Protein AF-A0A024G1C3-F1 (afdb_monomer_lite)

Structure (mmCIF, N/CA/C/O backbone):
data_AF-A0A024G1C3-F1
#
_entry.id   AF-A0A024G1C3-F1
#
loop_
_atom_site.group_PDB
_atom_site.id
_atom_site.type_symbol
_atom_site.label_atom_id
_atom_site.label_alt_id
_atom_site.label_comp_id
_atom_site.label_asym_id
_atom_site.label_entity_id
_atom_site.label_seq_id
_atom_site.pdbx_PDB_ins_code
_atom_site.Cartn_x
_atom_site.Cartn_y
_atom_site.Cartn_z
_atom_site.occupancy
_atom_site.B_iso_or_equiv
_atom_site.auth_seq_id
_atom_site.auth_comp_id
_atom_site.auth_asym_id
_atom_site.auth_atom_id
_atom_site.pdbx_PDB_model_num
ATOM 1 N N . MET A 1 1 ? -6.982 -14.178 40.572 1.00 48.28 1 MET A N 1
ATOM 2 C CA . MET A 1 1 ? -6.457 -12.849 40.964 1.00 48.28 1 MET A CA 1
ATOM 3 C C . MET A 1 1 ? -7.314 -12.320 42.109 1.00 48.28 1 MET A C 1
ATOM 5 O O . MET A 1 1 ? -8.306 -12.960 42.419 1.00 48.28 1 MET A O 1
ATOM 9 N N . ALA A 1 2 ? -6.922 -11.246 42.800 1.00 60.19 2 ALA A N 1
ATOM 10 C CA . ALA A 1 2 ? -7.812 -10.625 43.787 1.00 60.19 2 ALA A CA 1
ATOM 11 C C . ALA A 1 2 ? -8.969 -9.905 43.062 1.00 60.19 2 ALA A C 1
ATOM 13 O O . ALA A 1 2 ? -8.728 -9.359 41.982 1.00 60.19 2 ALA A O 1
ATOM 14 N N . PRO A 1 3 ? -10.184 -9.865 43.635 1.00 69.69 3 PRO A N 1
ATOM 15 C CA . PRO A 1 3 ? -11.313 -9.169 43.029 1.00 69.69 3 PRO A CA 1
ATOM 16 C C . PRO A 1 3 ? -11.009 -7.675 42.893 1.00 69.69 3 PRO A C 1
ATOM 18 O O . PRO A 1 3 ? -10.379 -7.060 43.761 1.00 69.69 3 PRO A O 1
ATOM 21 N N . HIS A 1 4 ? -11.494 -7.067 41.817 1.00 83.81 4 HIS A N 1
ATOM 22 C CA . HIS A 1 4 ? -11.320 -5.639 41.584 1.00 83.81 4 HIS A CA 1
ATOM 23 C C . HIS A 1 4 ? -12.542 -4.877 42.085 1.00 83.81 4 HIS A C 1
ATOM 25 O O . HIS A 1 4 ? -13.640 -5.071 41.571 1.00 83.81 4 HIS A O 1
ATOM 31 N N . ALA A 1 5 ? -12.349 -3.986 43.060 1.00 89.25 5 ALA A N 1
ATOM 32 C CA . ALA A 1 5 ? -13.432 -3.239 43.695 1.00 89.25 5 ALA A CA 1
ATOM 33 C C . ALA A 1 5 ? -13.249 -1.729 43.527 1.00 89.25 5 ALA A C 1
ATOM 35 O O . ALA A 1 5 ? -12.282 -1.149 44.029 1.00 89.25 5 ALA A O 1
ATOM 36 N N . TRP A 1 6 ? -14.157 -1.077 42.802 1.00 92.75 6 TRP A N 1
ATOM 37 C CA . TRP A 1 6 ? -14.087 0.357 42.510 1.00 92.75 6 TRP A CA 1
ATOM 38 C C . TRP A 1 6 ? -15.314 1.093 43.033 1.00 92.75 6 TRP A C 1
ATOM 40 O O . TRP A 1 6 ? -16.394 0.512 43.159 1.00 92.75 6 TRP A O 1
ATOM 50 N N . PHE A 1 7 ? -15.168 2.388 43.293 1.00 93.38 7 PHE A N 1
ATOM 51 C CA . PHE A 1 7 ? -16.288 3.239 43.677 1.00 93.38 7 PHE A CA 1
ATOM 52 C C . PHE A 1 7 ? -16.196 4.636 43.065 1.00 93.38 7 PHE A C 1
ATOM 54 O O . PHE A 1 7 ? -15.121 5.094 42.685 1.00 93.38 7 PHE A O 1
ATOM 61 N N . VAL A 1 8 ? -17.343 5.307 42.973 1.00 93.50 8 VAL A N 1
ATOM 62 C CA . VAL A 1 8 ? -17.449 6.713 42.570 1.00 93.50 8 VAL A CA 1
ATOM 63 C C . VAL A 1 8 ? -18.511 7.420 43.407 1.00 93.50 8 VAL A C 1
ATOM 65 O O . VAL A 1 8 ? -19.592 6.873 43.644 1.00 93.50 8 VAL A O 1
ATOM 68 N N . ASP A 1 9 ? -18.202 8.643 43.836 1.00 91.75 9 ASP A N 1
ATOM 69 C CA . ASP A 1 9 ? -19.127 9.522 44.552 1.00 91.75 9 ASP A CA 1
ATOM 70 C C . ASP A 1 9 ? -19.812 10.504 43.593 1.00 91.75 9 ASP A C 1
ATOM 72 O O . ASP A 1 9 ? -19.159 11.171 42.789 1.00 91.75 9 ASP A O 1
ATOM 76 N N . ILE A 1 10 ? -21.142 10.606 43.680 1.00 91.38 10 ILE A N 1
ATOM 77 C CA . ILE A 1 10 ? -21.921 11.610 42.941 1.00 91.38 10 ILE A CA 1
ATOM 78 C C . ILE A 1 10 ? -21.913 12.981 43.629 1.00 91.38 10 ILE A C 1
ATOM 80 O O . ILE A 1 10 ? -22.352 13.957 43.021 1.00 91.38 10 ILE A O 1
ATOM 84 N N . GLN A 1 11 ? -21.447 13.081 44.879 1.00 89.25 11 GLN A N 1
ATOM 85 C CA . GLN A 1 11 ? -21.449 14.323 45.654 1.00 89.25 11 GLN A CA 1
ATOM 86 C C . GLN A 1 11 ? -20.798 15.510 44.914 1.00 89.25 11 GLN A C 1
ATOM 88 O O . GLN A 1 11 ? -21.397 16.587 44.943 1.00 89.25 11 GLN A O 1
ATOM 93 N N . PRO A 1 12 ? -19.668 15.357 44.188 1.00 86.69 12 PRO A N 1
ATOM 94 C CA . PRO A 1 12 ? -19.094 16.446 43.396 1.00 86.69 12 PRO A CA 1
ATOM 95 C C . PRO A 1 12 ? -20.032 16.985 42.306 1.00 86.69 12 PRO A C 1
ATOM 97 O O . PRO A 1 12 ? -20.014 18.178 42.026 1.00 86.69 12 PRO A O 1
ATOM 100 N N . LEU A 1 13 ? -20.877 16.136 41.709 1.00 85.25 13 LEU A N 1
ATOM 101 C CA . LEU A 1 13 ? -21.864 16.550 40.700 1.00 85.25 13 LEU A CA 1
ATOM 102 C C . LEU A 1 13 ? -23.098 17.207 41.333 1.00 85.25 13 LEU A C 1
ATOM 104 O O . LEU A 1 13 ? -23.706 18.083 40.724 1.00 85.25 13 LEU A O 1
ATOM 108 N N . LEU A 1 14 ? -23.466 16.800 42.554 1.00 84.50 14 LEU A N 1
ATOM 109 C CA . LEU A 1 14 ? -24.558 17.418 43.311 1.00 84.50 14 LEU A CA 1
ATOM 110 C C . LEU A 1 14 ? -24.195 18.821 43.817 1.00 84.50 14 LEU A C 1
ATOM 112 O O . LEU A 1 14 ? -25.065 19.685 43.880 1.00 84.50 14 LEU A O 1
ATOM 116 N N . SER A 1 15 ? -22.934 19.047 44.198 1.00 78.06 15 SER A N 1
ATOM 117 C CA . SER A 1 15 ? -22.482 20.315 44.784 1.00 78.06 15 SER A CA 1
ATOM 118 C C . SER A 1 15 ? -22.158 21.396 43.752 1.00 78.06 15 SER A C 1
ATOM 120 O O . SER A 1 15 ? -22.336 22.577 44.040 1.00 78.06 15 SER A O 1
ATOM 122 N N . THR A 1 16 ? -21.681 21.015 42.564 1.00 65.88 16 THR A N 1
ATOM 123 C CA . THR A 1 16 ? -21.186 21.958 41.544 1.00 65.88 16 THR A CA 1
ATOM 124 C C . THR A 1 16 ? -22.251 22.426 40.551 1.00 65.88 16 THR A C 1
ATOM 126 O O . THR A 1 16 ? -22.047 23.440 39.886 1.00 65.88 16 THR A O 1
ATOM 129 N N . GLY A 1 17 ? -23.400 21.744 40.449 1.00 54.69 17 GLY A N 1
ATOM 130 C CA . GLY A 1 17 ? -24.543 22.186 39.634 1.00 54.69 17 GLY A CA 1
ATOM 131 C C . GLY A 1 17 ? -24.265 22.332 38.128 1.00 54.69 17 GLY A C 1
ATOM 132 O O . GLY A 1 17 ? -25.060 22.929 37.400 1.00 54.69 17 GLY A O 1
ATOM 133 N N . THR A 1 18 ? -23.149 21.810 37.620 1.00 62.44 18 THR A N 1
ATOM 134 C CA . THR A 1 18 ? -22.728 21.950 36.222 1.00 62.44 18 THR A CA 1
ATOM 135 C C . THR A 1 18 ? -23.554 21.022 35.328 1.00 62.44 18 THR A C 1
ATOM 137 O O . THR A 1 18 ? -23.134 19.931 34.943 1.00 62.44 18 THR A O 1
ATOM 140 N N . CYS A 1 19 ? -24.741 21.485 34.919 1.00 67.12 19 CYS A N 1
ATOM 141 C CA . CYS A 1 19 ? -25.596 20.830 33.914 1.00 67.12 19 CYS A CA 1
ATOM 142 C C . CYS A 1 19 ? -24.788 20.335 32.690 1.00 67.12 19 CYS A C 1
ATOM 144 O O . CYS A 1 19 ? -25.033 19.250 32.162 1.00 67.12 19 CYS A O 1
ATOM 146 N N . ALA A 1 20 ? -23.739 21.074 32.313 1.00 73.44 20 ALA A N 1
ATOM 147 C CA . ALA A 1 20 ? -22.811 20.719 31.246 1.00 73.44 20 ALA A CA 1
ATOM 148 C C . ALA A 1 20 ? -22.016 19.418 31.488 1.00 73.44 20 ALA A C 1
ATOM 150 O O . ALA A 1 20 ? -21.834 18.641 30.552 1.00 73.44 20 ALA A O 1
ATOM 151 N N . GLU A 1 21 ? -21.526 19.152 32.703 1.00 79.56 21 GLU A N 1
ATOM 152 C CA . GLU A 1 21 ? -20.759 17.929 33.001 1.00 79.56 21 GLU A CA 1
ATOM 153 C C . GLU A 1 21 ? -21.672 16.709 33.013 1.00 79.56 21 GLU A C 1
ATOM 155 O O . GLU A 1 21 ? -21.374 15.702 32.370 1.00 79.56 21 GLU A O 1
ATOM 160 N N . LYS A 1 22 ? -22.846 16.839 33.638 1.00 81.88 22 LYS A N 1
ATOM 161 C CA . LYS A 1 22 ? -23.900 15.820 33.600 1.00 81.88 22 LYS A CA 1
ATOM 162 C C . LYS A 1 22 ? -24.299 15.480 32.165 1.00 81.88 22 LYS A C 1
ATOM 164 O O . LYS A 1 22 ? -24.424 14.306 31.829 1.00 81.88 22 LYS A O 1
ATOM 169 N N . GLN A 1 23 ? -24.469 16.486 31.309 1.00 82.44 23 GLN A N 1
ATOM 170 C CA . GLN A 1 23 ? -24.837 16.273 29.912 1.00 82.44 23 GLN A CA 1
ATOM 171 C C . GLN A 1 23 ? -23.711 15.601 29.114 1.00 82.44 23 GLN A C 1
ATOM 173 O O . GLN A 1 23 ? -23.986 14.686 28.342 1.00 82.44 23 GLN A O 1
ATOM 178 N N . LYS A 1 24 ? -22.443 15.972 29.345 1.00 83.44 24 LYS A N 1
ATOM 179 C CA . LYS A 1 24 ? -21.283 15.284 28.747 1.00 83.44 24 LYS A CA 1
ATOM 180 C C . LYS A 1 24 ? -21.221 13.810 29.151 1.00 83.44 24 LYS A C 1
ATOM 182 O O . LYS A 1 24 ? -21.058 12.957 28.284 1.00 83.44 24 LYS A O 1
ATOM 187 N N . LEU A 1 25 ? -21.410 13.517 30.439 1.00 86.12 25 LEU A N 1
ATOM 188 C CA . LEU A 1 25 ? -21.462 12.152 30.966 1.00 86.12 25 LEU A CA 1
ATOM 189 C C . LEU A 1 25 ? -22.645 11.363 30.387 1.00 86.12 25 LEU A C 1
ATOM 191 O O . LEU A 1 25 ? -22.496 10.198 30.030 1.00 86.12 25 LEU A O 1
ATOM 195 N N . LEU A 1 26 ? -23.815 11.991 30.244 1.00 86.44 26 LEU A N 1
ATOM 196 C CA . LEU A 1 26 ? -24.992 11.354 29.653 1.00 86.44 26 LEU A CA 1
ATOM 197 C C . LEU A 1 26 ? -24.745 10.959 28.191 1.00 86.44 26 LEU A C 1
ATOM 199 O O . LEU A 1 26 ? -25.082 9.847 27.796 1.00 86.44 26 LEU A O 1
ATOM 203 N N . LEU A 1 27 ? -24.095 11.826 27.410 1.00 85.06 27 LEU A N 1
ATOM 204 C CA . LEU A 1 27 ? -23.749 11.559 26.009 1.00 85.06 27 LEU A CA 1
ATOM 205 C C . LEU A 1 27 ? -22.761 10.393 25.826 1.00 85.06 27 LEU A C 1
ATOM 207 O O . LEU A 1 27 ? -22.631 9.885 24.715 1.00 85.06 27 LEU A O 1
ATOM 211 N N . MET A 1 28 ? -22.087 9.944 26.891 1.00 82.06 28 MET A N 1
ATOM 212 C CA . MET A 1 28 ? -21.220 8.760 26.854 1.00 82.06 28 MET A CA 1
ATOM 213 C C . MET A 1 28 ? -22.003 7.438 26.896 1.00 82.06 28 MET A C 1
ATOM 215 O O . MET A 1 28 ? -21.430 6.388 26.607 1.00 82.06 28 MET A O 1
ATOM 219 N N . LEU A 1 29 ? -23.290 7.460 27.257 1.00 85.44 29 LEU A N 1
ATOM 220 C CA . LEU A 1 29 ? -24.151 6.278 27.228 1.00 85.44 29 LEU A CA 1
ATOM 221 C C . LEU A 1 29 ? -24.826 6.110 25.856 1.00 85.44 29 LEU A C 1
ATOM 223 O O . LEU A 1 29 ? -25.097 7.104 25.184 1.00 85.44 29 LEU A O 1
ATOM 227 N N . PRO A 1 30 ? -25.185 4.884 25.437 1.00 84.19 30 PRO A N 1
ATOM 228 C CA . PRO A 1 30 ? -26.040 4.676 24.269 1.00 84.19 30 PRO A CA 1
ATOM 229 C C . PRO A 1 30 ? -27.405 5.362 24.422 1.00 84.19 30 PRO A C 1
ATOM 231 O O . PRO A 1 30 ? -27.948 5.430 25.525 1.00 84.19 30 PRO A O 1
ATOM 234 N N . SER A 1 31 ? -28.021 5.791 23.316 1.00 82.69 31 SER A N 1
ATOM 235 C CA . SER A 1 31 ? -29.279 6.562 23.329 1.00 82.69 31 SER A CA 1
ATOM 236 C C . SER A 1 31 ? -30.414 5.896 24.120 1.00 82.69 31 SER A C 1
ATOM 238 O O . SER A 1 31 ? -31.172 6.575 24.810 1.00 82.69 31 SER A O 1
ATOM 240 N N . HIS A 1 32 ? -30.519 4.565 24.082 1.00 84.06 32 HIS A N 1
ATOM 241 C CA . HIS A 1 32 ? -31.539 3.838 24.841 1.00 84.06 32 HIS A CA 1
ATOM 242 C C . HIS A 1 32 ? -31.305 3.890 26.364 1.00 84.06 32 HIS A C 1
ATOM 244 O O . HIS A 1 32 ? -32.267 3.945 27.128 1.00 84.06 32 HIS A O 1
ATOM 250 N N . GLU A 1 33 ? -30.049 3.916 26.822 1.00 87.19 33 GLU A N 1
ATOM 251 C CA . GLU A 1 33 ? -29.703 4.087 28.238 1.00 87.19 33 GLU A CA 1
ATOM 252 C C . GLU A 1 33 ? -29.860 5.544 28.679 1.00 87.19 33 GLU A C 1
ATOM 254 O O . GLU A 1 33 ? -30.337 5.788 29.789 1.00 87.19 33 GLU A O 1
ATOM 259 N N . GLN A 1 34 ? -29.538 6.507 27.805 1.00 87.75 34 GLN A N 1
ATOM 260 C CA . GLN A 1 34 ? -29.770 7.931 28.066 1.00 87.75 34 GLN A CA 1
ATOM 261 C C . GLN A 1 34 ? -31.240 8.192 28.413 1.00 87.75 34 GLN A C 1
ATOM 263 O O . GLN A 1 34 ? -31.533 8.822 29.429 1.00 87.75 34 GLN A O 1
ATOM 268 N N . LEU A 1 35 ? -32.161 7.622 27.625 1.00 85.50 35 LEU A N 1
ATOM 269 C CA . LEU A 1 35 ? -33.605 7.715 27.858 1.00 85.50 35 LEU A CA 1
ATOM 270 C C . LEU A 1 35 ? -34.044 7.076 29.183 1.00 85.50 35 LEU A C 1
ATOM 272 O O . LEU A 1 35 ? -35.002 7.531 29.802 1.00 85.50 35 LEU A O 1
ATOM 276 N N . GLN A 1 36 ? -33.382 6.007 29.636 1.00 86.44 36 GLN A N 1
ATOM 277 C CA . GLN A 1 36 ? -33.693 5.393 30.931 1.00 86.44 36 GLN A CA 1
ATOM 278 C C . GLN A 1 36 ? -33.238 6.272 32.096 1.00 86.44 36 GLN A C 1
ATOM 280 O O . GLN A 1 36 ? -33.958 6.399 33.083 1.00 86.44 36 GLN A O 1
ATOM 285 N N . VAL A 1 37 ? -32.058 6.883 31.981 1.00 88.12 37 VAL A N 1
ATOM 286 C CA . VAL A 1 37 ? -31.526 7.808 32.990 1.00 88.12 37 VAL A CA 1
ATOM 287 C C . VAL A 1 37 ? -32.371 9.083 33.056 1.00 88.12 37 VAL A C 1
ATOM 289 O O . VAL A 1 37 ? -32.662 9.567 34.148 1.00 88.12 37 VAL A O 1
ATOM 292 N N . SER A 1 38 ? -32.843 9.597 31.918 1.00 83.75 38 SER A N 1
ATOM 293 C CA . SER A 1 38 ? -33.654 10.820 31.867 1.00 83.75 38 SER A CA 1
ATOM 294 C C . SER A 1 38 ? -35.077 10.665 32.423 1.00 83.75 38 SER A C 1
ATOM 296 O O . SER A 1 38 ? -35.762 11.665 32.604 1.00 83.75 38 SER A O 1
ATOM 298 N N . ARG A 1 39 ? -35.546 9.437 32.701 1.00 88.38 39 ARG A N 1
ATOM 299 C CA . ARG A 1 39 ? -36.868 9.181 33.314 1.00 88.38 39 ARG A CA 1
ATOM 300 C C . ARG A 1 39 ? -36.914 9.465 34.815 1.00 88.38 39 ARG A C 1
ATOM 302 O O . ARG A 1 39 ? -38.003 9.573 35.374 1.00 88.38 39 ARG A O 1
ATOM 309 N N . PHE A 1 40 ? -35.767 9.545 35.486 1.00 86.75 40 PHE A N 1
ATOM 310 C CA . PHE A 1 40 ? -35.732 9.830 36.917 1.00 86.75 40 PHE A CA 1
ATOM 311 C C . PHE A 1 40 ? -36.091 11.297 37.178 1.00 86.75 40 PHE A C 1
ATOM 313 O O . PHE A 1 40 ? -35.372 12.200 36.764 1.00 86.75 40 PHE A O 1
ATOM 320 N N . LEU A 1 41 ? -37.183 11.524 37.915 1.00 82.06 41 LEU A N 1
ATOM 321 C CA . LEU A 1 41 ? -37.610 12.867 38.335 1.00 82.06 41 LEU A CA 1
ATOM 322 C C . LEU A 1 41 ? -36.670 13.474 39.386 1.00 82.06 41 LEU A C 1
ATOM 324 O O . LEU A 1 41 ? -36.500 14.686 39.454 1.00 82.06 41 LEU A O 1
ATOM 328 N N . ASN A 1 42 ? -36.068 12.626 40.222 1.00 88.75 42 ASN A N 1
ATOM 329 C CA . ASN A 1 42 ? -35.135 13.047 41.257 1.00 88.75 42 ASN A CA 1
ATOM 330 C C . ASN A 1 42 ? -33.701 13.056 40.709 1.00 88.75 42 ASN A C 1
ATOM 332 O O . ASN A 1 42 ? -33.200 12.026 40.252 1.00 88.75 42 ASN A O 1
ATOM 336 N N . GLU A 1 43 ? -33.026 14.202 40.806 1.00 86.44 43 GLU A N 1
ATOM 337 C CA . GLU A 1 43 ? -31.676 14.384 40.271 1.00 86.44 43 GLU A CA 1
ATOM 338 C C . GLU A 1 43 ? -30.642 13.441 40.892 1.00 86.44 43 GLU A C 1
ATOM 340 O O . GLU A 1 43 ? -29.842 12.852 40.166 1.00 86.44 43 GLU A O 1
ATOM 345 N N . LYS A 1 44 ? -30.694 13.230 42.209 1.00 89.56 44 LYS A N 1
ATOM 346 C CA . LYS A 1 44 ? -29.800 12.299 42.902 1.00 89.56 44 LYS A CA 1
ATOM 347 C C . LYS A 1 44 ? -29.944 10.886 42.334 1.00 89.56 44 LYS A C 1
ATOM 349 O O . LYS A 1 44 ? -28.945 10.239 42.033 1.00 89.56 44 LYS A O 1
ATOM 354 N N . HIS A 1 45 ? -31.176 10.418 42.126 1.00 89.69 45 HIS A N 1
ATOM 355 C CA . HIS A 1 45 ? -31.423 9.101 41.530 1.00 89.69 45 HIS A CA 1
ATOM 356 C C . HIS A 1 45 ? -30.978 9.034 40.063 1.00 89.69 45 HIS A C 1
ATOM 358 O O . HIS A 1 45 ? -30.423 8.018 39.646 1.00 89.69 45 HIS A O 1
ATOM 364 N N . ALA A 1 46 ? -31.158 10.114 39.296 1.00 90.19 46 ALA A N 1
ATOM 365 C CA . ALA A 1 46 ? -30.667 10.200 37.922 1.00 90.19 46 ALA A CA 1
ATOM 366 C C . ALA A 1 46 ? -29.132 10.088 37.862 1.00 90.19 46 ALA A C 1
ATOM 368 O O . ALA A 1 46 ? -28.602 9.345 37.039 1.00 90.19 46 ALA A O 1
ATOM 369 N N . LEU A 1 47 ? -28.416 10.776 38.758 1.00 91.75 47 LEU A N 1
ATOM 370 C CA . LEU A 1 47 ? -26.953 10.729 38.838 1.00 91.75 47 LEU A CA 1
ATOM 371 C C . LEU A 1 47 ? -26.434 9.357 39.280 1.00 91.75 47 LEU A C 1
ATOM 373 O O . LEU A 1 47 ? -25.506 8.839 38.662 1.00 91.75 47 LEU A O 1
ATOM 377 N N . LEU A 1 48 ? -27.062 8.725 40.278 1.00 92.69 48 LEU A N 1
ATOM 378 C CA . LEU A 1 48 ? -26.728 7.351 40.680 1.00 92.69 48 LEU A CA 1
ATOM 379 C C . LEU A 1 48 ? -26.939 6.370 39.519 1.00 92.69 48 LEU A C 1
ATOM 381 O O . LEU A 1 48 ? -26.077 5.538 39.238 1.00 92.69 48 LEU A O 1
ATOM 385 N N . ALA A 1 49 ? -28.048 6.501 38.786 1.00 92.00 49 ALA A N 1
ATOM 386 C CA . ALA A 1 49 ? -28.341 5.671 37.621 1.00 92.00 49 ALA A CA 1
ATOM 387 C C . ALA A 1 49 ? -27.357 5.895 36.457 1.00 92.00 49 ALA A C 1
ATOM 389 O O . ALA A 1 49 ? -27.030 4.933 35.752 1.00 92.00 49 ALA A O 1
ATOM 390 N N . LEU A 1 50 ? -26.904 7.138 36.258 1.00 92.50 50 LEU A N 1
ATOM 391 C CA . LEU A 1 50 ? -25.904 7.527 35.263 1.00 92.50 50 LEU A CA 1
ATOM 392 C C . LEU A 1 50 ? -24.529 6.944 35.603 1.00 92.50 50 LEU A C 1
ATOM 394 O O . LEU A 1 50 ? -23.965 6.200 34.800 1.00 92.50 50 LEU A O 1
ATOM 398 N N . LEU A 1 51 ? -24.011 7.231 36.802 1.00 93.12 51 LEU A N 1
ATOM 399 C CA . LEU A 1 51 ? -22.685 6.769 37.209 1.00 93.12 51 LEU A CA 1
ATOM 400 C C . LEU A 1 51 ? -22.635 5.253 37.398 1.00 93.12 51 LEU A C 1
ATOM 402 O O . LEU A 1 51 ? -21.625 4.651 37.062 1.00 93.12 51 LEU A O 1
ATOM 406 N N . SER A 1 52 ? -23.729 4.607 37.816 1.00 93.56 52 SER A N 1
ATOM 407 C CA . SER A 1 52 ? -23.813 3.141 37.842 1.00 93.56 52 SER A CA 1
ATOM 408 C C . SER A 1 52 ? -23.576 2.518 36.469 1.00 93.56 52 SER A C 1
ATOM 410 O O . SER A 1 52 ? -22.872 1.517 36.373 1.00 93.56 52 SER A O 1
ATOM 412 N N . ARG A 1 53 ? -24.115 3.098 35.391 1.00 93.25 53 ARG A N 1
ATOM 413 C CA . ARG A 1 53 ? -23.905 2.593 34.023 1.00 93.25 53 ARG A CA 1
ATOM 414 C C . ARG A 1 53 ? -22.511 2.912 33.500 1.00 93.25 53 ARG A C 1
ATOM 416 O O . ARG A 1 53 ? -21.870 2.051 32.901 1.00 93.25 53 ARG A O 1
ATOM 423 N N . LEU A 1 54 ? -22.029 4.128 33.751 1.00 92.06 54 LEU A N 1
ATOM 424 C CA . LEU A 1 54 ? -20.692 4.533 33.327 1.00 92.06 54 LEU A CA 1
ATOM 425 C C . LEU A 1 54 ? -19.611 3.717 34.027 1.00 92.06 54 LEU A C 1
ATOM 427 O O . LEU A 1 54 ? -18.747 3.189 33.341 1.00 92.06 54 LEU A O 1
ATOM 431 N N . LEU A 1 55 ? -19.710 3.521 35.345 1.00 93.69 55 LEU A N 1
ATOM 432 C CA . LEU A 1 55 ? -18.743 2.745 36.118 1.00 93.69 55 LEU A CA 1
ATOM 433 C C . LEU A 1 55 ? -18.648 1.294 35.620 1.00 93.69 55 LEU A C 1
ATOM 435 O O . LEU A 1 55 ? -17.544 0.772 35.498 1.00 93.69 55 LEU A O 1
ATOM 439 N N . GLN A 1 56 ? -19.773 0.671 35.243 1.00 94.81 56 GLN A N 1
ATOM 440 C CA . GLN A 1 56 ? -19.777 -0.653 34.601 1.00 94.81 56 GLN A CA 1
ATOM 441 C C . GLN A 1 56 ? -18.990 -0.657 33.287 1.00 94.81 56 GLN A C 1
ATOM 443 O O . GLN A 1 56 ? -18.115 -1.496 33.090 1.00 94.81 56 GLN A O 1
ATOM 448 N N . ARG A 1 57 ? -19.269 0.298 32.393 1.00 92.56 57 ARG A N 1
ATOM 449 C CA . ARG A 1 57 ? -18.570 0.410 31.104 1.00 92.56 57 ARG A CA 1
ATOM 450 C C . ARG A 1 57 ? -17.086 0.721 31.289 1.00 92.56 57 ARG A C 1
ATOM 452 O O . ARG A 1 57 ? -16.261 0.173 30.570 1.00 92.56 57 ARG A O 1
ATOM 459 N N . THR A 1 58 ? -16.740 1.556 32.267 1.00 91.00 58 THR A N 1
ATOM 460 C CA . THR A 1 58 ? -15.350 1.866 32.615 1.00 91.00 58 THR A CA 1
ATOM 461 C C . THR A 1 58 ? -14.613 0.633 33.120 1.00 91.00 58 THR A C 1
ATOM 463 O O . THR A 1 58 ? -13.495 0.393 32.672 1.00 91.00 58 THR A O 1
ATOM 466 N N . LEU A 1 59 ? -15.233 -0.159 34.000 1.00 92.19 59 LEU A N 1
ATOM 467 C CA . LEU A 1 59 ? -14.671 -1.413 34.500 1.00 92.19 59 LEU A CA 1
ATOM 468 C C . LEU A 1 59 ? -14.377 -2.385 33.358 1.00 92.19 59 LEU A C 1
ATOM 470 O O . LEU A 1 59 ? -13.233 -2.799 33.191 1.00 92.19 59 LEU A O 1
ATOM 474 N N . ILE A 1 60 ? -15.379 -2.656 32.520 1.00 92.88 60 ILE A N 1
ATOM 475 C CA . ILE A 1 60 ? -15.251 -3.545 31.359 1.00 92.88 60 ILE A CA 1
ATOM 476 C C . ILE A 1 60 ? -14.162 -3.038 30.402 1.00 92.88 60 ILE A C 1
ATOM 478 O O . ILE A 1 60 ? -13.310 -3.809 29.971 1.00 92.88 60 ILE A O 1
ATOM 482 N N . HIS A 1 61 ? -14.150 -1.738 30.095 1.00 89.75 61 HIS A N 1
ATOM 483 C CA . HIS A 1 61 ? -13.161 -1.152 29.193 1.00 89.75 61 HIS A CA 1
ATOM 484 C C . HIS A 1 61 ? -11.729 -1.326 29.703 1.00 89.75 61 HIS A C 1
ATOM 486 O O . HIS A 1 61 ? -10.844 -1.703 28.943 1.00 89.75 61 HIS A O 1
ATOM 492 N N . LEU A 1 62 ? -11.499 -1.029 30.980 1.00 86.88 62 LEU A N 1
ATOM 493 C CA . LEU A 1 62 ? -10.160 -1.016 31.559 1.00 86.88 62 LEU A CA 1
ATOM 494 C C . LEU A 1 62 ? -9.643 -2.418 31.903 1.00 86.88 62 LEU A C 1
ATOM 496 O O . LEU A 1 62 ? -8.441 -2.635 31.809 1.00 86.88 62 LEU A O 1
ATOM 500 N N . GLN A 1 63 ? -10.514 -3.353 32.294 1.00 87.44 63 GLN A N 1
ATOM 501 C CA . GLN A 1 63 ? -10.101 -4.723 32.622 1.00 87.44 63 GLN A CA 1
ATOM 502 C C . GLN A 1 63 ? -9.988 -5.618 31.394 1.00 87.44 63 GLN A C 1
ATOM 504 O O . GLN A 1 63 ? -9.055 -6.406 31.297 1.00 87.44 63 GLN A O 1
ATOM 509 N N . LEU A 1 64 ? -10.931 -5.497 30.458 1.00 89.69 64 LEU A N 1
ATOM 510 C CA . LEU A 1 64 ? -11.043 -6.408 29.317 1.00 89.69 64 LEU A CA 1
ATOM 511 C C . LEU A 1 64 ? -10.548 -5.781 28.007 1.00 89.69 64 LEU A C 1
ATOM 513 O O . LEU A 1 64 ? -10.591 -6.423 26.963 1.00 89.69 64 LEU A O 1
ATOM 517 N N . ASN A 1 65 ? -10.098 -4.521 28.039 1.00 85.81 65 ASN A N 1
ATOM 518 C CA . ASN A 1 65 ? -9.638 -3.763 26.871 1.00 85.81 65 ASN A CA 1
ATOM 519 C C . ASN A 1 65 ? -10.683 -3.667 25.733 1.00 85.81 65 ASN A C 1
ATOM 521 O O . ASN A 1 65 ? -10.345 -3.529 24.557 1.00 85.81 65 ASN A O 1
ATOM 525 N N . ILE A 1 66 ? -11.976 -3.711 26.077 1.00 86.69 66 ILE A N 1
ATOM 526 C CA . ILE A 1 66 ? -13.083 -3.648 25.109 1.00 86.69 66 ILE A CA 1
ATOM 527 C C . ILE A 1 66 ? -13.440 -2.182 24.831 1.00 86.69 66 ILE A C 1
ATOM 529 O O . ILE A 1 66 ? -13.658 -1.422 25.781 1.00 86.69 66 ILE A O 1
ATOM 533 N N . PRO A 1 67 ? -13.525 -1.724 23.570 1.00 82.50 67 PRO A N 1
ATOM 534 C CA . PRO A 1 67 ? -13.930 -0.351 23.267 1.00 82.50 67 PRO A CA 1
ATOM 535 C C . PRO A 1 67 ? -15.351 -0.038 23.765 1.00 82.50 67 PRO A C 1
ATOM 537 O O . PRO A 1 67 ? -16.260 -0.839 23.596 1.00 82.50 67 PRO A O 1
ATOM 540 N N . TYR A 1 68 ? -15.576 1.165 24.314 1.00 82.69 68 TYR A N 1
ATOM 541 C CA . TYR A 1 68 ? -16.862 1.579 24.916 1.00 82.69 68 TYR A CA 1
ATOM 542 C C . TYR A 1 68 ? -18.105 1.319 24.051 1.00 82.69 68 TYR A C 1
ATOM 544 O O . TYR A 1 68 ? -19.168 1.002 24.586 1.00 82.69 68 TYR A O 1
ATOM 552 N N . GLN A 1 69 ? -17.967 1.500 22.736 1.00 81.69 69 GLN A N 1
ATOM 553 C CA . GLN A 1 69 ? -19.037 1.347 21.748 1.00 81.69 69 GLN A CA 1
ATOM 554 C C . GLN A 1 69 ? -19.421 -0.117 21.493 1.00 81.69 69 GLN A C 1
ATOM 556 O O . GLN A 1 69 ? -20.556 -0.378 21.114 1.00 81.69 69 GLN A O 1
ATOM 561 N N . ASP A 1 70 ? -18.496 -1.043 21.751 1.00 86.38 70 ASP A N 1
ATOM 562 C CA . ASP A 1 70 ? -18.675 -2.482 21.542 1.00 86.38 70 ASP A CA 1
ATOM 563 C C . ASP A 1 70 ? -19.152 -3.181 22.834 1.00 86.38 70 ASP A C 1
ATOM 565 O O . ASP A 1 70 ? -19.494 -4.365 22.835 1.00 86.38 70 ASP A O 1
ATOM 569 N N . ILE A 1 71 ? -19.196 -2.446 23.956 1.00 90.19 71 ILE A N 1
ATOM 570 C CA . ILE A 1 71 ? -19.704 -2.940 25.238 1.00 90.19 71 ILE A CA 1
ATOM 571 C C . ILE A 1 71 ? -21.234 -2.984 25.199 1.00 90.19 71 ILE A C 1
ATOM 573 O O . ILE A 1 71 ? -21.914 -1.958 25.345 1.00 90.19 71 ILE A O 1
ATOM 577 N N . GLU A 1 72 ? -21.776 -4.193 25.101 1.00 91.50 72 GLU A N 1
ATOM 578 C CA . GLU A 1 72 ? -23.200 -4.467 25.258 1.00 91.50 72 GLU A CA 1
ATOM 579 C C . GLU A 1 72 ? -23.483 -5.121 26.612 1.00 91.50 72 GLU A C 1
ATOM 581 O O . GLU A 1 72 ? -23.002 -6.214 26.910 1.00 91.50 72 GLU A O 1
ATOM 586 N N . ILE A 1 73 ? -24.297 -4.467 27.443 1.00 92.00 73 ILE A N 1
ATOM 587 C CA . ILE A 1 73 ? -24.678 -4.979 28.764 1.00 92.00 73 ILE A CA 1
ATOM 588 C C . ILE A 1 73 ? -26.103 -5.525 28.688 1.00 92.00 73 ILE A C 1
ATOM 590 O O . ILE A 1 73 ? -27.052 -4.794 28.408 1.00 92.00 73 ILE A O 1
ATOM 594 N N . SER A 1 74 ? -26.251 -6.817 28.967 1.00 89.75 74 SER A N 1
ATOM 595 C CA . SER A 1 74 ? -27.534 -7.511 29.084 1.00 89.75 74 SER A CA 1
ATOM 596 C C . SER A 1 74 ? -27.926 -7.683 30.553 1.00 89.75 74 SER A C 1
ATOM 598 O O . SER A 1 74 ? -27.120 -7.473 31.458 1.00 89.75 74 SER A O 1
ATOM 600 N N . ARG A 1 75 ? -29.181 -8.055 30.827 1.00 85.06 75 ARG A N 1
ATOM 601 C CA . ARG A 1 75 ? -29.657 -8.355 32.188 1.00 85.06 75 ARG A CA 1
ATOM 602 C C . ARG A 1 75 ? -30.132 -9.795 32.291 1.00 85.06 75 ARG A C 1
ATOM 604 O O . ARG A 1 75 ? -30.756 -10.307 31.369 1.00 85.06 75 ARG A O 1
ATOM 611 N N . SER A 1 76 ? -29.821 -10.446 33.408 1.00 80.06 76 SER A N 1
ATOM 612 C CA . SER A 1 76 ? -30.333 -11.782 33.723 1.00 80.06 76 SER A CA 1
ATOM 613 C C . SER A 1 76 ? -31.815 -11.733 34.119 1.00 80.06 76 SER A C 1
ATOM 615 O O . SER A 1 76 ? -32.385 -10.655 34.307 1.00 80.06 76 SER A O 1
ATOM 617 N N . HIS A 1 77 ? -32.433 -12.902 34.327 1.00 71.19 77 HIS A N 1
ATOM 618 C CA . HIS A 1 77 ? -33.807 -13.011 34.844 1.00 71.19 77 HIS A CA 1
ATOM 619 C C . HIS A 1 77 ? -34.000 -12.269 36.181 1.00 71.19 77 HIS A C 1
ATOM 621 O O . HIS A 1 77 ? -35.031 -11.640 36.408 1.00 71.19 77 HIS A O 1
ATOM 627 N N . GLY A 1 78 ? -32.976 -12.272 37.042 1.00 66.88 78 GLY A N 1
ATOM 628 C CA . GLY A 1 78 ? -32.927 -11.518 38.301 1.00 66.88 78 GLY A CA 1
ATOM 629 C C . GLY A 1 78 ? -32.526 -10.047 38.147 1.00 66.88 78 GLY A C 1
ATOM 630 O O . GLY A 1 78 ? -32.154 -9.414 39.129 1.00 66.88 78 GLY A O 1
ATOM 631 N N . GLN A 1 79 ? -32.550 -9.504 36.925 1.00 75.69 79 GLN A N 1
ATOM 632 C CA . GLN A 1 79 ? -32.140 -8.138 36.582 1.00 75.69 79 GLN A CA 1
ATOM 633 C C . GLN A 1 79 ? -30.654 -7.817 36.841 1.00 75.69 79 GLN A C 1
ATOM 635 O O . GLN A 1 79 ? -30.274 -6.645 36.753 1.00 75.69 79 GLN A O 1
ATOM 640 N N . LYS A 1 80 ? -29.794 -8.818 37.099 1.00 83.38 80 LYS A N 1
ATOM 641 C CA . LYS A 1 80 ? -28.342 -8.623 37.280 1.00 83.38 80 LYS A CA 1
ATOM 642 C C . LYS A 1 80 ? -27.702 -8.259 35.931 1.00 83.38 80 LYS A C 1
ATOM 644 O O . LYS A 1 80 ? -27.880 -9.019 34.972 1.00 83.38 80 LYS A O 1
ATOM 649 N N . PRO A 1 81 ? -26.998 -7.119 35.822 1.00 88.88 81 PRO A N 1
ATOM 650 C CA . PRO A 1 81 ? -26.295 -6.763 34.597 1.00 88.88 81 PRO A CA 1
ATOM 651 C C . PRO A 1 81 ? -25.108 -7.707 34.358 1.00 88.88 81 PRO A C 1
ATOM 653 O O . PRO A 1 81 ? -24.443 -8.110 35.309 1.00 88.88 81 PRO A O 1
ATOM 656 N N . HIS A 1 82 ? -24.868 -8.067 33.101 1.00 91.19 82 HIS A N 1
ATOM 657 C CA . HIS A 1 82 ? -23.727 -8.871 32.662 1.00 91.19 82 HIS A CA 1
ATOM 658 C C . HIS A 1 82 ? -23.315 -8.479 31.237 1.00 91.19 82 HIS A C 1
ATOM 660 O O . HIS A 1 82 ? -24.138 -7.990 30.458 1.00 91.19 82 HIS A O 1
ATOM 666 N N . LEU A 1 83 ? -22.045 -8.699 30.890 1.00 93.94 83 LEU A N 1
ATOM 667 C CA . LEU A 1 83 ? -21.545 -8.483 29.531 1.00 93.94 83 LEU A CA 1
ATOM 668 C C . LEU A 1 83 ? -22.211 -9.482 28.568 1.00 93.94 83 LEU A C 1
ATOM 670 O O . LEU A 1 83 ? -22.353 -10.662 28.896 1.00 93.94 83 LEU A O 1
ATOM 674 N N . SER A 1 84 ? -22.675 -9.017 27.405 1.00 93.62 84 SER A N 1
ATOM 675 C CA . SER A 1 84 ? -23.411 -9.865 26.461 1.00 93.62 84 SER A CA 1
ATOM 676 C C . SER A 1 84 ? -22.538 -11.024 25.963 1.00 93.62 84 SER A C 1
ATOM 678 O O . SER A 1 84 ? -21.337 -10.870 25.737 1.00 93.62 84 SER A O 1
ATOM 680 N N . ARG A 1 85 ? -23.140 -12.200 25.736 1.00 90.50 85 ARG A N 1
ATOM 681 C CA . ARG A 1 85 ? -22.410 -13.367 25.197 1.00 90.50 85 ARG A CA 1
ATOM 682 C C . ARG A 1 85 ? -21.774 -13.086 23.832 1.00 90.50 85 ARG A C 1
ATOM 684 O O . ARG A 1 85 ? -20.741 -13.671 23.518 1.00 90.50 85 ARG A O 1
ATOM 691 N N . ALA A 1 86 ? -22.385 -12.208 23.034 1.00 89.38 86 ALA A N 1
ATOM 692 C CA . ALA A 1 86 ? -21.852 -11.794 21.741 1.00 89.38 86 ALA A CA 1
ATOM 693 C C . ALA A 1 86 ? -20.543 -11.013 21.916 1.00 89.38 86 ALA A C 1
ATOM 695 O O . ALA A 1 86 ? -19.530 -11.399 21.334 1.00 89.38 86 ALA A O 1
ATOM 696 N N . THR A 1 87 ? -20.536 -10.001 22.792 1.00 90.44 87 THR A N 1
ATOM 697 C CA . THR A 1 87 ? -19.329 -9.231 23.110 1.00 90.44 87 THR A CA 1
ATOM 698 C C . THR A 1 87 ? -18.260 -10.119 23.755 1.00 90.44 87 THR A C 1
ATOM 700 O O . THR A 1 87 ? -17.105 -10.071 23.345 1.00 90.44 87 THR A O 1
ATOM 703 N N . MET A 1 88 ? -18.629 -10.995 24.698 1.00 91.44 88 MET A N 1
ATOM 704 C CA . MET A 1 88 ? -17.683 -11.926 25.340 1.00 91.44 88 MET A CA 1
ATOM 705 C C . MET A 1 88 ? -16.954 -12.795 24.305 1.00 91.44 88 MET A C 1
ATOM 707 O O . MET A 1 88 ? -15.730 -12.896 24.333 1.00 91.44 88 MET A O 1
ATOM 711 N N . LYS A 1 89 ? -17.696 -13.372 23.347 1.00 91.19 89 LYS A N 1
ATOM 712 C CA . LYS A 1 89 ? -17.129 -14.204 22.277 1.00 91.19 89 LYS A CA 1
ATOM 713 C C . LYS A 1 89 ? -16.254 -13.400 21.313 1.00 91.19 89 LYS A C 1
ATOM 715 O O . LYS A 1 89 ? -15.229 -13.902 20.874 1.00 91.19 89 LYS A O 1
ATOM 720 N N . GLN A 1 90 ? -16.655 -12.175 20.974 1.00 90.56 90 GLN A N 1
ATOM 721 C CA . GLN A 1 90 ? -15.908 -11.310 20.057 1.00 90.56 90 GLN A CA 1
ATOM 722 C C . GLN A 1 90 ? -14.529 -10.918 20.609 1.00 90.56 90 GLN A C 1
ATOM 724 O O . GLN A 1 90 ? -13.584 -10.798 19.835 1.00 90.56 90 GLN A O 1
ATOM 729 N N . TYR A 1 91 ? -14.413 -10.732 21.928 1.00 90.25 91 TYR A N 1
ATOM 730 C CA . TYR A 1 91 ? -13.184 -10.277 22.591 1.00 90.25 91 TYR A CA 1
ATOM 731 C C . TYR A 1 91 ? -12.484 -11.371 23.414 1.00 90.25 91 TYR A C 1
ATOM 733 O O . TYR A 1 91 ? -11.622 -11.052 24.226 1.00 90.25 91 TYR A O 1
ATOM 741 N N . ASN A 1 92 ? -12.829 -12.650 23.209 1.00 90.81 92 ASN A N 1
ATOM 742 C CA . ASN A 1 92 ? -12.246 -13.797 23.922 1.00 90.81 92 ASN A CA 1
ATOM 743 C C . ASN A 1 92 ? -12.248 -13.649 25.457 1.00 90.81 92 ASN A C 1
ATOM 745 O O . ASN A 1 92 ? -11.291 -14.026 26.133 1.00 90.81 92 ASN A O 1
ATOM 749 N N . VAL A 1 93 ? -13.326 -13.099 26.015 1.00 89.94 93 VAL A N 1
ATOM 750 C CA . VAL A 1 93 ? -13.479 -12.961 27.467 1.00 89.94 93 VAL A CA 1
ATOM 751 C C . VAL A 1 93 ? -13.890 -14.314 28.069 1.00 89.94 93 VAL A C 1
ATOM 753 O O . VAL A 1 93 ? -14.817 -14.936 27.534 1.00 89.94 93 VAL A O 1
ATOM 756 N N . PRO A 1 94 ? -13.263 -14.774 29.174 1.00 87.56 94 PRO A N 1
ATOM 757 C CA . PRO A 1 94 ? -13.663 -15.997 29.873 1.00 87.56 94 PRO A CA 1
ATOM 758 C C . PRO A 1 94 ? -15.143 -15.982 30.253 1.00 87.56 94 PRO A C 1
ATOM 760 O O . PRO A 1 94 ? -15.641 -14.975 30.752 1.00 87.56 94 PRO A O 1
ATOM 763 N N . SER A 1 95 ? -15.851 -17.095 30.048 1.00 85.38 95 SER A N 1
ATOM 764 C CA . SER A 1 95 ? -17.295 -17.200 30.321 1.00 85.38 95 SER A CA 1
ATOM 765 C C . SER A 1 95 ? -17.678 -16.978 31.787 1.00 85.38 95 SER A C 1
ATOM 767 O O . SER A 1 95 ? -18.824 -16.642 32.082 1.00 85.38 95 SER A O 1
ATOM 769 N N . GLU A 1 96 ? -16.715 -17.171 32.676 1.00 87.06 96 GLU A N 1
ATOM 770 C CA . GLU A 1 96 ? -16.801 -17.087 34.123 1.00 87.06 96 GLU A CA 1
ATOM 771 C C . GLU A 1 96 ? -16.681 -15.642 34.626 1.00 87.06 96 GLU A C 1
ATOM 773 O O . GLU A 1 96 ? -17.196 -15.324 35.704 1.00 87.06 96 GLU A O 1
ATOM 778 N N . TRP A 1 97 ? -16.069 -14.751 33.836 1.00 91.31 97 TRP A N 1
ATOM 779 C CA . TRP A 1 97 ? -15.861 -13.362 34.230 1.00 91.31 97 TRP A CA 1
ATOM 780 C C . TRP A 1 97 ? -17.198 -12.684 34.532 1.00 91.31 97 TRP A C 1
ATOM 782 O O . TRP A 1 97 ? -18.125 -12.681 33.712 1.00 91.31 97 TRP A O 1
ATOM 792 N N . ASN A 1 98 ? -17.317 -12.096 35.721 1.00 91.62 98 ASN A N 1
ATOM 793 C CA . ASN A 1 98 ? -18.556 -11.470 36.152 1.00 91.62 98 ASN A CA 1
ATOM 794 C C . ASN A 1 98 ? -18.319 -10.278 37.080 1.00 91.62 98 ASN A C 1
ATOM 796 O O . ASN A 1 98 ? -17.234 -10.058 37.614 1.00 91.62 98 ASN A O 1
ATOM 800 N N . TYR A 1 99 ? -19.368 -9.476 37.258 1.00 94.25 99 TYR A N 1
ATOM 801 C CA . TYR A 1 99 ? -19.334 -8.314 38.133 1.00 94.25 99 TYR A CA 1
ATOM 802 C C . TYR A 1 99 ? -20.690 -8.055 38.791 1.00 94.25 99 TYR A C 1
ATOM 804 O O . TYR A 1 99 ? -21.741 -8.555 38.368 1.00 94.25 99 TYR A O 1
ATOM 812 N N . ASN A 1 100 ? -20.683 -7.225 39.828 1.00 94.31 100 ASN A N 1
ATOM 813 C CA . ASN A 1 100 ? -21.884 -6.696 40.448 1.00 94.31 100 ASN A CA 1
ATOM 814 C C . ASN A 1 100 ? -21.709 -5.228 40.835 1.00 94.31 100 ASN A C 1
ATOM 816 O O . ASN A 1 100 ? -20.619 -4.799 41.197 1.00 94.31 100 ASN A O 1
ATOM 820 N N . VAL A 1 101 ? -22.795 -4.461 40.746 1.00 94.69 101 VAL A N 1
ATOM 821 C CA . VAL A 1 101 ? -22.832 -3.029 41.056 1.00 94.69 101 VAL A CA 1
ATOM 822 C C . VAL A 1 101 ? -23.926 -2.761 42.088 1.00 94.69 101 VAL A C 1
ATOM 824 O O . VAL A 1 101 ? -25.037 -3.284 41.966 1.00 94.69 101 VAL A O 1
ATOM 827 N N . SER A 1 102 ? -23.630 -1.927 43.081 1.00 94.75 102 SER A N 1
ATOM 828 C CA . SER A 1 102 ? -24.595 -1.451 44.076 1.00 94.75 102 SER A CA 1
ATOM 829 C C . SER A 1 102 ? -24.430 0.045 44.318 1.00 94.75 102 SER A C 1
ATOM 831 O O . SER A 1 102 ? -23.435 0.646 43.919 1.00 94.75 102 SER A O 1
ATOM 833 N N . HIS A 1 103 ? -25.435 0.669 44.920 1.00 93.94 103 HIS A N 1
ATOM 834 C CA . HIS A 1 103 ? -25.398 2.083 45.265 1.00 93.94 103 HIS A CA 1
ATOM 835 C C . HIS A 1 103 ? -26.307 2.378 46.458 1.00 93.94 103 HIS A C 1
ATOM 837 O O . HIS A 1 103 ? -27.406 1.835 46.544 1.00 93.94 103 HIS A O 1
ATOM 843 N N . ASP A 1 104 ? -25.861 3.264 47.343 1.00 92.19 104 ASP A N 1
ATOM 844 C CA . ASP A 1 104 ? -26.660 3.848 48.422 1.00 92.19 104 ASP A CA 1
ATOM 845 C C . ASP A 1 104 ? -26.057 5.205 48.804 1.00 92.19 104 ASP A C 1
ATOM 847 O O . ASP A 1 104 ? -24.888 5.486 48.530 1.00 92.19 104 ASP A O 1
ATOM 851 N N . GLY A 1 105 ? -26.859 6.085 49.402 1.00 90.25 105 GLY A N 1
ATOM 852 C CA . GLY A 1 105 ? -26.427 7.448 49.695 1.00 90.25 105 GLY A CA 1
ATOM 853 C C . GLY A 1 105 ? -26.001 8.169 48.413 1.00 90.25 105 GLY A C 1
ATOM 854 O O . GLY A 1 105 ? -26.837 8.427 47.549 1.00 90.25 105 GLY A O 1
ATOM 855 N N . THR A 1 106 ? -24.726 8.530 48.306 1.00 91.94 106 THR A N 1
ATOM 856 C CA . THR A 1 106 ? -24.110 9.180 47.135 1.00 91.94 106 THR A CA 1
ATOM 857 C C . THR A 1 106 ? -23.069 8.302 46.440 1.00 91.94 106 THR A C 1
ATOM 859 O O . THR A 1 106 ? -22.481 8.717 45.445 1.00 91.94 106 THR A O 1
ATOM 862 N N . LEU A 1 107 ? -22.853 7.082 46.926 1.00 92.50 107 LEU A N 1
ATOM 863 C CA . LEU A 1 107 ? -21.827 6.200 46.395 1.00 92.50 107 LEU A CA 1
ATOM 864 C C . LEU A 1 107 ? -22.409 5.146 45.468 1.00 92.50 107 LEU A C 1
ATOM 866 O O . LEU A 1 107 ? -23.455 4.550 45.729 1.00 92.50 107 LEU A O 1
ATOM 870 N N . VAL A 1 108 ? -21.660 4.878 44.406 1.00 95.56 108 VAL A N 1
ATOM 871 C CA . VAL A 1 108 ? -21.820 3.710 43.550 1.00 95.56 108 VAL A CA 1
ATOM 872 C C . VAL A 1 108 ? -20.571 2.855 43.709 1.00 95.56 108 VAL A C 1
ATOM 874 O O . VAL A 1 108 ? -19.463 3.359 43.544 1.00 95.56 108 VAL A O 1
ATOM 877 N N . VAL A 1 109 ? -20.749 1.569 43.996 1.00 94.06 109 VAL A N 1
ATOM 878 C CA . VAL A 1 109 ? -19.671 0.579 44.117 1.00 94.06 109 VAL A CA 1
ATOM 879 C C . VAL A 1 109 ? -19.834 -0.506 43.062 1.00 94.06 109 VAL A C 1
ATOM 881 O O . VAL A 1 109 ? -20.956 -0.904 42.742 1.00 94.06 109 VAL A O 1
ATOM 884 N N . ILE A 1 110 ? -18.724 -1.002 42.527 1.00 95.06 110 ILE A N 1
ATOM 885 C CA . ILE A 1 110 ? -18.693 -2.134 41.603 1.00 95.06 110 ILE A CA 1
ATOM 886 C C . ILE A 1 110 ? -17.581 -3.096 42.005 1.00 95.06 110 ILE A C 1
ATOM 888 O O . ILE A 1 110 ? -16.510 -2.661 42.425 1.00 95.06 110 ILE A O 1
ATOM 892 N N . VAL A 1 111 ? -17.833 -4.393 41.867 1.00 92.88 111 VAL A N 1
ATOM 893 C CA . VAL A 1 111 ? -16.834 -5.440 42.098 1.00 92.88 111 VAL A CA 1
ATOM 894 C C . VAL A 1 111 ? -16.881 -6.432 40.944 1.00 92.88 111 VAL A C 1
ATOM 896 O O . VAL A 1 111 ? -17.977 -6.841 40.560 1.00 92.88 111 VAL A O 1
ATOM 899 N N . SER A 1 112 ? -15.725 -6.810 40.401 1.00 92.50 112 SER A N 1
ATOM 900 C CA . SER A 1 112 ? -15.577 -7.912 39.442 1.00 92.50 112 SER A CA 1
ATOM 901 C C . SER A 1 112 ? -14.633 -8.992 39.946 1.00 92.50 112 SER A C 1
ATOM 903 O O . SER A 1 112 ? -13.723 -8.720 40.733 1.00 92.50 112 SER A O 1
ATOM 905 N N . ASP A 1 113 ? -14.861 -10.202 39.447 1.00 89.69 113 ASP A N 1
ATOM 906 C CA . ASP A 1 113 ? -13.980 -11.348 39.615 1.00 89.69 113 ASP A CA 1
ATOM 907 C C . ASP A 1 113 ? -13.941 -12.168 38.315 1.00 89.69 113 ASP A C 1
ATOM 909 O O . ASP A 1 113 ? -14.922 -12.228 37.563 1.00 89.69 113 ASP A O 1
ATOM 913 N N . ASP A 1 114 ? -12.787 -12.771 38.040 1.00 85.25 114 ASP A N 1
ATOM 914 C CA . ASP A 1 114 ? -12.549 -13.533 36.814 1.00 85.25 114 ASP A CA 1
ATOM 915 C C . ASP A 1 114 ? -13.148 -14.942 36.878 1.00 85.25 114 ASP A C 1
ATOM 917 O O . ASP A 1 114 ? -13.409 -15.547 35.838 1.00 85.25 114 ASP A O 1
ATOM 921 N N . VAL A 1 115 ? -13.336 -15.477 38.090 1.00 82.94 115 VAL A N 1
ATOM 922 C CA . VAL A 1 115 ? -13.679 -16.883 38.319 1.00 82.94 115 VAL A CA 1
ATOM 923 C C . VAL A 1 115 ? -14.884 -17.011 39.240 1.00 82.94 115 VAL A C 1
ATOM 925 O O . VAL A 1 115 ? -15.865 -17.647 38.866 1.00 82.94 115 VAL A O 1
ATOM 928 N N . ASP A 1 116 ? -14.850 -16.429 40.433 1.00 85.06 116 ASP A N 1
ATOM 929 C CA . ASP A 1 116 ? -15.891 -16.631 41.439 1.00 85.06 116 ASP A CA 1
ATOM 930 C C . ASP A 1 116 ? -17.115 -15.740 41.178 1.00 85.06 116 ASP A C 1
ATOM 932 O O . ASP A 1 116 ? -17.022 -14.626 40.662 1.00 85.06 116 ASP A O 1
ATOM 936 N N . LEU A 1 117 ? -18.308 -16.213 41.546 1.00 88.19 117 LEU A N 1
ATOM 937 C CA . LEU A 1 117 ? -19.513 -15.386 41.525 1.00 88.19 117 LEU A CA 1
ATOM 938 C C . LEU A 1 117 ? -19.366 -14.261 42.539 1.00 88.19 117 LEU A C 1
ATOM 940 O O . LEU A 1 117 ? -19.214 -14.536 43.728 1.00 88.19 117 LEU A O 1
ATOM 944 N N . VAL A 1 118 ? -19.516 -13.014 42.092 1.00 90.38 118 VAL A N 1
ATOM 945 C CA . VAL A 1 118 ? -19.432 -11.852 42.978 1.00 90.38 118 VAL A CA 1
ATOM 946 C C . VAL A 1 118 ? -20.760 -11.109 43.112 1.00 90.38 118 VAL A C 1
ATOM 948 O O . VAL A 1 118 ? -21.533 -10.940 42.155 1.00 90.38 118 VAL A O 1
ATOM 951 N N . GLY A 1 119 ? -21.029 -10.661 44.336 1.00 92.00 119 GLY A N 1
ATOM 952 C CA . GLY A 1 119 ? -22.108 -9.751 44.695 1.00 92.00 119 GLY A CA 1
ATOM 953 C C . GLY A 1 119 ? -21.628 -8.722 45.709 1.00 92.00 119 GLY A C 1
ATOM 954 O O . GLY A 1 119 ? -20.844 -9.045 46.598 1.00 92.00 119 GLY A O 1
ATOM 955 N N . VAL A 1 120 ? -22.090 -7.481 45.567 1.00 93.19 120 VAL A N 1
ATOM 956 C CA . VAL A 1 120 ? -21.738 -6.368 46.448 1.00 93.19 120 VAL A CA 1
ATOM 957 C C . VAL A 1 120 ? -22.997 -5.645 46.906 1.00 93.19 120 VAL A C 1
ATOM 959 O O . VAL A 1 120 ? -23.942 -5.449 46.139 1.00 93.19 120 VAL A O 1
ATOM 962 N N . ASP A 1 121 ? -23.004 -5.214 48.159 1.00 94.44 121 ASP A N 1
ATOM 963 C CA . ASP A 1 121 ? -23.991 -4.280 48.668 1.00 94.44 121 ASP A CA 1
ATOM 964 C C . ASP A 1 121 ? -23.346 -3.169 49.489 1.00 94.44 121 ASP A C 1
ATOM 966 O O . ASP A 1 121 ? -22.280 -3.354 50.068 1.00 94.44 121 ASP A O 1
ATOM 970 N N . ILE A 1 122 ? -23.987 -2.004 49.509 1.00 92.38 122 ILE A N 1
ATOM 971 C CA . ILE A 1 122 ? -23.522 -0.826 50.237 1.00 92.38 122 ILE A CA 1
ATOM 972 C C . ILE A 1 122 ? -24.689 -0.231 51.010 1.00 92.38 122 ILE A C 1
ATOM 974 O O . ILE A 1 122 ? -25.803 -0.166 50.494 1.00 92.38 122 ILE A O 1
ATOM 978 N N . VAL A 1 123 ? -24.419 0.220 52.234 1.00 90.62 123 VAL A N 1
ATOM 979 C CA . VAL A 1 123 ? -25.411 0.884 53.080 1.00 90.62 123 VAL A CA 1
ATOM 980 C C . VAL A 1 123 ? -24.853 2.186 53.646 1.00 90.62 123 VAL A C 1
ATOM 982 O O . VAL A 1 123 ? -23.749 2.211 54.195 1.00 90.62 123 VAL A O 1
ATOM 985 N N . ASP A 1 124 ? -25.633 3.262 53.528 1.00 89.44 124 ASP A N 1
ATOM 986 C CA . ASP A 1 124 ? -25.376 4.566 54.150 1.00 89.44 124 ASP A CA 1
ATOM 987 C C . ASP A 1 124 ? -25.833 4.558 55.621 1.00 89.44 124 ASP A C 1
ATOM 989 O O . ASP A 1 124 ? -27.028 4.546 55.929 1.00 89.44 124 ASP A O 1
ATOM 993 N N . LEU A 1 125 ? -24.880 4.600 56.553 1.00 84.19 125 LEU A N 1
ATOM 994 C CA . LEU A 1 125 ? -25.133 4.633 57.997 1.00 84.19 125 LEU A CA 1
ATOM 995 C C . LEU A 1 125 ? -25.807 5.930 58.458 1.00 84.19 125 LEU A C 1
ATOM 997 O O . LEU A 1 125 ? -26.423 5.949 59.522 1.00 84.19 125 LEU A O 1
ATOM 1001 N N . GLN A 1 126 ? -25.719 7.006 57.672 1.00 81.50 126 GLN A N 1
ATOM 1002 C CA . GLN A 1 126 ? -26.362 8.286 57.980 1.00 81.50 126 GLN A CA 1
ATOM 1003 C C . GLN A 1 126 ? -27.799 8.369 57.453 1.00 81.50 126 GLN A C 1
ATOM 1005 O O . GLN A 1 126 ? -28.444 9.416 57.561 1.00 81.50 126 GLN A O 1
ATOM 1010 N N . ARG A 1 127 ? -28.329 7.284 56.875 1.00 72.12 127 ARG A N 1
ATOM 1011 C CA . ARG A 1 127 ? -29.696 7.252 56.361 1.00 72.12 127 ARG A CA 1
ATOM 1012 C C . ARG A 1 127 ? -30.696 7.580 57.483 1.00 72.12 127 ARG A C 1
ATOM 1014 O O . ARG A 1 127 ? -30.640 6.953 58.544 1.00 72.12 127 ARG A O 1
ATOM 1021 N N . PRO A 1 128 ? -31.633 8.527 57.270 1.00 58.72 128 PRO A N 1
ATOM 1022 C CA . PRO A 1 128 ? -32.597 8.900 58.298 1.00 58.72 128 PRO A CA 1
ATOM 1023 C C . PRO A 1 128 ? -33.425 7.678 58.709 1.00 58.72 128 PRO A C 1
ATOM 1025 O O . PRO A 1 128 ? -34.016 7.004 57.861 1.00 58.72 128 PRO A O 1
ATOM 1028 N N . GLN A 1 129 ? -33.452 7.376 60.012 1.00 58.72 129 GLN A N 1
ATOM 1029 C CA . GLN A 1 129 ? -34.268 6.283 60.540 1.00 58.72 129 GLN A CA 1
ATOM 1030 C C . GLN A 1 129 ? -35.742 6.604 60.271 1.00 58.72 129 GLN A C 1
ATOM 1032 O O . GLN A 1 129 ? -36.217 7.681 60.631 1.00 58.72 129 GLN A O 1
ATOM 1037 N N . ILE A 1 130 ? -36.471 5.687 59.626 1.00 49.44 130 ILE A N 1
ATOM 1038 C CA . ILE A 1 130 ? -37.908 5.862 59.384 1.00 49.44 130 ILE A CA 1
ATOM 1039 C C . ILE A 1 130 ? -38.618 5.821 60.745 1.00 49.44 130 ILE A C 1
ATOM 1041 O O . ILE A 1 130 ? -38.841 4.754 61.326 1.00 49.44 130 ILE A O 1
ATOM 1045 N N . LEU A 1 131 ? -38.936 7.002 61.272 1.00 41.25 131 LEU A N 1
ATOM 1046 C CA . LEU A 1 131 ? -39.826 7.185 62.410 1.00 41.25 131 LEU A CA 1
ATOM 1047 C C . LEU A 1 131 ? -41.262 7.023 61.899 1.00 41.25 131 LEU A C 1
ATOM 1049 O O . LEU A 1 131 ? -41.668 7.679 60.942 1.00 41.25 131 LEU A O 1
ATOM 1053 N N . ASN A 1 132 ? -42.032 6.127 62.509 1.00 44.78 132 ASN A N 1
ATOM 1054 C CA . ASN A 1 132 ? -43.477 6.087 62.297 1.00 44.78 132 ASN A CA 1
ATOM 1055 C C . ASN A 1 132 ? -44.150 7.249 63.054 1.00 44.78 132 ASN A C 1
ATOM 1057 O O . ASN A 1 132 ? -43.554 7.866 63.938 1.00 44.78 132 ASN A O 1
ATOM 1061 N N . SER A 1 133 ? -45.417 7.519 62.733 1.00 41.91 133 SER A N 1
ATOM 1062 C CA . SER A 1 133 ? -46.234 8.627 63.262 1.00 41.91 133 SER A CA 1
ATOM 1063 C C . SER A 1 133 ? -46.406 8.654 64.793 1.00 41.91 133 SER A C 1
ATOM 1065 O O . SER A 1 133 ? -47.012 9.582 65.316 1.00 41.91 133 SER A O 1
ATOM 1067 N N . ALA A 1 134 ? -45.884 7.655 65.513 1.00 43.84 134 ALA A N 1
ATOM 1068 C CA . ALA A 1 134 ? -45.934 7.520 66.969 1.00 43.84 134 ALA A CA 1
ATOM 1069 C C . ALA A 1 134 ? -44.548 7.610 67.648 1.00 43.84 134 ALA A C 1
ATOM 1071 O O . ALA A 1 134 ? -44.429 7.314 68.836 1.00 43.84 134 ALA A O 1
ATOM 1072 N N . GLY A 1 135 ? -43.485 7.974 66.918 1.00 45.69 135 GLY A N 1
ATOM 1073 C CA . GLY A 1 135 ? -42.155 8.209 67.497 1.00 45.69 135 GLY A CA 1
ATOM 1074 C C . GLY A 1 135 ? -41.438 6.961 68.039 1.00 45.69 135 GLY A C 1
ATOM 1075 O O . GLY A 1 135 ? -40.449 7.098 68.755 1.00 45.69 135 GLY A O 1
ATOM 1076 N N . LYS A 1 136 ? -41.889 5.743 67.696 1.00 45.28 136 LYS A N 1
ATOM 1077 C CA . LYS A 1 136 ? -41.245 4.474 68.082 1.00 45.28 136 LYS A CA 1
ATOM 1078 C C . LYS A 1 136 ? -40.761 3.697 66.856 1.00 45.28 136 LYS A C 1
ATOM 1080 O O . LYS A 1 136 ? -41.553 3.051 66.184 1.00 45.28 136 LYS A O 1
ATOM 1085 N N . ILE A 1 137 ? -39.444 3.718 66.632 1.00 52.16 137 ILE A N 1
ATOM 1086 C CA . ILE A 1 137 ? -38.620 2.707 65.937 1.00 52.16 137 ILE A CA 1
ATOM 1087 C C . ILE A 1 137 ? -39.371 1.908 64.836 1.00 52.16 137 ILE A C 1
ATOM 1089 O O . ILE A 1 137 ? -39.697 0.734 65.003 1.00 52.16 137 ILE A O 1
ATOM 1093 N N . GLY A 1 138 ? -39.649 2.539 63.687 1.00 54.53 138 GLY A N 1
ATOM 1094 C CA . GLY A 1 138 ? -40.295 1.882 62.537 1.00 54.53 138 GLY A CA 1
ATOM 1095 C C . GLY A 1 138 ? -39.356 0.972 61.734 1.00 54.53 138 GLY A C 1
ATOM 1096 O O . GLY A 1 138 ? -39.802 -0.001 61.129 1.00 54.53 138 GLY A O 1
ATOM 1097 N N . LEU A 1 139 ? -38.049 1.254 61.775 1.00 61.78 139 LEU A N 1
ATOM 1098 C CA . LEU A 1 139 ? -37.022 0.512 61.040 1.00 61.78 139 LEU A CA 1
ATOM 1099 C C . LEU A 1 139 ? -36.946 -0.959 61.477 1.00 61.78 139 LEU A C 1
ATOM 1101 O O . LEU A 1 139 ? -37.030 -1.858 60.658 1.00 61.78 139 LEU A O 1
ATOM 1105 N N . TYR A 1 140 ? -36.848 -1.246 62.770 1.00 66.06 140 TYR A N 1
ATOM 1106 C CA . TYR A 1 140 ? -36.595 -2.616 63.231 1.00 66.06 140 TYR A CA 1
ATOM 1107 C C . TYR A 1 140 ? -37.790 -3.551 62.967 1.00 66.06 140 TYR A C 1
ATOM 1109 O O . TYR A 1 140 ? -37.611 -4.722 62.637 1.00 66.06 140 TYR A O 1
ATOM 1117 N N . HIS A 1 141 ? -39.019 -3.032 63.007 1.00 63.59 141 HIS A N 1
ATOM 1118 C CA . HIS A 1 141 ? -40.212 -3.835 62.736 1.00 63.59 141 HIS A CA 1
ATOM 1119 C C . HIS A 1 141 ? -40.303 -4.300 61.270 1.00 63.59 141 HIS A C 1
ATOM 1121 O O . HIS A 1 141 ? -40.762 -5.412 61.014 1.00 63.59 141 HIS A O 1
ATOM 1127 N N . SER A 1 142 ? -39.853 -3.497 60.297 1.00 67.81 142 SER A N 1
ATOM 1128 C CA . SER A 1 142 ? -39.877 -3.897 58.879 1.00 67.81 142 SER A CA 1
ATOM 1129 C C . SER A 1 142 ? -38.813 -4.944 58.532 1.00 67.81 142 SER A C 1
ATOM 1131 O O . SER A 1 142 ? -38.966 -5.681 57.556 1.00 67.81 142 SER A O 1
ATOM 1133 N N . PHE A 1 143 ? -37.767 -5.047 59.356 1.00 74.06 143 PHE A N 1
ATOM 1134 C CA . PHE A 1 143 ? -36.638 -5.946 59.142 1.00 74.06 143 PHE A CA 1
ATOM 1135 C C . PHE A 1 143 ? -36.687 -7.237 59.961 1.00 74.06 143 PHE A C 1
ATOM 1137 O O . PHE A 1 143 ? -36.031 -8.196 59.566 1.00 74.06 143 PHE A O 1
ATOM 1144 N N . LYS A 1 144 ? -37.475 -7.314 61.044 1.00 77.75 144 LYS A N 1
ATOM 1145 C CA . LYS A 1 144 ? -37.526 -8.502 61.919 1.00 77.75 144 LYS A CA 1
ATOM 1146 C C . LYS A 1 144 ? -37.710 -9.809 61.138 1.00 77.75 144 LYS A C 1
ATOM 1148 O O . LYS A 1 144 ? -36.980 -10.765 61.351 1.00 77.75 144 LYS A O 1
ATOM 1153 N N . ASN A 1 145 ? -38.610 -9.817 60.154 1.00 80.88 145 ASN A N 1
ATOM 1154 C CA . ASN A 1 145 ? -38.898 -11.007 59.346 1.00 80.88 145 ASN A CA 1
ATOM 1155 C C . ASN A 1 145 ? -37.809 -11.340 58.301 1.00 80.88 145 ASN A C 1
ATOM 1157 O O . ASN A 1 145 ? -37.992 -12.269 57.518 1.00 80.88 145 ASN A O 1
ATOM 1161 N N . ARG A 1 146 ? -36.705 -10.589 58.232 1.00 83.31 146 ARG A N 1
ATOM 1162 C CA . ARG A 1 146 ? -35.574 -10.818 57.311 1.00 83.31 146 ARG A CA 1
ATOM 1163 C C . ARG A 1 146 ? -34.382 -11.507 57.985 1.00 83.31 146 ARG A C 1
ATOM 1165 O O . ARG A 1 146 ? -33.467 -11.950 57.290 1.00 83.31 146 ARG A O 1
ATOM 1172 N N . PHE A 1 147 ? -34.402 -11.606 59.311 1.00 87.94 147 PHE A N 1
ATOM 1173 C CA . PHE A 1 147 ? -33.326 -12.159 60.124 1.00 87.94 147 PHE A CA 1
ATOM 1174 C C . PHE A 1 147 ? -33.783 -13.422 60.850 1.00 87.94 147 PHE A C 1
ATOM 1176 O O . PHE A 1 147 ? -34.970 -13.609 61.111 1.00 87.94 147 PHE A O 1
ATOM 1183 N N . THR A 1 148 ? -32.828 -14.290 61.160 1.00 88.75 148 THR A N 1
ATOM 1184 C CA . THR A 1 148 ? -33.030 -15.398 62.102 1.00 88.75 148 THR A CA 1
ATOM 1185 C C . THR A 1 148 ? -33.135 -14.880 63.533 1.00 88.75 148 THR A C 1
ATOM 1187 O O . THR A 1 148 ? -32.657 -13.786 63.838 1.00 88.75 148 THR A O 1
ATOM 1190 N N . ASP A 1 149 ? -33.686 -15.688 64.440 1.00 87.12 149 ASP A N 1
ATOM 1191 C CA . ASP A 1 149 ? -33.779 -15.319 65.857 1.00 87.12 149 ASP A CA 1
ATOM 1192 C C . ASP A 1 149 ? -32.403 -15.037 66.481 1.00 87.12 149 ASP A C 1
ATOM 1194 O O . ASP A 1 149 ? -32.274 -14.113 67.283 1.00 87.12 149 ASP A O 1
ATOM 1198 N N . SER A 1 150 ? -31.348 -15.764 66.081 1.00 87.81 150 SER A N 1
ATOM 1199 C CA . SER A 1 150 ? -30.002 -15.511 66.613 1.00 87.81 150 SER A CA 1
ATOM 1200 C C . SER A 1 150 ? -29.377 -14.230 66.065 1.00 87.81 150 SER A C 1
ATOM 1202 O O . SER A 1 150 ? -28.719 -13.506 66.804 1.00 87.81 150 SER A O 1
ATOM 1204 N N . GLU A 1 151 ? -29.558 -13.940 64.770 1.00 90.12 151 GLU A N 1
ATOM 1205 C CA . GLU A 1 151 ? -29.118 -12.665 64.184 1.00 90.12 151 GLU A CA 1
ATOM 1206 C C . GLU A 1 151 ? -29.859 -11.499 64.841 1.00 90.12 151 GLU A C 1
ATOM 1208 O O . GLU A 1 151 ? -29.259 -10.473 65.156 1.00 90.12 151 GLU A O 1
ATOM 1213 N N . TRP A 1 152 ? -31.158 -11.674 65.095 1.00 89.31 152 TRP A N 1
ATOM 1214 C CA . TRP A 1 152 ? -31.969 -10.673 65.768 1.00 89.31 152 TRP A CA 1
ATOM 1215 C C . TRP A 1 152 ? -31.501 -10.427 67.203 1.00 89.31 152 TRP A C 1
ATOM 1217 O O . TRP A 1 152 ? -31.367 -9.272 67.606 1.00 89.31 152 TRP A O 1
ATOM 1227 N N . ALA A 1 153 ? -31.189 -11.489 67.952 1.00 88.06 153 ALA A N 1
ATOM 1228 C CA . ALA A 1 153 ? -30.584 -11.375 69.276 1.00 88.06 153 ALA A CA 1
ATOM 1229 C C . ALA A 1 153 ? -29.254 -10.604 69.215 1.00 88.06 153 ALA A C 1
ATOM 1231 O O . ALA A 1 153 ? -29.099 -9.612 69.920 1.00 88.06 153 ALA A O 1
ATOM 1232 N N . TYR A 1 154 ? -28.357 -10.953 68.288 1.00 88.69 154 TYR A N 1
ATOM 1233 C CA . TYR A 1 154 ? -27.076 -10.261 68.098 1.00 88.69 154 TYR A CA 1
ATOM 1234 C C . TYR A 1 154 ? -27.227 -8.757 67.792 1.00 88.69 154 TYR A C 1
ATOM 1236 O O . TYR A 1 154 ? -26.449 -7.931 68.283 1.00 88.69 154 TYR A O 1
ATOM 1244 N N . ILE A 1 155 ? -28.232 -8.377 66.997 1.00 87.25 155 ILE A N 1
ATOM 1245 C CA . ILE A 1 155 ? -28.557 -6.970 66.712 1.00 87.25 155 ILE A CA 1
ATOM 1246 C C . ILE A 1 155 ? -29.036 -6.254 67.985 1.00 87.25 155 ILE A C 1
ATOM 1248 O O . ILE A 1 155 ? -28.650 -5.108 68.232 1.00 87.25 155 ILE A O 1
ATOM 1252 N N . MET A 1 156 ? -29.879 -6.912 68.782 1.00 85.81 156 MET A N 1
ATOM 1253 C CA . MET A 1 156 ? -30.519 -6.334 69.971 1.00 85.81 156 MET A CA 1
ATOM 1254 C C . MET A 1 156 ? -29.603 -6.289 71.201 1.00 85.81 156 MET A C 1
ATOM 1256 O O . MET A 1 156 ? -29.779 -5.421 72.047 1.00 85.81 156 MET A O 1
ATOM 1260 N N . GLU A 1 157 ? -28.601 -7.165 71.284 1.00 89.44 157 GLU A N 1
ATOM 1261 C CA . GLU A 1 157 ? -27.581 -7.196 72.348 1.00 89.44 157 GLU A CA 1
ATOM 1262 C C . GLU A 1 157 ? -26.540 -6.063 72.243 1.00 89.44 157 GLU A C 1
ATOM 1264 O O . GLU A 1 157 ? -25.599 -5.986 73.034 1.00 89.44 157 GLU A O 1
ATOM 1269 N N . ALA A 1 158 ? -26.661 -5.176 71.253 1.00 84.31 158 ALA A N 1
ATOM 1270 C CA . ALA A 1 158 ? -25.790 -4.017 71.115 1.00 84.31 158 ALA A CA 1
ATOM 1271 C C . ALA A 1 158 ? -25.913 -3.045 72.305 1.00 84.31 158 ALA A C 1
ATOM 1273 O O . ALA A 1 158 ? -26.996 -2.791 72.826 1.00 84.31 158 ALA A O 1
ATOM 1274 N N . THR A 1 159 ? -24.792 -2.428 72.689 1.00 83.50 159 THR A N 1
ATOM 1275 C CA . THR A 1 159 ? -24.710 -1.524 73.852 1.00 83.50 159 THR A CA 1
ATOM 1276 C C . THR A 1 159 ? -25.439 -0.195 73.657 1.00 83.50 159 THR A C 1
ATOM 1278 O O . THR A 1 159 ? -25.771 0.477 74.630 1.00 83.50 159 THR A O 1
ATOM 1281 N N . ASN A 1 160 ? -25.674 0.213 72.409 1.00 83.81 160 ASN A N 1
ATOM 1282 C CA . ASN A 1 160 ? -26.397 1.432 72.067 1.00 83.81 160 ASN A CA 1
ATOM 1283 C C . ASN A 1 160 ? -27.108 1.302 70.707 1.00 83.81 160 ASN A C 1
ATOM 1285 O O . ASN A 1 160 ? -26.828 0.401 69.913 1.00 83.81 160 ASN A O 1
ATOM 1289 N N . GLN A 1 161 ? -28.025 2.233 70.425 1.00 79.38 161 GLN A N 1
ATOM 1290 C CA . GLN A 1 161 ? -28.833 2.223 69.200 1.00 79.38 161 GLN A CA 1
ATOM 1291 C C . GLN A 1 161 ? -27.995 2.396 67.924 1.00 79.38 161 GLN A C 1
ATOM 1293 O O . GLN A 1 161 ? -28.354 1.845 66.883 1.00 79.38 161 GLN A O 1
ATOM 1298 N N . THR A 1 162 ? -26.886 3.134 67.984 1.00 80.56 162 THR A N 1
ATOM 1299 C CA . THR A 1 162 ? -25.976 3.321 66.844 1.00 80.56 162 THR A CA 1
ATOM 1300 C C . THR A 1 162 ? -25.336 1.996 66.445 1.00 80.56 162 THR A C 1
ATOM 1302 O O . THR A 1 162 ? -25.373 1.622 65.276 1.00 80.56 162 THR A O 1
ATOM 1305 N N . GLU A 1 163 ? -24.829 1.243 67.419 1.00 82.75 163 GLU A N 1
ATOM 1306 C CA . GLU A 1 163 ? -24.231 -0.073 67.208 1.00 82.75 163 GLU A CA 1
ATOM 1307 C C . GLU A 1 163 ? -25.279 -1.107 66.781 1.00 82.75 163 GLU A C 1
ATOM 1309 O O . GLU A 1 163 ? -25.029 -1.891 65.869 1.00 82.75 163 GLU A O 1
ATOM 1314 N N . SER A 1 164 ? -26.485 -1.067 67.358 1.00 84.62 164 SER A N 1
ATOM 1315 C CA . SER A 1 164 ? -27.594 -1.932 66.928 1.00 84.62 164 SER A CA 1
ATOM 1316 C C . SER A 1 164 ? -27.963 -1.684 65.460 1.00 84.62 164 SER A C 1
ATOM 1318 O O . SER A 1 164 ? -28.084 -2.619 64.667 1.00 84.62 164 SER A O 1
ATOM 1320 N N . THR A 1 165 ? -28.035 -0.412 65.058 1.00 82.56 165 THR A N 1
ATOM 1321 C CA . THR A 1 165 ? -28.330 -0.016 63.673 1.00 82.56 165 THR A CA 1
ATOM 1322 C C . THR A 1 165 ? -27.198 -0.431 62.732 1.00 82.56 165 THR A C 1
ATOM 1324 O O . THR A 1 165 ? -27.461 -0.946 61.647 1.00 82.56 165 THR A O 1
ATOM 1327 N N . ARG A 1 166 ? -25.937 -0.275 63.164 1.00 84.56 166 ARG A N 1
ATOM 1328 C CA . ARG A 1 166 ? -24.752 -0.725 62.423 1.00 84.56 166 ARG A CA 1
ATOM 1329 C C . ARG A 1 166 ? -24.801 -2.230 62.159 1.00 84.56 166 ARG A C 1
ATOM 1331 O O . ARG A 1 166 ? -24.669 -2.633 61.009 1.00 84.56 166 ARG A O 1
ATOM 1338 N N . ARG A 1 167 ? -25.037 -3.045 63.197 1.00 87.25 167 ARG A N 1
ATOM 1339 C CA . ARG A 1 167 ? -25.147 -4.513 63.091 1.00 87.25 167 ARG A CA 1
ATOM 1340 C C . ARG A 1 167 ? -26.293 -4.935 62.175 1.00 87.25 167 ARG A C 1
ATOM 1342 O O . ARG A 1 167 ? -26.119 -5.839 61.362 1.00 87.25 167 ARG A O 1
ATOM 1349 N N . LEU A 1 168 ? -27.445 -4.268 62.278 1.00 87.94 168 LEU A N 1
ATOM 1350 C CA . LEU A 1 168 ? -28.598 -4.524 61.413 1.00 87.94 168 LEU A CA 1
ATOM 1351 C C . LEU A 1 168 ? -28.254 -4.277 59.941 1.00 87.94 168 LEU A C 1
ATOM 1353 O O . LEU A 1 168 ? -28.525 -5.132 59.099 1.00 87.94 168 LEU A O 1
ATOM 1357 N N . TYR A 1 169 ? -27.653 -3.128 59.629 1.00 87.88 169 TYR A N 1
ATOM 1358 C CA . TYR A 1 169 ? -27.278 -2.772 58.260 1.00 87.88 169 TYR A CA 1
ATOM 1359 C C . TYR A 1 169 ? -26.142 -3.628 57.707 1.00 87.88 169 TYR A C 1
ATOM 1361 O O . TYR A 1 169 ? -26.189 -4.009 56.541 1.00 87.88 169 TYR A O 1
ATOM 1369 N N . GLU A 1 170 ? -25.171 -3.993 58.537 1.00 87.81 170 GLU A N 1
ATOM 1370 C CA . GLU A 1 170 ? -24.107 -4.922 58.169 1.00 87.81 170 GLU A CA 1
ATOM 1371 C C . GLU A 1 170 ? -24.679 -6.291 57.768 1.00 87.81 170 GLU A C 1
ATOM 1373 O O . GLU A 1 170 ? -24.472 -6.734 56.637 1.00 87.81 170 GLU A O 1
ATOM 1378 N N . LEU A 1 171 ? -25.500 -6.912 58.623 1.00 89.69 171 LEU A N 1
ATOM 1379 C CA . LEU A 1 171 ? -26.137 -8.203 58.327 1.00 89.69 171 LEU A CA 1
ATOM 1380 C C . LEU A 1 171 ? -27.083 -8.136 57.123 1.00 89.69 171 LEU A C 1
ATOM 1382 O O . LEU A 1 171 ? -27.137 -9.071 56.322 1.00 89.69 171 LEU A O 1
ATOM 1386 N N . TRP A 1 172 ? -27.827 -7.037 56.979 1.00 89.56 172 TRP A N 1
ATOM 1387 C CA . TRP A 1 172 ? -28.656 -6.804 55.800 1.00 89.56 172 TRP A CA 1
ATOM 1388 C C . TRP A 1 172 ? -27.813 -6.758 54.523 1.00 89.56 172 TRP A C 1
ATOM 1390 O O . TRP A 1 172 ? -28.107 -7.477 53.568 1.00 89.56 172 TRP A O 1
ATOM 1400 N N . SER A 1 173 ? -26.735 -5.971 54.529 1.00 90.69 173 SER A N 1
ATOM 1401 C CA . SER A 1 173 ? -25.868 -5.815 53.363 1.00 90.69 173 SER A CA 1
ATOM 1402 C C . SER A 1 173 ? -25.183 -7.126 52.964 1.00 90.69 173 SER A C 1
ATOM 1404 O O . SER A 1 173 ? -25.054 -7.417 51.779 1.00 90.69 173 SER A O 1
ATOM 1406 N N . LEU A 1 174 ? -24.825 -7.983 53.928 1.00 90.25 174 LEU A N 1
ATOM 1407 C CA . LEU A 1 174 ? -24.287 -9.322 53.660 1.00 90.25 174 LEU A CA 1
ATOM 1408 C C . LEU A 1 174 ? -25.301 -10.226 52.948 1.00 90.25 174 LEU A C 1
ATOM 1410 O O . LEU A 1 174 ? -24.958 -10.907 51.977 1.00 90.25 174 LEU A O 1
ATOM 1414 N N . LYS A 1 175 ? -26.562 -10.212 53.397 1.00 90.19 175 LYS A N 1
ATOM 1415 C CA . LYS A 1 175 ? -27.648 -10.974 52.762 1.00 90.19 175 LYS A CA 1
ATOM 1416 C C . LYS A 1 175 ? -27.931 -10.476 51.342 1.00 90.19 175 LYS A C 1
ATOM 1418 O O . LYS A 1 175 ? -28.069 -11.290 50.430 1.00 90.19 175 LYS A O 1
ATOM 1423 N N . GLU A 1 176 ? -27.977 -9.162 51.136 1.00 89.88 176 GLU A N 1
ATOM 1424 C CA . GLU A 1 176 ? -28.167 -8.560 49.810 1.00 89.88 176 GLU A CA 1
ATOM 1425 C C . GLU A 1 176 ? -26.996 -8.860 48.868 1.00 89.88 176 GLU A C 1
ATOM 1427 O O . GLU A 1 176 ? -27.220 -9.253 47.722 1.00 89.88 176 GLU A O 1
ATOM 1432 N N . ALA A 1 177 ? -25.752 -8.758 49.348 1.00 90.69 177 ALA A N 1
ATOM 1433 C CA . ALA A 1 177 ? -24.567 -9.118 48.573 1.00 90.69 177 ALA A CA 1
ATOM 1434 C C . ALA A 1 177 ? -24.633 -10.583 48.112 1.00 90.69 177 ALA A C 1
ATOM 1436 O O . ALA A 1 177 ? -24.406 -10.869 46.936 1.00 90.69 177 ALA A O 1
ATOM 1437 N N . TYR A 1 178 ? -25.039 -11.505 48.992 1.00 89.44 178 TYR A N 1
ATOM 1438 C CA . TYR A 1 178 ? -25.249 -12.910 48.636 1.00 89.44 178 TYR A CA 1
ATOM 1439 C C . TYR A 1 178 ? -26.339 -13.096 47.568 1.00 89.44 178 TYR A C 1
ATOM 1441 O O . TYR A 1 178 ? -26.105 -13.749 46.549 1.00 89.44 178 TYR A O 1
ATOM 1449 N N . ILE A 1 179 ? -27.513 -12.478 47.744 1.00 87.69 179 ILE A N 1
ATOM 1450 C CA . ILE A 1 179 ? -28.605 -12.549 46.757 1.00 87.69 179 ILE A CA 1
ATOM 1451 C C . ILE A 1 179 ? -28.141 -12.036 45.389 1.00 87.69 179 ILE A C 1
ATOM 1453 O O . ILE A 1 179 ? -28.448 -12.641 44.356 1.00 87.69 179 ILE A O 1
ATOM 1457 N N . LYS A 1 180 ? -27.399 -10.926 45.371 1.00 88.50 180 LYS A N 1
ATOM 1458 C CA . LYS A 1 180 ? -26.853 -10.312 44.154 1.00 88.50 180 LYS A CA 1
ATOM 1459 C C . LYS A 1 180 ? -25.781 -11.176 43.495 1.00 88.50 180 LYS A C 1
ATOM 1461 O O . LYS A 1 180 ? -25.705 -11.198 42.264 1.00 88.50 180 LYS A O 1
ATOM 1466 N N . ALA A 1 181 ? -24.988 -11.904 44.278 1.00 88.12 181 ALA A N 1
ATOM 1467 C CA . ALA A 1 181 ? -24.010 -12.849 43.755 1.00 88.12 181 ALA A CA 1
ATOM 1468 C C . ALA A 1 181 ? -24.710 -13.987 43.000 1.00 88.12 181 ALA A C 1
ATOM 1470 O O . ALA A 1 181 ? -24.435 -14.187 41.816 1.00 88.12 181 ALA A O 1
ATOM 1471 N N . VAL A 1 182 ? -25.685 -14.638 43.645 1.00 83.88 182 VAL A N 1
ATOM 1472 C CA . VAL A 1 182 ? -26.414 -15.799 43.103 1.00 83.88 182 VAL A CA 1
ATOM 1473 C C . VAL A 1 182 ? -27.401 -15.417 41.989 1.00 83.88 182 VAL A C 1
ATOM 1475 O O . VAL A 1 182 ? -27.659 -16.203 41.082 1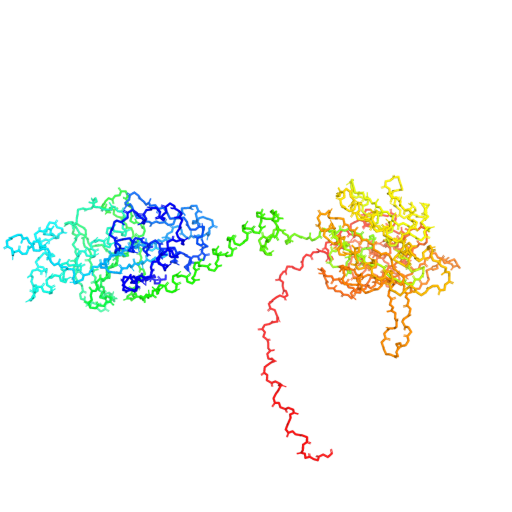.00 83.88 182 VAL A O 1
ATOM 1478 N N . GLY A 1 183 ? -27.970 -14.209 42.024 1.00 77.12 183 GLY A N 1
ATOM 1479 C CA . GLY A 1 183 ? -28.857 -13.703 40.969 1.00 77.12 183 GLY A CA 1
ATOM 1480 C C . GLY A 1 183 ? -30.302 -14.222 41.018 1.00 77.12 183 GLY A C 1
ATOM 1481 O O . GLY A 1 183 ? -31.048 -14.036 40.058 1.00 77.12 183 GLY A O 1
ATOM 1482 N N . VAL A 1 184 ? -30.723 -14.831 42.132 1.00 70.19 184 VAL A N 1
ATOM 1483 C CA . VAL A 1 184 ? -32.095 -15.350 42.346 1.00 70.19 184 VAL A CA 1
ATOM 1484 C C . VAL A 1 184 ? -33.118 -14.269 42.726 1.00 70.19 184 VAL A C 1
ATOM 1486 O O . VAL A 1 184 ? -34.326 -14.522 42.723 1.00 70.19 184 VAL A O 1
ATOM 1489 N N . GLY A 1 185 ? -32.655 -13.054 43.040 1.00 70.25 185 GLY A N 1
ATOM 1490 C CA . GLY A 1 185 ? -33.497 -11.971 43.551 1.00 70.25 185 GLY A CA 1
ATOM 1491 C C . GLY A 1 185 ? -34.176 -12.342 44.877 1.00 70.25 185 GLY A C 1
ATOM 1492 O O . GLY A 1 185 ? -33.683 -13.173 45.634 1.00 70.25 185 GLY A O 1
ATOM 1493 N N . MET A 1 186 ? -35.353 -11.773 45.148 1.00 63.50 186 MET A N 1
ATOM 1494 C CA . MET A 1 186 ? -36.102 -12.014 46.396 1.00 63.50 186 MET A CA 1
ATOM 1495 C C . MET A 1 186 ? -36.795 -13.391 46.485 1.00 63.50 186 MET A C 1
ATOM 1497 O O . MET A 1 186 ? -37.634 -13.591 47.358 1.00 63.50 186 MET A O 1
ATOM 1501 N N . ARG A 1 187 ? -36.493 -14.344 45.591 1.00 65.94 187 ARG A N 1
ATOM 1502 C CA . ARG A 1 187 ? -37.058 -15.709 45.650 1.00 65.94 187 ARG A CA 1
ATOM 1503 C C . ARG A 1 187 ? -36.480 -16.543 46.796 1.00 65.94 187 ARG A C 1
ATOM 1505 O O . ARG A 1 187 ? -37.048 -17.572 47.143 1.00 65.94 187 ARG A O 1
ATOM 1512 N N . LEU A 1 188 ? -35.352 -16.112 47.355 1.00 70.12 188 LEU A N 1
ATOM 1513 C CA . LEU A 1 188 ? -34.717 -16.750 48.495 1.00 70.12 188 LEU A CA 1
ATOM 1514 C C . LEU A 1 188 ? -35.370 -16.283 49.804 1.00 70.12 188 LEU A C 1
ATOM 1516 O O . LEU A 1 188 ? -35.473 -15.083 50.071 1.00 70.12 188 LEU A O 1
ATOM 1520 N N . GLU A 1 189 ? -35.772 -17.228 50.648 1.00 76.75 189 GLU A N 1
ATOM 1521 C CA . GLU A 1 189 ? -36.264 -16.924 51.991 1.00 76.75 189 GLU A CA 1
ATOM 1522 C C . GLU A 1 189 ? -35.095 -16.516 52.896 1.00 76.75 189 GLU A C 1
ATOM 1524 O O . GLU A 1 189 ? -34.353 -17.351 53.407 1.00 76.75 189 GLU A O 1
ATOM 1529 N N . LEU A 1 190 ? -34.936 -15.209 53.116 1.00 80.00 190 LEU A N 1
ATOM 1530 C CA . LEU A 1 190 ? -33.825 -14.624 53.881 1.00 80.00 190 LEU A CA 1
ATOM 1531 C C . LEU A 1 190 ? -33.674 -15.143 55.321 1.00 80.00 190 LEU A C 1
ATOM 1533 O O . LEU A 1 190 ? -32.579 -15.073 55.878 1.00 80.00 190 LEU A O 1
ATOM 1537 N N . GLN A 1 191 ? -34.744 -15.684 55.913 1.00 80.75 191 GLN A N 1
ATOM 1538 C CA . GLN A 1 191 ? -34.717 -16.327 57.233 1.00 80.75 191 GLN A CA 1
ATOM 1539 C C . GLN A 1 191 ? -33.946 -17.651 57.238 1.00 80.75 191 GLN A C 1
ATOM 1541 O O . GLN A 1 191 ? -33.565 -18.136 58.295 1.00 80.75 191 GLN A O 1
ATOM 1546 N N . LYS A 1 192 ? -33.694 -18.246 56.071 1.00 81.25 192 LYS A N 1
ATOM 1547 C CA . LYS A 1 192 ? -32.914 -19.481 55.962 1.00 81.25 192 LYS A CA 1
ATOM 1548 C C . LYS A 1 192 ? -31.412 -19.234 55.880 1.00 81.25 192 LYS A C 1
ATOM 1550 O O . LYS A 1 192 ? -30.650 -20.186 56.032 1.00 81.25 192 LYS A O 1
ATOM 1555 N N . CYS A 1 193 ? -30.999 -17.988 55.647 1.00 84.62 193 CYS A N 1
ATOM 1556 C CA . CYS A 1 193 ? -29.606 -17.558 55.607 1.00 84.62 193 CYS A CA 1
ATOM 1557 C C . CYS A 1 193 ? -29.221 -16.964 56.963 1.00 84.62 193 CYS A C 1
ATOM 1559 O O . CYS A 1 193 ? -29.689 -15.883 57.295 1.00 84.62 193 CYS A O 1
ATOM 1561 N N . GLU A 1 194 ? -28.366 -17.629 57.728 1.00 88.62 194 GLU A N 1
ATOM 1562 C CA . GLU A 1 194 ? -27.866 -17.154 59.023 1.00 88.62 194 GLU A CA 1
ATOM 1563 C C . GLU A 1 194 ? -26.393 -16.753 58.888 1.00 88.62 194 GLU A C 1
ATOM 1565 O O . GLU A 1 194 ? -25.564 -17.577 58.501 1.00 88.62 194 GLU A O 1
ATOM 1570 N N . PHE A 1 195 ? -26.042 -15.518 59.232 1.00 89.31 195 PHE A N 1
ATOM 1571 C CA . PHE A 1 195 ? -24.660 -15.048 59.281 1.00 89.31 195 PHE A CA 1
ATOM 1572 C C . PHE A 1 195 ? -24.124 -15.037 60.714 1.00 89.31 195 PHE A C 1
ATOM 1574 O O . PHE A 1 195 ? -24.762 -14.524 61.631 1.00 89.31 195 PHE A O 1
ATOM 1581 N N . LYS A 1 196 ? -22.914 -15.578 60.907 1.00 84.81 196 LYS A N 1
ATOM 1582 C CA . LYS A 1 196 ? -22.180 -15.503 62.179 1.00 84.81 196 LYS A CA 1
ATOM 1583 C C . LYS A 1 196 ? -20.795 -14.921 61.983 1.00 84.81 196 LYS A C 1
ATOM 1585 O O . LYS A 1 196 ? -20.053 -15.346 61.092 1.00 84.81 196 LYS A O 1
ATOM 1590 N N . HIS A 1 197 ? -20.448 -13.987 62.859 1.00 75.50 197 HIS A N 1
ATOM 1591 C CA . HIS A 1 197 ? -19.096 -13.468 62.973 1.00 75.50 197 HIS A CA 1
ATOM 1592 C C . HIS A 1 197 ? -18.167 -14.574 63.494 1.00 75.50 197 HIS A C 1
ATOM 1594 O O . HIS A 1 197 ? -18.544 -15.324 64.396 1.00 75.50 197 HIS A O 1
ATOM 1600 N N . CYS A 1 198 ? -16.978 -14.714 62.911 1.00 65.19 198 CYS A N 1
ATOM 1601 C CA . CYS A 1 198 ? -16.002 -15.723 63.320 1.00 65.19 198 CYS A CA 1
ATOM 1602 C C . CYS A 1 198 ? -14.715 -15.049 63.790 1.00 65.19 198 CYS A C 1
ATOM 1604 O O . CYS A 1 198 ? -14.104 -14.304 63.030 1.00 65.19 198 CYS A O 1
ATOM 1606 N N . GLU A 1 199 ? -14.302 -15.333 65.025 1.00 50.09 199 GLU A N 1
ATOM 1607 C CA . GLU A 1 199 ? -12.985 -14.938 65.527 1.00 50.09 199 GLU A CA 1
ATOM 1608 C C . GLU A 1 199 ? -11.897 -15.925 65.080 1.00 50.09 199 GLU A C 1
ATOM 1610 O O . GLU A 1 199 ? -12.169 -17.074 64.718 1.00 50.09 199 GLU A O 1
ATOM 1615 N N . ILE A 1 200 ? -10.669 -15.407 65.054 1.00 47.59 200 ILE A N 1
ATOM 1616 C CA . ILE A 1 200 ? -9.445 -16.006 64.517 1.00 47.59 200 ILE A CA 1
ATOM 1617 C C . ILE A 1 200 ? -9.243 -17.422 65.068 1.00 47.59 200 ILE A C 1
ATOM 1619 O O . ILE A 1 200 ? -9.252 -17.629 66.277 1.00 47.59 200 ILE A O 1
ATOM 1623 N N . ASN A 1 201 ? -8.985 -18.384 64.182 1.00 40.50 201 ASN A N 1
ATOM 1624 C CA . ASN A 1 201 ? -8.400 -19.668 64.558 1.00 40.50 201 ASN A CA 1
ATOM 1625 C C . ASN A 1 201 ? -7.050 -19.788 63.843 1.00 40.50 201 ASN A C 1
ATOM 1627 O O . ASN A 1 201 ? -6.985 -19.558 62.632 1.00 40.50 201 ASN A O 1
ATOM 1631 N N . GLU A 1 202 ? -5.995 -20.141 64.583 1.00 35.12 202 GLU A N 1
ATOM 1632 C CA . GLU A 1 202 ? -4.579 -20.103 64.160 1.00 35.12 202 GLU A CA 1
ATOM 1633 C C . GLU A 1 202 ? -4.263 -20.914 62.884 1.00 35.12 202 GLU A C 1
ATOM 1635 O O . GLU A 1 202 ? -3.222 -20.702 62.273 1.00 35.12 202 GLU A O 1
ATOM 1640 N N . ASN A 1 203 ? -5.186 -21.767 62.422 1.00 40.88 203 ASN A N 1
ATOM 1641 C CA . ASN A 1 203 ? -5.016 -22.621 61.242 1.00 40.88 203 ASN A CA 1
ATOM 1642 C C . ASN A 1 203 ? -5.781 -22.182 59.972 1.00 40.88 203 ASN A C 1
ATOM 1644 O O . ASN A 1 203 ? -5.560 -22.789 58.930 1.00 40.88 203 ASN A O 1
ATOM 1648 N N . ASP A 1 204 ? -6.694 -21.196 60.020 1.00 43.75 204 ASP A N 1
ATOM 1649 C CA . ASP A 1 204 ? -7.642 -20.947 58.902 1.00 43.75 204 ASP A CA 1
ATOM 1650 C C . ASP A 1 204 ? -7.610 -19.512 58.331 1.00 43.75 204 ASP A C 1
ATOM 1652 O O . ASP A 1 204 ? -8.392 -19.203 57.439 1.00 43.75 204 ASP A O 1
ATOM 1656 N N . HIS A 1 205 ? -6.728 -18.627 58.830 1.00 39.38 205 HIS A N 1
ATOM 1657 C CA . HIS A 1 205 ? -6.443 -17.262 58.322 1.00 39.38 205 HIS A CA 1
ATOM 1658 C C . HIS A 1 205 ? -7.636 -16.462 57.734 1.00 39.38 205 HIS A C 1
ATOM 1660 O O . HIS A 1 205 ? -7.471 -15.707 56.775 1.00 39.38 205 HIS A O 1
ATOM 1666 N N . LYS A 1 206 ? -8.849 -16.591 58.287 1.00 41.69 206 LYS A N 1
ATOM 1667 C CA . LYS A 1 206 ? -10.053 -15.918 57.774 1.00 41.69 206 LYS A CA 1
ATOM 1668 C C . LYS A 1 206 ? -10.673 -15.031 58.845 1.00 41.69 206 LYS A C 1
ATOM 1670 O O . LYS A 1 206 ? -11.325 -15.518 59.764 1.00 41.69 206 LYS A O 1
ATOM 1675 N N . ILE A 1 207 ? -10.480 -13.724 58.693 1.00 49.50 207 ILE A N 1
ATOM 1676 C CA . ILE A 1 207 ? -11.262 -12.685 59.371 1.00 49.50 207 ILE A CA 1
ATOM 1677 C C . ILE A 1 207 ? -12.517 -12.463 58.514 1.00 49.50 207 ILE A C 1
ATOM 1679 O O . ILE A 1 207 ? -12.384 -12.208 57.319 1.00 49.50 207 ILE A O 1
ATOM 1683 N N . GLY A 1 208 ? -13.725 -12.596 59.076 1.00 68.44 208 GLY A N 1
ATOM 1684 C CA . GLY A 1 208 ? -14.955 -12.295 58.332 1.00 68.44 208 GLY A CA 1
ATOM 1685 C C . GLY A 1 208 ? -16.212 -13.028 58.803 1.00 68.44 208 GLY A C 1
ATOM 1686 O O . GLY A 1 208 ? -16.337 -13.451 59.956 1.00 68.44 208 GLY A O 1
ATOM 1687 N N . TRP A 1 209 ? -17.161 -13.177 57.879 1.00 80.19 209 TRP A N 1
ATOM 1688 C CA . TRP A 1 209 ? -18.484 -13.740 58.145 1.00 80.19 209 TRP A CA 1
ATOM 1689 C C . TRP A 1 209 ? -18.625 -15.161 57.585 1.00 80.19 209 TRP A C 1
ATOM 1691 O O . TRP A 1 209 ? -18.136 -15.471 56.499 1.00 80.19 209 TRP A O 1
ATOM 1701 N N . ARG A 1 210 ? -19.334 -16.040 58.305 1.00 82.88 210 ARG A N 1
ATOM 1702 C CA . ARG A 1 210 ? -19.762 -17.355 57.795 1.00 82.88 210 ARG A CA 1
ATOM 1703 C C . ARG A 1 210 ? -21.274 -17.403 57.660 1.00 82.88 210 ARG A C 1
ATOM 1705 O O . ARG A 1 210 ? -21.982 -17.113 58.622 1.00 82.88 210 ARG A O 1
ATOM 1712 N N . MET A 1 211 ? -21.748 -17.849 56.499 1.00 86.12 211 MET A N 1
ATOM 1713 C CA . MET A 1 211 ? -23.167 -18.099 56.260 1.00 86.12 211 MET A CA 1
ATOM 1714 C C . MET A 1 211 ? -23.521 -19.569 56.517 1.00 86.12 211 MET A C 1
ATOM 1716 O O . MET A 1 211 ? -22.790 -20.490 56.130 1.00 86.12 211 MET A O 1
ATOM 1720 N N . ARG A 1 212 ? -24.679 -19.795 57.131 1.00 84.88 212 ARG A N 1
ATOM 1721 C CA . ARG A 1 212 ? -25.385 -21.073 57.134 1.00 84.88 212 ARG A CA 1
ATOM 1722 C C . ARG A 1 212 ? -26.669 -20.945 56.330 1.00 84.88 212 ARG A C 1
ATOM 1724 O O . ARG A 1 212 ? -27.419 -19.998 56.527 1.00 84.88 212 ARG A O 1
ATOM 1731 N N . LEU A 1 213 ? -26.923 -21.910 55.455 1.00 82.56 213 LEU A N 1
ATOM 1732 C CA . LEU A 1 213 ? -28.185 -22.032 54.732 1.00 82.56 213 LEU A CA 1
ATOM 1733 C C . LEU A 1 213 ? -28.907 -23.270 55.260 1.00 82.56 213 LEU A C 1
ATOM 1735 O O . LEU A 1 213 ? -28.353 -24.367 55.196 1.00 82.56 213 LEU A O 1
ATOM 1739 N N . GLU A 1 214 ? -30.089 -23.085 55.852 1.00 81.38 214 GLU A N 1
ATOM 1740 C CA . GLU A 1 214 ? -30.861 -24.164 56.499 1.00 81.38 214 GLU A CA 1
ATOM 1741 C C . GLU A 1 214 ? -30.009 -24.983 57.497 1.00 81.38 214 GLU A C 1
ATOM 1743 O O . GLU A 1 214 ? -30.015 -26.213 57.525 1.00 81.38 214 GLU A O 1
ATOM 1748 N N . GLY A 1 215 ? -29.190 -24.284 58.293 1.00 76.06 215 GLY A N 1
ATOM 1749 C CA . GLY A 1 215 ? -28.305 -24.883 59.298 1.00 76.06 215 GLY A CA 1
ATOM 1750 C C . GLY A 1 215 ? -26.987 -25.465 58.763 1.00 76.06 215 GLY A C 1
ATOM 1751 O O . GLY A 1 215 ? -26.103 -25.785 59.560 1.00 76.06 215 GLY A O 1
ATOM 1752 N N . ARG A 1 216 ? -26.786 -25.555 57.440 1.00 78.00 216 ARG A N 1
ATOM 1753 C CA . ARG A 1 216 ? -25.540 -26.063 56.833 1.00 78.00 216 ARG A CA 1
ATOM 1754 C C . ARG A 1 216 ? -24.541 -24.942 56.565 1.00 78.00 216 ARG A C 1
ATOM 1756 O O . ARG A 1 216 ? -24.881 -23.947 55.934 1.00 78.00 216 ARG A O 1
ATOM 1763 N N . ILE A 1 217 ? -23.287 -25.117 56.991 1.00 79.56 217 ILE A N 1
ATOM 1764 C CA . ILE A 1 217 ? -22.208 -24.141 56.748 1.00 79.56 217 ILE A CA 1
ATOM 1765 C C . ILE A 1 217 ? -21.874 -24.087 55.253 1.00 79.56 217 ILE A C 1
ATOM 1767 O O . ILE A 1 217 ? -21.466 -25.092 54.668 1.00 79.56 217 ILE A O 1
ATOM 1771 N N . CYS A 1 218 ? -21.976 -22.899 54.661 1.00 79.94 218 CYS A N 1
ATOM 1772 C CA . CYS A 1 218 ? -21.641 -22.649 53.262 1.00 79.94 218 CYS A CA 1
ATOM 1773 C C . CYS A 1 218 ? -20.135 -22.391 53.116 1.00 79.94 218 CYS A C 1
ATOM 1775 O O . CYS A 1 218 ? -19.695 -21.249 53.055 1.00 79.94 218 CYS A O 1
ATOM 1777 N N . LYS A 1 219 ? -19.334 -23.465 53.094 1.00 74.75 219 LYS A N 1
ATOM 1778 C CA . LYS A 1 219 ? -17.864 -23.382 52.960 1.00 74.75 219 LYS A CA 1
ATOM 1779 C C . LYS A 1 219 ? -17.390 -22.887 51.587 1.00 74.75 219 LYS A C 1
ATOM 1781 O O . LYS A 1 219 ? -16.256 -22.442 51.483 1.00 74.75 219 LYS A O 1
ATOM 1786 N N . GLU A 1 220 ? -18.259 -22.965 50.581 1.00 76.50 220 GLU A N 1
ATOM 1787 C CA . GLU A 1 220 ? -18.046 -22.533 49.187 1.00 76.50 220 GLU A CA 1
ATOM 1788 C C . GLU A 1 220 ? -18.136 -21.006 49.008 1.00 76.50 220 GLU A C 1
ATOM 1790 O O . GLU A 1 220 ? -18.054 -20.521 47.885 1.00 76.50 220 GLU A O 1
ATOM 1795 N N . TRP A 1 221 ? -18.356 -20.254 50.093 1.00 81.25 221 TRP A N 1
ATOM 1796 C CA . TRP A 1 221 ? -18.542 -18.809 50.059 1.00 81.25 221 TRP A CA 1
ATOM 1797 C C . TRP A 1 221 ? -17.596 -18.088 51.017 1.00 81.25 221 TRP A C 1
ATOM 1799 O O . TRP A 1 221 ? -17.319 -18.555 52.126 1.00 81.25 221 TRP A O 1
ATOM 1809 N N . GLN A 1 222 ? -17.143 -16.915 50.592 1.00 82.00 222 GLN A N 1
ATOM 1810 C CA . GLN A 1 222 ? -16.429 -15.938 51.399 1.00 82.00 222 GLN A CA 1
ATOM 1811 C C . GLN A 1 222 ? -17.259 -14.666 51.504 1.00 82.00 222 GLN A C 1
ATOM 1813 O O . GLN A 1 222 ? -17.889 -14.232 50.537 1.00 82.00 222 GLN A O 1
ATOM 1818 N N . TYR A 1 223 ? -17.241 -14.072 52.692 1.00 84.31 223 TYR A N 1
ATOM 1819 C CA . TYR A 1 223 ? -18.019 -12.886 53.002 1.00 84.31 223 TYR A CA 1
ATOM 1820 C C . TYR A 1 223 ? -17.152 -11.871 53.722 1.00 84.31 223 TYR A C 1
ATOM 1822 O O . TYR A 1 223 ? -16.564 -12.163 54.768 1.00 84.31 223 TYR A O 1
ATOM 1830 N N . LEU A 1 224 ? -17.114 -10.673 53.160 1.00 81.12 224 LEU A N 1
ATOM 1831 C CA . LEU A 1 224 ? -16.337 -9.551 53.655 1.00 81.12 224 LEU A CA 1
ATOM 1832 C C . LEU A 1 224 ? -17.298 -8.396 53.918 1.00 81.12 224 LEU A C 1
ATOM 1834 O O . LEU A 1 224 ? -18.195 -8.156 53.117 1.00 81.12 224 LEU A O 1
ATOM 1838 N N . SER A 1 225 ? -17.117 -7.702 55.036 1.00 82.38 225 SER A N 1
ATOM 1839 C CA . SER A 1 225 ? -17.851 -6.481 55.368 1.00 82.38 225 SER A CA 1
ATOM 1840 C C . SER A 1 225 ? -16.866 -5.499 55.968 1.00 82.38 225 SER A C 1
ATOM 1842 O O . SER A 1 225 ? -16.326 -5.747 57.046 1.00 82.38 225 SER A O 1
ATOM 1844 N N . ASN A 1 226 ? -16.621 -4.404 55.253 1.00 75.88 226 ASN A N 1
ATOM 1845 C CA . ASN A 1 226 ? -15.679 -3.375 55.666 1.00 75.88 226 ASN A CA 1
ATOM 1846 C C . ASN A 1 226 ? -16.364 -2.007 55.635 1.00 75.88 226 ASN A C 1
ATOM 1848 O O . ASN A 1 226 ? -17.180 -1.708 54.758 1.00 75.88 226 ASN A O 1
ATOM 1852 N N . LYS A 1 227 ? -15.980 -1.134 56.569 1.00 76.06 227 LYS A N 1
ATOM 1853 C CA . LYS A 1 227 ? -16.270 0.294 56.445 1.00 76.06 227 LYS A CA 1
ATOM 1854 C C . LYS A 1 227 ? -15.419 0.862 55.309 1.00 76.06 227 LYS A C 1
ATOM 1856 O O . LYS A 1 227 ? -14.197 0.753 55.358 1.00 76.06 227 LYS A O 1
ATOM 1861 N N . LEU A 1 228 ? -16.051 1.480 54.314 1.00 74.12 228 LEU A N 1
ATOM 1862 C CA . LEU A 1 228 ? -15.322 2.237 53.289 1.00 74.12 228 LEU A CA 1
ATOM 1863 C C . LEU A 1 228 ? -14.855 3.589 53.855 1.00 74.12 228 LEU A C 1
ATOM 1865 O O . LEU A 1 228 ? -13.774 4.073 53.542 1.00 74.12 228 LEU A O 1
ATOM 1869 N N . ASN A 1 229 ? -15.680 4.179 54.719 1.00 75.06 229 ASN A N 1
ATOM 1870 C CA . ASN A 1 229 ? -15.399 5.344 55.554 1.00 75.06 229 ASN A CA 1
ATOM 1871 C C . ASN A 1 229 ? -16.377 5.331 56.750 1.00 75.06 229 ASN A C 1
ATOM 1873 O O . ASN A 1 229 ? -17.134 4.375 56.920 1.00 75.06 229 ASN A O 1
ATOM 1877 N N . GLU A 1 230 ? -16.417 6.385 57.570 1.00 76.06 230 GLU A N 1
ATOM 1878 C CA . GLU A 1 230 ? -17.340 6.437 58.723 1.00 76.06 230 GLU A CA 1
ATOM 1879 C C . GLU A 1 230 ? -18.832 6.475 58.351 1.00 76.06 230 GLU A C 1
ATOM 1881 O O . GLU A 1 230 ? -19.694 6.337 59.218 1.00 76.06 230 GLU A O 1
ATOM 1886 N N . ARG A 1 231 ? -19.158 6.654 57.068 1.00 84.69 231 ARG A N 1
ATOM 1887 C CA . ARG A 1 231 ? -20.529 6.756 56.573 1.00 84.69 231 ARG A CA 1
ATOM 1888 C C . ARG A 1 231 ? -21.034 5.477 55.912 1.00 84.69 231 ARG A C 1
ATOM 1890 O O . ARG A 1 231 ? -22.227 5.215 56.007 1.00 84.69 231 ARG A O 1
ATOM 1897 N N . TYR A 1 232 ? -20.183 4.685 55.266 1.00 87.56 232 TYR A N 1
ATOM 1898 C CA . TYR A 1 232 ? -20.635 3.557 54.446 1.00 87.56 232 TYR A CA 1
ATOM 1899 C C . TYR A 1 232 ? -20.060 2.216 54.891 1.00 87.56 232 TYR A C 1
ATOM 1901 O O . TYR A 1 232 ? -18.851 2.078 55.090 1.00 87.56 232 TYR A O 1
ATOM 1909 N N . ILE A 1 233 ? -20.934 1.210 54.959 1.00 86.69 233 ILE A N 1
ATOM 1910 C CA . ILE A 1 233 ? -20.558 -0.206 55.053 1.00 86.69 233 ILE A CA 1
ATOM 1911 C C . ILE A 1 233 ? -20.709 -0.826 53.673 1.00 86.69 233 ILE A C 1
ATOM 1913 O O . ILE A 1 233 ? -21.738 -0.630 53.026 1.00 86.69 233 ILE A O 1
ATOM 1917 N N . VAL A 1 234 ? -19.698 -1.580 53.245 1.00 88.94 234 VAL A N 1
ATOM 1918 C CA . VAL A 1 234 ? -19.733 -2.343 51.999 1.00 88.94 234 VAL A CA 1
ATOM 1919 C C . VAL A 1 234 ? -19.515 -3.815 52.300 1.00 88.94 234 VAL A C 1
ATOM 1921 O O . VAL A 1 234 ? -18.510 -4.189 52.906 1.00 88.94 234 VAL A O 1
ATOM 1924 N N . SER A 1 235 ? -20.454 -4.632 51.837 1.00 91.12 235 SER A N 1
ATOM 1925 C CA . SER A 1 235 ? -20.436 -6.082 51.981 1.00 91.12 235 SER A CA 1
ATOM 1926 C C . SER A 1 235 ? -20.254 -6.760 50.638 1.00 91.12 235 SER A C 1
ATOM 1928 O O . SER A 1 235 ? -20.882 -6.379 49.652 1.00 91.12 235 SER A O 1
ATOM 1930 N N . ILE A 1 236 ? -19.398 -7.775 50.598 1.00 89.75 236 ILE A N 1
ATOM 1931 C CA . ILE A 1 236 ? -19.053 -8.522 49.392 1.00 89.75 236 ILE A CA 1
ATOM 1932 C C . ILE A 1 236 ? -19.216 -10.010 49.677 1.00 89.75 236 ILE A C 1
ATOM 1934 O O . ILE A 1 236 ? -18.710 -10.522 50.676 1.00 89.75 236 ILE A O 1
ATOM 1938 N N . ALA A 1 237 ? -19.929 -10.691 48.786 1.00 89.88 237 ALA A N 1
ATOM 1939 C CA . ALA A 1 237 ? -20.086 -12.136 48.778 1.00 89.88 237 ALA A CA 1
ATOM 1940 C C . ALA A 1 237 ? -19.398 -12.702 47.533 1.00 89.88 237 ALA A C 1
ATOM 1942 O O . ALA A 1 237 ? -19.695 -12.269 46.418 1.00 89.88 237 ALA A O 1
ATOM 1943 N N . MET A 1 238 ? -18.506 -13.670 47.734 1.00 87.00 238 MET A N 1
ATOM 1944 C CA . MET A 1 238 ? -17.805 -14.394 46.671 1.00 87.00 238 MET A CA 1
ATOM 1945 C C . MET A 1 238 ? -18.023 -15.891 46.846 1.00 87.00 238 MET A C 1
ATOM 1947 O O . MET A 1 238 ? -17.916 -16.382 47.969 1.00 87.00 238 MET A O 1
ATOM 1951 N N . GLY A 1 239 ? -18.319 -16.624 45.778 1.00 84.62 239 GLY A N 1
ATOM 1952 C CA . GLY A 1 239 ? -18.494 -18.072 45.872 1.00 84.62 239 GLY A CA 1
ATOM 1953 C C . GLY A 1 239 ? -18.338 -18.810 44.550 1.00 84.62 239 GLY A C 1
ATOM 1954 O O . GLY A 1 239 ? -18.453 -18.220 43.480 1.00 84.62 239 GLY A O 1
ATOM 1955 N N . SER A 1 240 ? -18.101 -20.120 44.632 1.00 78.69 240 SER A N 1
ATOM 1956 C CA . SER A 1 240 ? -17.832 -20.960 43.456 1.00 78.69 240 SER A CA 1
ATOM 1957 C C . SER A 1 240 ? -18.991 -20.965 42.444 1.00 78.69 240 SER A C 1
ATOM 1959 O O . SER A 1 240 ? -20.164 -21.089 42.811 1.00 78.69 240 SER A O 1
ATOM 1961 N N . GLN A 1 241 ? -18.656 -20.944 41.147 1.00 67.12 241 GLN A N 1
ATOM 1962 C CA . GLN A 1 241 ? -19.619 -21.050 40.033 1.00 67.12 241 GLN A CA 1
ATOM 1963 C C . GLN A 1 241 ? -20.362 -22.390 39.967 1.00 67.12 241 GLN A C 1
ATOM 1965 O O . GLN A 1 241 ? -21.391 -22.497 39.304 1.00 67.12 241 GLN A O 1
ATOM 1970 N N . SER A 1 242 ? -19.878 -23.419 40.668 1.00 58.09 242 SER A N 1
ATOM 1971 C CA . SER A 1 242 ? -20.532 -24.734 40.756 1.00 58.09 242 SER A CA 1
ATOM 1972 C C . SER A 1 242 ? -21.905 -24.696 41.459 1.00 58.09 242 SER A C 1
ATOM 1974 O O . SER A 1 242 ? -22.617 -25.704 41.518 1.00 58.09 242 SER A O 1
ATOM 1976 N N . PHE A 1 243 ? -22.314 -23.524 41.954 1.00 52.41 243 PHE A N 1
ATOM 1977 C CA . PHE A 1 243 ? -23.642 -23.250 42.478 1.00 52.41 243 PHE A CA 1
ATOM 1978 C C . PHE A 1 243 ? -24.698 -23.206 41.356 1.00 52.41 243 PHE A C 1
ATOM 1980 O O . PHE A 1 243 ? -24.858 -22.219 40.640 1.00 52.41 243 PHE A O 1
ATOM 1987 N N . ASN A 1 244 ? -25.452 -24.297 41.205 1.00 47.41 244 ASN A N 1
ATOM 1988 C CA . ASN A 1 244 ? -26.486 -24.414 40.179 1.00 47.41 244 ASN A CA 1
ATOM 1989 C C . ASN A 1 244 ? -27.722 -23.542 40.502 1.00 47.41 244 ASN A C 1
ATOM 1991 O O . ASN A 1 244 ? -28.521 -23.883 41.372 1.00 47.41 244 ASN A O 1
ATOM 1995 N N . SER A 1 245 ? -27.899 -22.444 39.758 1.00 42.88 245 SER A N 1
ATOM 1996 C CA . SER A 1 245 ? -29.005 -21.476 39.908 1.00 42.88 245 SER A CA 1
ATOM 1997 C C . SER A 1 245 ? -30.424 -22.038 39.701 1.00 42.88 245 SER A C 1
ATOM 1999 O O . SER A 1 245 ? -31.396 -21.387 40.088 1.00 42.88 245 SER A O 1
ATOM 2001 N N . GLU A 1 246 ? -30.573 -23.245 39.141 1.00 38.44 246 GLU A N 1
ATOM 2002 C CA . GLU A 1 246 ? -31.878 -23.912 38.995 1.00 38.44 246 GLU A CA 1
ATOM 2003 C C . GLU A 1 246 ? -32.372 -24.580 40.290 1.00 38.44 246 GLU A C 1
ATOM 2005 O O . GLU A 1 246 ? -33.545 -24.940 40.397 1.00 38.44 246 GLU A O 1
ATOM 2010 N N . ARG A 1 247 ? -31.510 -24.723 41.305 1.00 44.44 247 ARG A N 1
ATOM 2011 C CA . ARG A 1 247 ? -31.866 -25.290 42.610 1.00 44.44 247 ARG A CA 1
ATOM 2012 C C . ARG A 1 247 ? -31.604 -24.249 43.691 1.00 44.44 247 ARG A C 1
ATOM 2014 O O . ARG A 1 247 ? -30.464 -23.950 44.014 1.00 44.44 247 ARG A O 1
ATOM 2021 N N . VAL A 1 248 ? -32.678 -23.715 44.277 1.00 40.78 248 VAL A N 1
ATOM 2022 C CA . VAL A 1 248 ? -32.635 -22.692 45.347 1.00 40.78 248 VAL A CA 1
ATOM 2023 C C . VAL A 1 248 ? -31.810 -23.152 46.568 1.00 40.78 248 VAL A C 1
ATOM 2025 O O . VAL A 1 248 ? -31.294 -22.3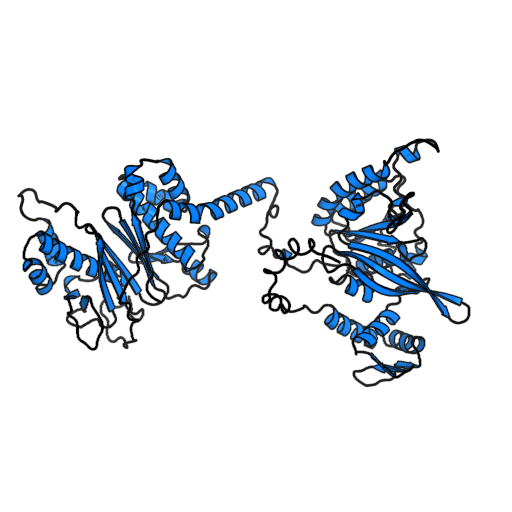19 47.308 1.00 40.78 248 VAL A O 1
ATOM 2028 N N . TYR A 1 249 ? -31.633 -24.469 46.743 1.00 42.12 249 TYR A N 1
ATOM 2029 C CA . TYR A 1 249 ? -30.871 -25.100 47.822 1.00 42.12 249 TYR A CA 1
ATOM 2030 C C . TYR A 1 249 ? -29.912 -26.164 47.240 1.00 42.12 249 TYR A C 1
ATOM 2032 O O . TYR A 1 249 ? -30.362 -27.022 46.474 1.00 42.12 249 TYR A O 1
ATOM 2040 N N . PRO A 1 250 ? -28.602 -26.147 47.559 1.00 40.19 250 PRO A N 1
ATOM 2041 C CA . PRO A 1 250 ? -27.637 -27.072 46.968 1.00 40.19 250 PRO A CA 1
ATOM 2042 C C . PRO A 1 250 ? -27.695 -28.470 47.612 1.00 40.19 250 PRO A C 1
ATOM 2044 O O . PRO A 1 250 ? -27.430 -28.644 48.804 1.00 40.19 250 PRO A O 1
ATOM 2047 N N . GLU A 1 251 ? -27.950 -29.502 46.805 1.00 33.84 251 GLU A N 1
ATOM 2048 C CA . GLU A 1 251 ? -27.637 -30.892 47.152 1.00 33.84 251 GLU A CA 1
ATOM 2049 C C . GLU A 1 251 ? -26.304 -31.287 46.511 1.00 33.84 251 GLU A C 1
ATOM 2051 O O . GLU A 1 251 ? -26.226 -31.469 45.302 1.00 33.84 251 GLU A O 1
ATOM 2056 N N . ARG A 1 252 ? -25.269 -31.435 47.352 1.00 34.12 252 ARG A N 1
ATOM 2057 C CA . ARG A 1 252 ? -23.924 -31.954 47.031 1.00 34.12 252 ARG A CA 1
ATOM 2058 C C . ARG A 1 252 ? -23.179 -31.198 45.919 1.00 34.12 252 ARG A C 1
ATOM 2060 O O . ARG A 1 252 ? -23.269 -31.535 44.745 1.00 34.12 252 ARG A O 1
ATOM 2067 N N . ILE A 1 253 ? -22.321 -30.268 46.333 1.00 35.75 253 ILE A N 1
ATOM 2068 C CA . ILE A 1 253 ? -21.277 -29.674 45.489 1.00 35.75 253 ILE A CA 1
ATOM 2069 C C . ILE A 1 253 ? -19.920 -30.210 45.977 1.00 35.75 253 ILE A C 1
ATOM 2071 O O . ILE A 1 253 ? -19.699 -30.347 47.183 1.00 35.75 253 ILE A O 1
ATOM 2075 N N . ARG A 1 254 ? -19.054 -30.628 45.044 1.00 29.72 254 ARG A N 1
ATOM 2076 C CA . ARG A 1 254 ? -17.679 -31.058 45.341 1.00 29.72 254 ARG A CA 1
ATOM 2077 C C . ARG A 1 254 ? -16.854 -29.810 45.652 1.00 29.72 254 ARG A C 1
ATOM 2079 O O . ARG A 1 254 ? -16.613 -29.026 44.744 1.00 29.72 254 ARG A O 1
ATOM 2086 N N . ALA A 1 255 ? -16.406 -29.690 46.899 1.00 30.08 255 ALA A N 1
ATOM 2087 C CA . ALA A 1 255 ? -15.550 -28.605 47.364 1.00 30.08 255 ALA A CA 1
ATOM 2088 C C . ALA A 1 255 ? -14.315 -28.442 46.466 1.00 30.08 255 ALA A C 1
ATOM 2090 O O . ALA A 1 255 ? -13.437 -29.307 46.451 1.00 30.08 255 ALA A O 1
ATOM 2091 N N . GLN A 1 256 ? -14.246 -27.331 45.735 1.00 35.47 256 GLN A N 1
ATOM 2092 C CA . GLN A 1 256 ? -13.001 -26.822 45.165 1.00 35.47 256 GLN A CA 1
ATOM 2093 C C . GLN A 1 256 ? -12.505 -25.673 46.046 1.00 35.47 256 GLN A C 1
ATOM 2095 O O . GLN A 1 256 ? -13.288 -24.908 46.605 1.00 35.47 256 GLN A O 1
ATOM 2100 N N . SER A 1 257 ? -11.192 -25.603 46.257 1.00 36.28 257 SER A N 1
ATOM 2101 C CA . SER A 1 257 ? -10.569 -24.621 47.144 1.00 36.28 257 SER A CA 1
ATOM 2102 C C . SER A 1 257 ? -10.787 -23.197 46.625 1.00 36.28 257 SER A C 1
ATOM 2104 O O . SER A 1 257 ? -10.308 -22.867 45.544 1.00 36.28 257 SER A O 1
ATOM 2106 N N . LEU A 1 258 ? -11.462 -22.353 47.409 1.00 42.88 258 LEU A N 1
ATOM 2107 C CA . LEU A 1 258 ? -11.578 -20.916 47.141 1.00 42.88 258 LEU A CA 1
ATOM 2108 C C . LEU A 1 258 ? -10.201 -20.240 47.165 1.00 42.88 258 LEU A C 1
ATOM 2110 O O . LEU A 1 258 ? -9.385 -20.540 48.041 1.00 42.88 258 LEU A O 1
ATOM 2114 N N . HIS A 1 259 ? -9.984 -19.256 46.294 1.00 45.12 259 HIS A N 1
ATOM 2115 C CA . HIS A 1 259 ? -8.851 -18.344 46.423 1.00 45.12 259 HIS A CA 1
ATOM 2116 C C . HIS A 1 259 ? -9.050 -17.448 47.661 1.00 45.12 259 HIS A C 1
ATOM 2118 O O . HIS A 1 259 ? -10.097 -16.834 47.858 1.00 45.12 259 HIS A O 1
ATOM 2124 N N . THR A 1 260 ? -8.077 -17.420 48.570 1.00 44.84 260 THR A N 1
ATOM 2125 C CA . THR A 1 260 ? -8.144 -16.671 49.836 1.00 44.84 260 THR A CA 1
ATOM 2126 C C . THR A 1 260 ? -7.888 -15.183 49.578 1.00 44.84 260 THR A C 1
ATOM 2128 O O . THR A 1 260 ? -6.743 -14.738 49.589 1.00 44.84 260 THR A O 1
ATOM 2131 N N . ALA A 1 261 ? -8.932 -14.390 49.327 1.00 44.88 261 ALA A N 1
ATOM 2132 C CA . ALA A 1 261 ? -8.805 -12.935 49.258 1.00 44.88 261 ALA A CA 1
ATOM 2133 C C . ALA A 1 261 ? -9.034 -12.343 50.657 1.00 44.88 261 ALA A C 1
ATOM 2135 O O . ALA A 1 261 ? -10.166 -12.120 51.076 1.00 44.88 261 ALA A O 1
ATOM 2136 N N . THR A 1 262 ? -7.957 -12.116 51.412 1.00 50.09 262 THR A N 1
ATOM 2137 C CA . THR A 1 262 ? -8.035 -11.537 52.767 1.00 50.09 262 THR A CA 1
ATOM 2138 C C . THR A 1 262 ? -8.062 -10.005 52.779 1.00 50.09 262 THR A C 1
ATOM 2140 O O . THR A 1 262 ? -8.399 -9.436 53.810 1.00 50.09 262 THR A O 1
ATOM 2143 N N . ASN A 1 263 ? -7.777 -9.329 51.654 1.00 55.88 263 ASN A N 1
ATOM 2144 C CA . ASN A 1 263 ? -7.823 -7.867 51.525 1.00 55.88 263 ASN A CA 1
ATOM 2145 C C . ASN A 1 263 ? -8.348 -7.434 50.146 1.00 55.88 263 ASN A C 1
ATOM 2147 O O . ASN A 1 263 ? -7.776 -7.797 49.119 1.00 55.88 263 ASN A O 1
ATOM 2151 N N . ILE A 1 264 ? -9.405 -6.616 50.128 1.00 66.75 264 ILE A N 1
ATOM 2152 C CA . ILE A 1 264 ? -9.910 -5.962 48.913 1.00 66.75 264 ILE A CA 1
ATOM 2153 C C . ILE A 1 264 ? -9.313 -4.559 48.826 1.00 66.75 264 ILE A C 1
ATOM 2155 O O . ILE A 1 264 ? -9.513 -3.738 49.722 1.00 66.75 264 ILE A O 1
ATOM 2159 N N . VAL A 1 265 ? -8.604 -4.277 47.733 1.00 69.81 265 VAL A N 1
ATOM 2160 C CA . VAL A 1 265 ? -8.070 -2.941 47.447 1.00 69.81 265 VAL A CA 1
ATOM 2161 C C . VAL A 1 265 ? -9.129 -2.136 46.702 1.00 69.81 265 VAL A C 1
ATOM 2163 O O . VAL A 1 265 ? -9.465 -2.442 45.557 1.00 69.81 265 VAL A O 1
ATOM 2166 N N . TRP A 1 266 ? -9.646 -1.099 47.359 1.00 82.25 266 TRP A N 1
ATOM 2167 C CA . TRP A 1 266 ? -10.612 -0.183 46.763 1.00 82.25 266 TRP A CA 1
ATOM 2168 C C . TRP A 1 266 ? -9.919 0.873 45.912 1.00 82.25 266 TRP A C 1
ATOM 2170 O O . TRP A 1 266 ? -8.992 1.541 46.371 1.00 82.25 266 TRP A O 1
ATOM 2180 N N . LYS A 1 267 ? -10.410 1.065 44.687 1.00 88.00 267 LYS A N 1
ATOM 2181 C CA . LYS A 1 267 ? -10.002 2.175 43.822 1.00 88.00 267 LYS A CA 1
ATOM 2182 C C . LYS A 1 267 ? -11.131 3.192 43.701 1.00 88.00 267 LYS A C 1
ATOM 2184 O O . LYS A 1 267 ? -12.212 2.871 43.207 1.00 88.00 267 LYS A O 1
ATOM 2189 N N . GLU A 1 268 ? -10.861 4.424 44.107 1.00 89.00 268 GLU A N 1
ATOM 2190 C CA . GLU A 1 268 ? -11.733 5.551 43.790 1.00 89.00 268 GLU A CA 1
ATOM 2191 C C . GLU A 1 268 ? -11.562 5.930 42.315 1.00 89.00 268 GLU A C 1
ATOM 2193 O O . GLU A 1 268 ? -10.438 6.062 41.831 1.00 89.00 268 GLU A O 1
ATOM 2198 N N . ILE A 1 269 ? -12.673 6.080 41.596 1.00 89.69 269 ILE A N 1
ATOM 2199 C CA . ILE A 1 269 ? -12.697 6.628 40.241 1.00 89.69 269 ILE A CA 1
ATOM 2200 C C . ILE A 1 269 ? -13.322 8.016 40.315 1.00 89.69 269 ILE A C 1
ATOM 2202 O O . ILE A 1 269 ? -14.506 8.162 40.615 1.00 89.69 269 ILE A O 1
ATOM 2206 N N . THR A 1 270 ? -12.542 9.044 39.999 1.00 89.44 270 THR A N 1
ATOM 2207 C CA . THR A 1 270 ? -13.035 10.426 39.986 1.00 89.44 270 THR A CA 1
ATOM 2208 C C . THR A 1 270 ? -13.911 10.706 38.756 1.00 89.44 270 THR A C 1
ATOM 2210 O O . THR A 1 270 ? -13.789 10.066 37.706 1.00 89.44 270 THR A O 1
ATOM 2213 N N . ILE A 1 271 ? -14.770 11.731 38.833 1.00 85.88 271 ILE A N 1
ATOM 2214 C CA . ILE A 1 271 ? -15.594 12.172 37.689 1.00 85.88 271 ILE A CA 1
ATOM 2215 C C . ILE A 1 271 ? -14.725 12.537 36.472 1.00 85.88 271 ILE A C 1
ATOM 2217 O O . ILE A 1 271 ? -15.065 12.215 35.333 1.00 85.88 271 ILE A O 1
ATOM 2221 N N . GLN A 1 272 ? -13.569 13.161 36.704 1.00 82.19 272 GLN A N 1
ATOM 2222 C CA . GLN A 1 272 ? -12.641 13.554 35.642 1.00 82.19 272 GLN A CA 1
ATOM 2223 C C . GLN A 1 272 ? -12.017 12.338 34.938 1.00 82.19 272 GLN A C 1
ATOM 2225 O O . GLN A 1 272 ? -11.875 12.340 33.712 1.00 82.19 272 GLN A O 1
ATOM 2230 N N . GLU A 1 273 ? -11.682 11.281 35.683 1.00 81.31 273 GLU A N 1
ATOM 2231 C CA . GLU A 1 273 ? -11.176 10.023 35.121 1.00 81.31 273 GLU A CA 1
ATOM 2232 C C . GLU A 1 273 ? -12.240 9.282 34.306 1.00 81.31 273 GLU A C 1
ATOM 2234 O O . GLU A 1 273 ? -11.927 8.782 33.220 1.00 81.31 273 GLU A O 1
ATOM 2239 N N . LEU A 1 274 ? -13.502 9.278 34.763 1.00 78.81 274 LEU A N 1
ATOM 2240 C CA . LEU A 1 274 ? -14.629 8.755 33.978 1.00 78.81 274 LEU A CA 1
ATOM 2241 C C . LEU A 1 274 ? -14.729 9.468 32.622 1.00 78.81 274 LEU A C 1
ATOM 2243 O O . LEU A 1 274 ? -14.817 8.812 31.585 1.00 78.81 274 LEU A O 1
ATOM 2247 N N . MET A 1 275 ? -14.649 10.803 32.610 1.00 76.50 275 MET A N 1
ATOM 2248 C CA . MET A 1 275 ? -14.739 11.603 31.382 1.00 76.50 275 MET A CA 1
ATOM 2249 C C . MET A 1 275 ? -13.548 11.372 30.436 1.00 76.50 275 MET A C 1
ATOM 2251 O O . MET A 1 275 ? -13.732 11.190 29.229 1.00 76.50 275 MET A O 1
ATOM 2255 N N . ARG A 1 276 ? -12.312 11.356 30.952 1.00 69.88 276 ARG A N 1
ATOM 2256 C CA . ARG A 1 276 ? -11.091 11.276 30.127 1.00 69.88 276 ARG A CA 1
ATOM 2257 C C . ARG A 1 276 ? -11.019 9.991 29.291 1.00 69.88 276 ARG A C 1
ATOM 2259 O O . ARG A 1 276 ? -10.574 10.048 28.142 1.00 69.88 276 ARG A O 1
ATOM 2266 N N . ASN A 1 277 ? -11.469 8.864 29.839 1.00 59.94 277 ASN A N 1
ATOM 2267 C CA . ASN A 1 277 ? -11.294 7.548 29.218 1.00 59.94 277 ASN A CA 1
ATOM 2268 C C . ASN A 1 277 ? -12.310 7.245 28.102 1.00 59.94 277 ASN A C 1
ATOM 2270 O O . ASN A 1 277 ? -11.977 6.522 27.166 1.00 59.94 277 ASN A O 1
ATOM 2274 N N . ALA A 1 278 ? -13.510 7.836 28.128 1.00 54.62 278 ALA A N 1
ATOM 2275 C CA . ALA A 1 278 ? -14.503 7.624 27.067 1.00 54.62 278 ALA A CA 1
ATOM 2276 C C . ALA A 1 278 ? -14.448 8.676 25.940 1.00 54.62 278 ALA A C 1
ATOM 2278 O O . ALA A 1 278 ? -14.725 8.358 24.780 1.00 54.62 278 ALA A O 1
ATOM 2279 N N . HIS A 1 279 ? -14.074 9.928 26.243 1.00 55.59 279 HIS A N 1
ATOM 2280 C CA . HIS A 1 279 ? -14.178 11.034 25.280 1.00 55.59 279 HIS A CA 1
ATOM 2281 C C . HIS A 1 279 ? -13.198 10.945 24.101 1.00 55.59 279 HIS A C 1
ATOM 2283 O O . HIS A 1 279 ? -13.576 11.289 22.982 1.00 55.59 279 HIS A O 1
ATOM 2289 N N . LYS A 1 280 ? -11.961 10.472 24.303 1.00 52.16 280 LYS A N 1
ATOM 2290 C CA . LYS A 1 280 ? -10.936 10.500 23.240 1.00 52.16 280 LYS A CA 1
ATOM 2291 C C . LYS A 1 280 ? -11.259 9.576 22.060 1.00 52.16 280 LYS A C 1
ATOM 2293 O O . LYS A 1 280 ? -11.088 9.980 20.915 1.00 52.16 280 LYS A O 1
ATOM 2298 N N . LYS A 1 281 ? -11.752 8.359 22.320 1.00 52.75 281 LYS A N 1
ATOM 2299 C CA . LYS A 1 281 ? -12.082 7.390 21.257 1.00 52.75 281 LYS A CA 1
ATOM 2300 C C . LYS A 1 281 ? -13.445 7.668 20.609 1.00 52.75 281 LYS A C 1
ATOM 2302 O O . LYS A 1 281 ? -13.566 7.534 19.398 1.00 52.75 281 LYS A O 1
ATOM 2307 N N . SER A 1 282 ? -14.435 8.131 21.378 1.00 52.19 282 SER A N 1
ATOM 2308 C CA . SER A 1 282 ? -15.762 8.488 20.846 1.00 52.19 282 SER A CA 1
ATOM 2309 C C . SER A 1 282 ? -15.721 9.729 19.940 1.00 52.19 282 SER A C 1
ATOM 2311 O O . SER A 1 282 ? -16.266 9.711 18.836 1.00 52.19 282 SER A O 1
ATOM 2313 N N . ALA A 1 283 ? -14.991 10.779 20.341 1.00 59.84 283 ALA A N 1
ATOM 2314 C CA . ALA A 1 283 ? -14.804 11.968 19.506 1.00 59.84 283 ALA A CA 1
ATOM 2315 C C . ALA A 1 283 ? -14.072 11.639 18.195 1.00 59.84 283 ALA A C 1
ATOM 2317 O O . ALA A 1 283 ? -14.452 12.129 17.132 1.00 59.84 283 ALA A O 1
ATOM 2318 N N . LEU A 1 284 ? -13.070 10.755 18.260 1.00 60.84 284 LEU A N 1
ATOM 2319 C CA . LEU A 1 284 ? -12.372 10.257 17.078 1.00 60.84 284 LEU A CA 1
ATOM 2320 C C . LEU A 1 284 ? -13.317 9.480 16.148 1.00 60.84 284 LEU A C 1
ATOM 2322 O O . LEU A 1 284 ? -13.319 9.727 14.947 1.00 60.84 284 LEU A O 1
ATOM 2326 N N . ALA A 1 285 ? -14.165 8.598 16.685 1.00 66.69 285 ALA A N 1
ATOM 2327 C CA . ALA A 1 285 ? -15.129 7.836 15.890 1.00 66.69 285 ALA A CA 1
ATOM 2328 C C . ALA A 1 285 ? -16.163 8.736 15.188 1.00 66.69 285 ALA A C 1
ATOM 2330 O O . ALA A 1 285 ? -16.501 8.504 14.027 1.00 66.69 285 ALA A O 1
ATOM 2331 N N . MET A 1 286 ? -16.643 9.790 15.860 1.00 70.38 286 MET A N 1
ATOM 2332 C CA . MET A 1 286 ? -17.531 10.783 15.244 1.00 70.38 286 MET A CA 1
ATOM 2333 C C . MET A 1 286 ? -16.831 11.572 14.134 1.00 70.38 286 MET A C 1
ATOM 2335 O O . MET A 1 286 ? -17.409 11.740 13.061 1.00 70.38 286 MET A O 1
ATOM 2339 N N . ALA A 1 287 ? -15.588 12.007 14.362 1.00 67.38 287 ALA A N 1
ATOM 2340 C CA . ALA A 1 287 ? -14.796 12.697 13.348 1.00 67.38 287 ALA A CA 1
ATOM 2341 C C . ALA A 1 287 ? -14.563 11.808 12.115 1.00 67.38 287 ALA A C 1
ATOM 2343 O O . ALA A 1 287 ? -14.776 12.259 10.993 1.00 67.38 287 ALA A O 1
ATOM 2344 N N . ILE A 1 288 ? -14.217 10.529 12.315 1.00 76.19 288 ILE A N 1
ATOM 2345 C CA . ILE A 1 288 ? -14.058 9.552 11.226 1.00 76.19 288 ILE A CA 1
ATOM 2346 C C . ILE A 1 288 ? -15.363 9.411 10.430 1.00 76.19 288 ILE A C 1
ATOM 2348 O O . ILE A 1 288 ? -15.341 9.559 9.211 1.00 76.19 288 ILE A O 1
ATOM 2352 N N . ARG A 1 289 ? -16.515 9.229 11.095 1.00 73.00 289 ARG A N 1
ATOM 2353 C CA . ARG A 1 289 ? -17.822 9.128 10.412 1.00 73.00 289 ARG A CA 1
ATOM 2354 C C . ARG A 1 289 ? -18.183 10.383 9.617 1.00 73.00 289 ARG A C 1
ATOM 2356 O O . ARG A 1 289 ? -18.725 10.280 8.520 1.00 73.00 289 ARG A O 1
ATOM 2363 N N . GLN A 1 290 ? -17.900 11.568 10.155 1.00 72.56 290 GLN A N 1
ATOM 2364 C CA . GLN A 1 290 ? -18.153 12.828 9.456 1.00 72.56 290 GLN A CA 1
ATOM 2365 C C . GLN A 1 290 ? -17.278 12.963 8.203 1.00 72.56 290 GLN A C 1
ATOM 2367 O O . GLN A 1 290 ? -17.758 13.413 7.159 1.00 72.56 290 GLN A O 1
ATOM 2372 N N . ILE A 1 291 ? -16.014 12.545 8.298 1.00 74.19 291 ILE A N 1
ATOM 2373 C CA . ILE A 1 291 ? -15.087 12.523 7.168 1.00 74.19 291 ILE A CA 1
ATOM 2374 C C . ILE A 1 291 ? -15.580 11.539 6.097 1.00 74.19 291 ILE A C 1
ATOM 2376 O O . ILE A 1 291 ? -15.724 11.944 4.948 1.00 74.19 291 ILE A O 1
ATOM 2380 N N . GLU A 1 292 ? -15.948 10.307 6.458 1.00 76.12 292 GLU A N 1
ATOM 2381 C CA . GLU A 1 292 ? -16.490 9.327 5.500 1.00 76.12 292 GLU A CA 1
ATOM 2382 C C . GLU A 1 292 ? -17.793 9.796 4.836 1.00 76.12 292 GLU A C 1
ATOM 2384 O O . GLU A 1 292 ? -17.993 9.587 3.640 1.00 76.12 292 GLU A O 1
ATOM 2389 N N . SER A 1 293 ? -18.677 10.469 5.579 1.00 72.06 293 SER A N 1
ATOM 2390 C CA . SER A 1 293 ? -19.913 11.026 5.017 1.00 72.06 293 SER A CA 1
ATOM 2391 C C . SER A 1 293 ? -19.657 12.168 4.031 1.00 72.06 293 SER A C 1
ATOM 2393 O O . SER A 1 293 ? -20.465 12.367 3.128 1.00 72.06 293 SER A O 1
ATOM 2395 N N . SER A 1 294 ? -18.585 12.941 4.222 1.00 70.56 294 SER A N 1
ATOM 2396 C CA . SER A 1 294 ? -18.285 14.120 3.396 1.00 70.56 294 SER A CA 1
ATOM 2397 C C . SER A 1 294 ? -17.407 13.780 2.189 1.00 70.56 294 SER A C 1
ATOM 2399 O O . SER A 1 294 ? -17.518 14.425 1.150 1.00 70.56 294 SER A O 1
ATOM 2401 N N . PHE A 1 295 ? -16.533 12.776 2.318 1.00 69.69 295 PHE A N 1
ATOM 2402 C CA . PHE A 1 295 ? -15.485 12.464 1.339 1.00 69.69 295 PHE A CA 1
ATOM 2403 C C . PHE A 1 295 ? -15.539 11.024 0.794 1.00 69.69 295 PHE A C 1
ATOM 2405 O O . PHE A 1 295 ? -14.732 10.674 -0.067 1.00 69.69 295 PHE A O 1
ATOM 2412 N N . GLY A 1 296 ? -16.503 10.210 1.239 1.00 62.03 296 GLY A N 1
ATOM 2413 C CA . GLY A 1 296 ? -16.712 8.827 0.805 1.00 62.03 296 GLY A CA 1
ATOM 2414 C C . GLY A 1 296 ? -16.093 7.785 1.744 1.00 62.03 296 GLY A C 1
ATOM 2415 O O . GLY A 1 296 ? -15.169 8.066 2.505 1.00 62.03 296 GLY A O 1
ATOM 2416 N N . LYS A 1 297 ? -16.601 6.545 1.687 1.00 62.53 297 LYS A N 1
ATOM 2417 C CA . LYS A 1 297 ? -16.049 5.419 2.463 1.00 62.53 297 LYS A CA 1
ATOM 2418 C C . LYS A 1 297 ? -14.562 5.226 2.143 1.00 62.53 297 LYS A C 1
ATOM 2420 O O . LYS A 1 297 ? -14.188 5.198 0.974 1.00 62.53 297 LYS A O 1
ATOM 2425 N N . GLY A 1 298 ? -13.735 5.071 3.178 1.00 59.97 298 GLY A N 1
ATOM 2426 C CA . GLY A 1 298 ? -12.284 4.895 3.037 1.00 59.97 298 GLY A CA 1
ATOM 2427 C C . GLY A 1 298 ? -11.465 6.182 2.915 1.00 59.97 298 GLY A C 1
ATOM 2428 O O . GLY A 1 298 ? -10.252 6.109 2.748 1.00 59.97 298 GLY A O 1
ATOM 2429 N N . SER A 1 299 ? -12.081 7.360 3.057 1.00 63.53 299 SER A N 1
ATOM 2430 C CA . SER A 1 299 ? -11.362 8.641 3.100 1.00 63.53 299 SER A CA 1
ATOM 2431 C C . SER A 1 299 ? -10.429 8.775 4.311 1.00 63.53 299 SER A C 1
ATOM 2433 O O . SER A 1 299 ? -9.434 9.493 4.242 1.00 63.53 299 SER A O 1
ATOM 2435 N N . VAL A 1 300 ? -10.749 8.098 5.419 1.00 68.88 300 VAL A N 1
ATOM 2436 C CA . VAL A 1 300 ? -9.903 7.970 6.613 1.00 68.88 300 VAL A CA 1
ATOM 2437 C C . VAL A 1 300 ? -10.044 6.554 7.151 1.00 68.88 300 VAL A C 1
ATOM 2439 O O . VAL A 1 300 ? -11.147 6.101 7.433 1.00 68.88 300 VAL A O 1
ATOM 2442 N N . MET A 1 301 ? -8.920 5.860 7.307 1.00 66.50 301 MET A N 1
ATOM 2443 C CA . MET A 1 301 ? -8.866 4.495 7.827 1.00 66.50 301 MET A CA 1
ATOM 2444 C C . MET A 1 301 ? -7.711 4.370 8.817 1.00 66.50 301 MET A C 1
ATOM 2446 O O . MET A 1 301 ? -6.683 5.035 8.680 1.00 66.50 301 MET A O 1
ATOM 2450 N N . GLN A 1 302 ? -7.866 3.510 9.824 1.00 62.50 302 GLN A N 1
ATOM 2451 C CA . GLN A 1 302 ? -6.761 3.175 10.715 1.00 62.50 302 GLN A CA 1
ATOM 2452 C C . GLN A 1 302 ? -5.821 2.209 9.983 1.00 62.50 302 GLN A C 1
ATOM 2454 O O . GLN A 1 302 ? -6.264 1.159 9.515 1.00 62.50 302 GLN A O 1
ATOM 2459 N N . LEU A 1 303 ? -4.534 2.562 9.906 1.00 51.44 303 LEU A N 1
ATOM 2460 C CA . LEU A 1 303 ? -3.537 1.904 9.051 1.00 51.44 303 LEU A CA 1
ATOM 2461 C C . LEU A 1 303 ? -3.479 0.373 9.230 1.00 51.44 303 LEU A C 1
ATOM 2463 O O . LEU A 1 303 ? -3.377 -0.338 8.243 1.00 51.44 303 LEU A O 1
ATOM 2467 N N . GLY A 1 304 ? -3.620 -0.129 10.465 1.00 51.44 304 GLY A N 1
ATOM 2468 C CA . GLY A 1 304 ? -3.621 -1.572 10.768 1.00 51.44 304 GLY A CA 1
ATOM 2469 C C . GLY A 1 304 ? -4.984 -2.278 10.678 1.00 51.44 304 GLY A C 1
ATOM 2470 O O . GLY A 1 304 ? -5.037 -3.498 10.724 1.00 51.44 304 GLY A O 1
ATOM 2471 N N . SER A 1 305 ? -6.091 -1.534 10.569 1.00 50.69 305 SER A N 1
ATOM 2472 C CA . SER A 1 305 ? -7.446 -2.101 10.383 1.00 50.69 305 SER A CA 1
ATOM 2473 C C . SER A 1 305 ? -7.802 -2.295 8.912 1.00 50.69 305 SER A C 1
ATOM 2475 O O . SER A 1 305 ? -8.711 -3.049 8.561 1.00 50.69 305 SER A O 1
ATOM 2477 N N . ALA A 1 306 ? -7.091 -1.583 8.043 1.00 46.31 306 ALA A N 1
ATOM 2478 C CA . ALA A 1 306 ? -7.220 -1.762 6.628 1.00 46.31 306 ALA A CA 1
ATOM 2479 C C . ALA A 1 306 ? -6.532 -3.079 6.259 1.00 46.31 306 ALA A C 1
ATOM 2481 O O . ALA A 1 306 ? -5.330 -3.235 6.458 1.00 46.31 306 ALA A O 1
ATOM 2482 N N . LYS A 1 307 ? -7.262 -3.978 5.595 1.00 43.06 307 LYS A N 1
ATOM 2483 C CA . LYS A 1 307 ? -6.667 -5.060 4.791 1.00 43.06 307 LYS A CA 1
ATOM 2484 C C . LYS A 1 307 ? -5.684 -4.548 3.711 1.00 43.06 307 LYS A C 1
ATOM 2486 O O . LYS A 1 307 ? -5.129 -5.339 2.977 1.00 43.06 307 LYS A O 1
ATOM 2491 N N . ILE A 1 308 ? -5.419 -3.237 3.643 1.00 4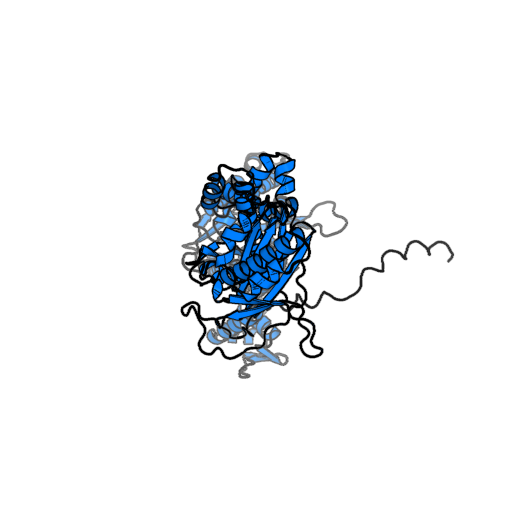2.19 308 ILE A N 1
ATOM 2492 C CA . ILE A 1 308 ? -4.387 -2.570 2.830 1.00 42.19 308 ILE A CA 1
ATOM 2493 C C . ILE A 1 308 ? -2.955 -2.988 3.238 1.00 42.19 308 ILE A C 1
ATOM 2495 O O . ILE A 1 308 ? -2.011 -2.692 2.517 1.00 42.19 308 ILE A O 1
ATOM 2499 N N . ALA A 1 309 ? -2.776 -3.721 4.344 1.00 39.78 309 ALA A N 1
ATOM 2500 C CA . ALA A 1 309 ? -1.554 -4.500 4.569 1.00 39.78 309 ALA A CA 1
ATOM 2501 C C . ALA A 1 309 ? -1.430 -5.740 3.644 1.00 39.78 309 ALA A C 1
ATOM 2503 O O . ALA A 1 309 ? -0.515 -6.538 3.817 1.00 39.78 309 ALA A O 1
ATOM 2504 N N . GLU A 1 310 ? -2.326 -5.924 2.668 1.00 49.66 310 GLU A N 1
ATOM 2505 C CA . GLU A 1 310 ? -2.112 -6.827 1.535 1.00 49.66 310 GLU A CA 1
ATOM 2506 C C . GLU A 1 310 ? -0.932 -6.334 0.677 1.00 49.66 310 GLU A C 1
ATOM 2508 O O . GLU A 1 310 ? -0.779 -5.135 0.423 1.00 49.66 310 GLU A O 1
ATOM 2513 N N . ARG A 1 311 ? -0.075 -7.276 0.250 1.00 59.28 311 ARG A N 1
ATOM 2514 C CA . ARG A 1 311 ? 1.071 -7.038 -0.644 1.00 59.28 311 ARG A CA 1
ATOM 2515 C C . ARG A 1 311 ? 0.655 -6.101 -1.780 1.00 59.28 311 ARG A C 1
ATOM 2517 O O . ARG A 1 311 ? -0.312 -6.371 -2.487 1.00 59.28 311 ARG A O 1
ATOM 2524 N N . VAL A 1 312 ? 1.402 -5.011 -1.969 1.00 75.12 312 VAL A N 1
ATOM 2525 C CA . VAL A 1 312 ? 1.182 -4.107 -3.105 1.00 75.12 312 VAL A CA 1
ATOM 2526 C C . VAL A 1 312 ? 1.307 -4.920 -4.385 1.00 75.12 312 VAL A C 1
ATOM 2528 O O . VAL A 1 312 ? 2.358 -5.504 -4.633 1.00 75.12 312 VAL A O 1
ATOM 2531 N N . GLU A 1 313 ? 0.241 -4.968 -5.183 1.00 88.81 313 GLU A N 1
ATOM 2532 C CA . GLU A 1 313 ? 0.265 -5.701 -6.444 1.00 88.81 313 GLU A CA 1
ATOM 2533 C C . GLU A 1 313 ? 1.328 -5.103 -7.376 1.00 88.81 313 GLU A C 1
ATOM 2535 O O . GLU A 1 313 ? 1.449 -3.878 -7.512 1.00 88.81 313 GLU A O 1
ATOM 2540 N N . THR A 1 314 ? 2.105 -5.973 -8.020 1.00 92.88 314 THR A N 1
ATOM 2541 C CA . THR A 1 314 ? 3.210 -5.582 -8.891 1.00 92.88 314 THR A CA 1
ATOM 2542 C C . THR A 1 314 ? 3.071 -6.116 -10.317 1.00 92.88 314 THR A C 1
ATOM 2544 O O . THR A 1 314 ? 2.370 -7.094 -10.596 1.00 92.88 314 THR A O 1
ATOM 2547 N N . ILE A 1 315 ? 3.749 -5.429 -11.236 1.00 95.12 315 ILE A N 1
ATOM 2548 C CA . ILE A 1 315 ? 3.964 -5.811 -12.632 1.00 95.12 315 ILE A CA 1
ATOM 2549 C C . ILE A 1 315 ? 5.438 -6.199 -12.769 1.00 95.12 315 ILE A C 1
ATOM 2551 O O . ILE A 1 315 ? 6.314 -5.391 -12.456 1.00 95.12 315 ILE A O 1
ATOM 2555 N N . SER A 1 316 ? 5.725 -7.421 -13.224 1.00 95.25 316 SER A N 1
ATOM 2556 C CA . SER A 1 316 ? 7.108 -7.863 -13.448 1.00 95.25 316 SER A CA 1
ATOM 2557 C C . SER A 1 316 ? 7.802 -6.971 -14.478 1.00 95.25 316 SER A C 1
ATOM 2559 O O . SER A 1 316 ? 7.210 -6.560 -15.475 1.00 95.25 316 SER A O 1
ATOM 2561 N N . THR A 1 317 ? 9.085 -6.704 -14.260 1.00 96.75 317 THR A N 1
ATOM 2562 C CA . THR A 1 317 ? 9.926 -5.971 -15.215 1.00 96.75 317 THR A CA 1
ATOM 2563 C C . THR A 1 317 ? 10.383 -6.831 -16.398 1.00 96.75 317 THR A C 1
ATOM 2565 O O . THR A 1 317 ? 10.948 -6.326 -17.370 1.00 96.75 317 THR A O 1
ATOM 2568 N N . GLY A 1 318 ? 10.156 -8.146 -16.322 1.00 93.75 318 GLY A N 1
ATOM 2569 C CA . GLY A 1 318 ? 10.700 -9.148 -17.238 1.00 93.75 318 GLY A CA 1
ATOM 2570 C C . GLY A 1 318 ? 12.124 -9.590 -16.893 1.00 93.75 318 GLY A C 1
ATOM 2571 O O . GLY A 1 318 ? 12.575 -10.594 -17.440 1.00 93.75 318 GLY A O 1
ATOM 2572 N N . SER A 1 319 ? 12.784 -8.902 -15.954 1.00 96.31 319 SER A N 1
ATOM 2573 C CA . SER A 1 319 ? 14.062 -9.293 -15.357 1.00 96.31 319 SER A CA 1
ATOM 2574 C C . SER A 1 319 ? 13.832 -9.823 -13.943 1.00 96.31 319 SER A C 1
ATOM 2576 O O . SER A 1 319 ? 13.356 -9.100 -13.065 1.00 96.31 319 SER A O 1
ATOM 2578 N N . LEU A 1 320 ? 14.198 -11.084 -13.700 1.00 94.25 320 LEU A N 1
ATOM 2579 C CA . LEU A 1 320 ? 14.055 -11.684 -12.368 1.00 94.25 320 LEU A CA 1
ATOM 2580 C C . LEU A 1 320 ? 14.992 -11.009 -11.357 1.00 94.25 320 LEU A C 1
ATOM 2582 O O . LEU A 1 320 ? 14.610 -10.777 -10.209 1.00 94.25 320 LEU A O 1
ATOM 2586 N N . THR A 1 321 ? 16.200 -10.641 -11.794 1.00 95.31 321 THR A N 1
ATOM 2587 C CA . THR A 1 321 ? 17.170 -9.943 -10.941 1.00 95.31 321 THR A CA 1
ATOM 2588 C C . THR A 1 321 ? 16.680 -8.547 -10.551 1.00 95.31 321 THR A C 1
ATOM 2590 O O . THR A 1 321 ? 16.863 -8.132 -9.405 1.00 95.31 321 THR A O 1
ATOM 2593 N N . LEU A 1 322 ? 16.015 -7.825 -11.461 1.00 96.69 322 LEU A N 1
ATOM 2594 C CA . LEU A 1 322 ? 15.439 -6.513 -11.175 1.00 96.69 322 LEU A CA 1
ATOM 2595 C C . LEU A 1 322 ? 14.197 -6.609 -10.289 1.00 96.69 322 LEU A C 1
ATOM 2597 O O . LEU A 1 322 ? 14.079 -5.831 -9.345 1.00 96.69 322 LEU A O 1
ATOM 2601 N N . ASP A 1 323 ? 13.319 -7.582 -10.525 1.00 95.19 323 ASP A N 1
ATOM 2602 C CA . ASP A 1 323 ? 12.161 -7.838 -9.663 1.00 95.19 323 ASP A CA 1
ATOM 2603 C C . ASP A 1 323 ? 12.599 -8.145 -8.217 1.00 95.19 323 ASP A C 1
ATOM 2605 O O . ASP A 1 323 ? 12.014 -7.626 -7.260 1.00 95.19 323 ASP A O 1
ATOM 2609 N N . TYR A 1 324 ? 13.688 -8.905 -8.049 1.00 92.81 324 TYR A N 1
ATOM 2610 C CA . TYR A 1 324 ? 14.309 -9.153 -6.746 1.00 92.81 324 TYR A CA 1
ATOM 2611 C C . TYR A 1 324 ? 14.961 -7.894 -6.148 1.00 92.81 324 TYR A C 1
ATOM 2613 O O . TYR A 1 324 ? 14.759 -7.572 -4.972 1.00 92.81 324 TYR A O 1
ATOM 2621 N N . ALA A 1 325 ? 15.692 -7.116 -6.951 1.00 92.88 325 ALA A N 1
ATOM 2622 C CA . ALA A 1 325 ? 16.292 -5.854 -6.512 1.00 92.88 325 ALA A CA 1
ATOM 2623 C C . ALA A 1 325 ? 15.242 -4.808 -6.094 1.00 92.88 325 ALA A C 1
ATOM 2625 O O . ALA A 1 325 ? 15.513 -3.967 -5.237 1.00 92.88 325 ALA A O 1
ATOM 2626 N N . LEU A 1 326 ? 14.031 -4.862 -6.650 1.00 93.69 326 LEU A N 1
ATOM 2627 C CA . LEU A 1 326 ? 12.908 -4.021 -6.236 1.00 93.69 326 LEU A CA 1
ATOM 2628 C C . LEU A 1 326 ? 12.336 -4.421 -4.869 1.00 93.69 326 LEU A C 1
ATOM 2630 O O . LEU A 1 326 ? 11.676 -3.598 -4.238 1.00 93.69 326 LEU A O 1
ATOM 2634 N N . GLY A 1 327 ? 12.583 -5.649 -4.399 1.00 88.50 327 GLY A N 1
ATOM 2635 C CA . GLY A 1 327 ? 12.174 -6.159 -3.083 1.00 88.50 327 GLY A CA 1
ATOM 2636 C C . GLY A 1 327 ? 10.678 -6.452 -2.924 1.00 88.50 327 GLY A C 1
ATOM 2637 O O . GLY A 1 327 ? 10.287 -7.069 -1.944 1.00 88.50 327 GLY A O 1
ATOM 2638 N N . ILE A 1 328 ? 9.855 -6.036 -3.885 1.00 88.94 328 ILE A N 1
ATOM 2639 C CA . ILE A 1 328 ? 8.404 -6.282 -3.940 1.00 88.94 328 ILE A CA 1
ATOM 2640 C C . ILE A 1 328 ? 8.001 -7.139 -5.153 1.00 88.94 328 ILE A C 1
ATOM 2642 O O . ILE A 1 328 ? 6.820 -7.271 -5.461 1.00 88.94 328 ILE A O 1
ATOM 2646 N N . GLY A 1 329 ? 8.977 -7.694 -5.880 1.00 89.81 329 GLY A N 1
ATOM 2647 C CA . GLY A 1 329 ? 8.730 -8.593 -7.011 1.00 89.81 329 GLY A CA 1
ATOM 2648 C C . GLY A 1 329 ? 8.325 -7.918 -8.322 1.00 89.81 329 GLY A C 1
ATOM 2649 O O . GLY A 1 329 ? 7.924 -8.612 -9.249 1.00 89.81 329 GLY A O 1
ATOM 2650 N N . GLY A 1 330 ? 8.424 -6.590 -8.423 1.00 94.69 330 GLY A N 1
ATOM 2651 C CA . GLY A 1 330 ? 8.151 -5.857 -9.659 1.00 94.69 330 GLY A CA 1
ATOM 2652 C C . GLY A 1 330 ? 7.820 -4.382 -9.434 1.00 94.69 330 GLY A C 1
ATOM 2653 O O . GLY A 1 330 ? 8.038 -3.825 -8.356 1.00 94.69 330 GLY A O 1
ATOM 2654 N N . LEU A 1 331 ? 7.290 -3.729 -10.466 1.00 96.56 331 LEU A N 1
ATOM 2655 C CA . LEU A 1 331 ? 6.830 -2.343 -10.412 1.00 96.56 331 LEU A CA 1
ATOM 2656 C C . LEU A 1 331 ? 5.456 -2.257 -9.731 1.00 96.56 331 LEU A C 1
ATOM 2658 O O . LEU A 1 331 ? 4.548 -2.980 -10.128 1.00 96.56 331 LEU A O 1
ATOM 2662 N N . PRO A 1 332 ? 5.263 -1.379 -8.736 1.00 95.12 332 PRO A N 1
ATOM 2663 C CA . PRO A 1 332 ? 4.011 -1.303 -7.992 1.00 95.12 332 PRO A CA 1
ATOM 2664 C C . PRO A 1 332 ? 2.883 -0.648 -8.790 1.00 95.12 332 PRO A C 1
ATOM 2666 O O . PRO A 1 332 ? 3.056 0.447 -9.335 1.00 95.12 332 PRO A O 1
ATOM 2669 N N . ARG A 1 333 ? 1.702 -1.271 -8.751 1.00 93.62 333 ARG A N 1
ATOM 2670 C CA . ARG A 1 333 ? 0.462 -0.727 -9.313 1.00 93.62 333 ARG A CA 1
ATOM 2671 C C . ARG A 1 333 ? -0.009 0.538 -8.603 1.00 93.62 333 ARG A C 1
ATOM 2673 O O . ARG A 1 333 ? 0.236 0.741 -7.413 1.00 93.62 333 ARG A O 1
ATOM 2680 N N . GLY A 1 334 ? -0.701 1.405 -9.342 1.00 93.06 334 GLY A N 1
ATOM 2681 C CA . GLY A 1 334 ? -1.238 2.671 -8.830 1.00 93.06 334 GLY A CA 1
ATOM 2682 C C . GLY A 1 334 ? -0.176 3.732 -8.525 1.00 93.06 334 GLY A C 1
ATOM 2683 O O . GLY A 1 334 ? -0.443 4.675 -7.774 1.00 93.06 334 GLY A O 1
ATOM 2684 N N . ARG A 1 335 ? 1.055 3.576 -9.035 1.00 95.69 335 ARG A N 1
ATOM 2685 C CA . ARG A 1 335 ? 2.206 4.432 -8.709 1.00 95.69 335 ARG A CA 1
ATOM 2686 C C . ARG A 1 335 ? 2.913 4.964 -9.954 1.00 95.69 335 ARG A C 1
ATOM 2688 O O . ARG A 1 335 ? 2.808 4.428 -11.051 1.00 95.69 335 ARG A O 1
ATOM 2695 N N . ILE A 1 336 ? 3.685 6.025 -9.725 1.00 97.81 336 ILE A N 1
ATOM 2696 C CA . ILE A 1 336 ? 4.574 6.640 -10.713 1.00 97.81 336 ILE A CA 1
ATOM 2697 C C . ILE A 1 336 ? 5.966 6.017 -10.597 1.00 97.81 336 ILE A C 1
ATOM 2699 O O . ILE A 1 336 ? 6.524 5.953 -9.494 1.00 97.81 336 ILE A O 1
ATOM 2703 N N . ILE A 1 337 ? 6.536 5.625 -11.729 1.00 98.38 337 ILE A N 1
ATOM 2704 C CA . ILE A 1 337 ? 7.881 5.074 -11.888 1.00 98.38 337 ILE A CA 1
ATOM 2705 C C . ILE A 1 337 ? 8.663 5.994 -12.825 1.00 98.38 337 ILE A C 1
ATOM 2707 O O . ILE A 1 337 ? 8.122 6.473 -13.817 1.00 98.38 337 ILE A O 1
ATOM 2711 N N . GLU A 1 338 ? 9.931 6.253 -12.524 1.00 98.56 338 GLU A N 1
ATOM 2712 C CA . GLU A 1 338 ? 10.839 6.943 -13.447 1.00 98.56 338 GLU A CA 1
ATOM 2713 C C . GLU A 1 338 ? 11.981 6.001 -13.832 1.00 98.56 338 GLU A C 1
ATOM 2715 O O . GLU A 1 338 ? 12.682 5.498 -12.954 1.00 98.56 338 GLU A O 1
ATOM 2720 N N . ILE A 1 339 ? 12.191 5.796 -15.131 1.00 98.50 339 ILE A N 1
ATOM 2721 C CA . ILE A 1 339 ? 13.348 5.078 -15.674 1.00 98.50 339 ILE A CA 1
ATOM 2722 C C . ILE A 1 339 ? 14.196 6.095 -16.429 1.00 98.50 339 ILE A C 1
ATOM 2724 O O . ILE A 1 339 ? 13.756 6.678 -17.419 1.00 98.50 339 ILE A O 1
ATOM 2728 N N . TYR A 1 340 ? 15.415 6.326 -15.957 1.00 98.12 340 TYR A N 1
ATOM 2729 C CA . TYR A 1 340 ? 16.307 7.323 -16.530 1.00 98.12 340 TYR A CA 1
ATOM 2730 C C . TYR A 1 340 ? 17.703 6.759 -16.764 1.00 98.12 340 TYR A C 1
ATOM 2732 O O . TYR A 1 340 ? 18.136 5.811 -16.114 1.00 98.12 340 TYR A O 1
ATOM 2740 N N . GLY A 1 341 ? 18.413 7.338 -17.724 1.00 97.00 341 GLY A N 1
ATOM 2741 C CA . GLY A 1 341 ? 19.720 6.841 -18.127 1.00 97.00 341 GLY A CA 1
ATOM 2742 C C . GLY A 1 341 ? 20.228 7.502 -19.405 1.00 97.00 341 GLY A C 1
ATOM 2743 O O . GLY A 1 341 ? 19.462 8.215 -20.071 1.00 97.00 341 GLY A O 1
ATOM 2744 N N . PRO A 1 342 ? 21.495 7.249 -19.773 1.00 94.19 342 PRO A N 1
ATOM 2745 C CA . PRO A 1 342 ? 22.073 7.719 -21.028 1.00 94.19 342 PRO A CA 1
ATOM 2746 C C . PRO A 1 342 ? 21.285 7.247 -22.257 1.00 94.19 342 PRO A C 1
ATOM 2748 O O . PRO A 1 342 ? 20.441 6.349 -22.188 1.00 94.19 342 PRO A O 1
ATOM 2751 N N . GLU A 1 343 ? 21.561 7.840 -23.410 1.00 90.56 343 GLU A N 1
ATOM 2752 C CA . GLU A 1 343 ? 21.060 7.332 -24.689 1.00 90.56 343 GLU A CA 1
ATOM 2753 C C . GLU A 1 343 ? 21.503 5.882 -24.913 1.00 90.56 343 GLU A C 1
ATOM 2755 O O . GLU A 1 343 ? 22.573 5.463 -24.464 1.00 90.56 343 GLU A O 1
ATOM 2760 N N . SER A 1 344 ? 20.661 5.097 -25.589 1.00 89.44 344 SER A N 1
ATOM 2761 C CA . SER A 1 344 ? 20.932 3.681 -25.882 1.00 89.44 344 SER A CA 1
ATOM 2762 C C . SER A 1 344 ? 21.241 2.806 -24.653 1.00 89.44 344 SER A C 1
ATOM 2764 O O . SER A 1 344 ? 21.841 1.740 -24.787 1.00 89.44 344 SER A O 1
ATOM 2766 N N . SER A 1 345 ? 20.837 3.222 -23.444 1.00 93.19 345 SER A N 1
ATOM 2767 C CA . SER A 1 345 ? 21.046 2.434 -22.221 1.00 93.19 345 SER A CA 1
ATOM 2768 C C . SER A 1 345 ? 20.025 1.311 -22.013 1.00 93.19 345 SER A C 1
ATOM 2770 O O . SER A 1 345 ? 20.216 0.495 -21.121 1.00 93.19 345 SER A O 1
ATOM 2772 N N . GLY A 1 346 ? 18.960 1.259 -22.823 1.00 93.75 346 GLY A N 1
ATOM 2773 C CA . GLY A 1 346 ? 17.912 0.235 -22.735 1.00 93.75 346 GLY A CA 1
ATOM 2774 C C . GLY A 1 346 ? 16.612 0.680 -22.054 1.00 93.75 346 GLY A C 1
ATOM 2775 O O . GLY A 1 346 ? 15.794 -0.174 -21.734 1.00 93.75 346 GLY A O 1
ATOM 2776 N N . LYS A 1 347 ? 16.392 1.990 -21.843 1.00 96.06 347 LYS A N 1
ATOM 2777 C CA . LYS A 1 347 ? 15.164 2.550 -21.229 1.00 96.06 347 LYS A CA 1
ATOM 2778 C C . LYS A 1 347 ? 13.878 2.050 -21.899 1.00 96.06 347 LYS A C 1
ATOM 2780 O O . LYS A 1 347 ? 13.055 1.419 -21.241 1.00 96.06 347 LYS A O 1
ATOM 2785 N N . THR A 1 348 ? 13.743 2.288 -23.204 1.00 95.56 348 THR A N 1
ATOM 2786 C CA . THR A 1 348 ? 12.575 1.883 -23.996 1.00 95.56 348 THR A CA 1
ATOM 2787 C C . THR A 1 348 ? 12.452 0.360 -24.056 1.00 95.56 348 THR A C 1
ATOM 2789 O O . THR A 1 348 ? 11.365 -0.164 -23.855 1.00 95.56 348 THR A O 1
ATOM 2792 N N . THR A 1 349 ? 13.563 -0.378 -24.195 1.00 96.06 349 THR A N 1
ATOM 2793 C CA . THR A 1 349 ? 13.560 -1.855 -24.132 1.00 96.06 349 THR A CA 1
ATOM 2794 C C . THR A 1 349 ? 13.013 -2.378 -22.801 1.00 96.06 349 THR A C 1
ATOM 2796 O O . THR A 1 349 ? 12.193 -3.292 -22.795 1.00 96.06 349 THR A O 1
ATOM 2799 N N . LEU A 1 350 ? 13.430 -1.797 -21.670 1.00 97.31 350 LEU A N 1
ATOM 2800 C CA . LEU A 1 350 ? 12.924 -2.175 -20.350 1.00 97.31 350 LEU A CA 1
ATOM 2801 C C . LEU A 1 350 ? 11.432 -1.837 -20.208 1.00 97.31 350 LEU A C 1
ATOM 2803 O O . LEU A 1 350 ? 10.672 -2.647 -19.691 1.00 97.31 350 LEU A O 1
ATOM 2807 N N . ALA A 1 351 ? 10.993 -0.681 -20.706 1.00 97.50 351 ALA A N 1
ATOM 2808 C CA . ALA A 1 351 ? 9.583 -0.299 -20.671 1.00 97.50 351 ALA A CA 1
ATOM 2809 C C . ALA A 1 351 ? 8.697 -1.221 -21.523 1.00 97.50 351 ALA A C 1
ATOM 2811 O O . ALA A 1 351 ? 7.645 -1.656 -21.060 1.00 97.50 351 ALA A O 1
ATOM 2812 N N . LEU A 1 352 ? 9.148 -1.573 -22.730 1.00 96.88 352 LEU A N 1
ATOM 2813 C CA . LEU A 1 352 ? 8.474 -2.540 -23.598 1.00 96.88 352 LEU A CA 1
ATOM 2814 C C . LEU A 1 352 ? 8.454 -3.939 -22.968 1.00 96.88 352 LEU A C 1
ATOM 2816 O O . LEU A 1 352 ? 7.444 -4.626 -23.059 1.00 96.88 352 LEU A O 1
ATOM 2820 N N . SER A 1 353 ? 9.516 -4.337 -22.259 1.00 96.88 353 SER A N 1
ATOM 2821 C CA . SER A 1 353 ? 9.527 -5.574 -21.465 1.00 96.88 353 SER A CA 1
ATOM 2822 C C . SER A 1 353 ? 8.454 -5.556 -20.370 1.00 96.88 353 SER A C 1
ATOM 2824 O O . SER A 1 353 ? 7.714 -6.529 -20.230 1.00 96.88 353 SER A O 1
ATOM 2826 N N . CYS A 1 354 ? 8.302 -4.446 -19.636 1.00 97.44 354 CYS A N 1
ATOM 2827 C CA . CYS A 1 354 ? 7.228 -4.286 -18.649 1.00 97.44 354 CYS A CA 1
ATOM 2828 C C . CYS A 1 354 ? 5.833 -4.372 -19.292 1.00 97.44 354 CYS A C 1
ATOM 2830 O O . CYS A 1 354 ? 4.952 -5.013 -18.727 1.00 97.44 354 CYS A O 1
ATOM 2832 N N . ILE A 1 355 ? 5.636 -3.767 -20.472 1.00 97.38 355 ILE A N 1
ATOM 2833 C CA . ILE A 1 355 ? 4.385 -3.879 -21.242 1.00 97.38 355 ILE A CA 1
ATOM 2834 C C . ILE A 1 355 ? 4.117 -5.337 -21.618 1.00 97.38 355 ILE A C 1
ATOM 2836 O O . ILE A 1 355 ? 3.037 -5.846 -21.334 1.00 97.38 355 ILE A O 1
ATOM 2840 N N . ALA A 1 356 ? 5.109 -6.033 -22.175 1.00 96.19 356 ALA A N 1
ATOM 2841 C CA . ALA A 1 356 ? 4.982 -7.440 -22.534 1.00 96.19 356 ALA A CA 1
ATOM 2842 C C . ALA A 1 356 ? 4.647 -8.319 -21.317 1.00 96.19 356 ALA A C 1
ATOM 2844 O O . ALA A 1 356 ? 3.863 -9.254 -21.437 1.00 96.19 356 ALA A O 1
ATOM 2845 N N . GLN A 1 357 ? 5.201 -8.035 -20.129 1.00 95.44 357 GLN A N 1
ATOM 2846 C CA . GLN A 1 357 ? 4.812 -8.759 -18.912 1.00 95.44 357 GLN A CA 1
ATOM 2847 C C . GLN A 1 357 ? 3.405 -8.401 -18.432 1.00 95.44 357 GLN A C 1
ATOM 2849 O O . GLN A 1 357 ? 2.696 -9.285 -17.958 1.00 95.44 357 GLN A O 1
ATOM 2854 N N . ALA A 1 358 ? 2.998 -7.135 -18.532 1.00 95.56 358 ALA A N 1
ATOM 2855 C CA . ALA A 1 358 ? 1.659 -6.706 -18.144 1.00 95.56 358 ALA A CA 1
ATOM 2856 C C . ALA A 1 358 ? 0.591 -7.393 -19.007 1.00 95.56 358 ALA A C 1
ATOM 2858 O O . ALA A 1 358 ? -0.327 -7.989 -18.453 1.00 95.56 358 ALA A O 1
ATOM 2859 N N . GLN A 1 359 ? 0.779 -7.415 -20.331 1.00 94.81 359 GLN A N 1
ATOM 2860 C CA . GLN A 1 359 ? -0.137 -8.033 -21.300 1.00 94.81 359 GLN A CA 1
ATOM 2861 C C . GLN A 1 359 ? -0.274 -9.560 -21.163 1.00 94.81 359 GLN A C 1
ATOM 2863 O O . GLN A 1 359 ? -1.180 -10.143 -21.747 1.00 94.81 359 GLN A O 1
ATOM 2868 N N . LYS A 1 360 ? 0.605 -10.234 -20.405 1.00 91.62 360 LYS A N 1
ATOM 2869 C CA . LYS A 1 360 ? 0.449 -11.671 -20.107 1.00 91.62 360 LYS A CA 1
ATOM 2870 C C . LYS A 1 360 ? -0.672 -11.961 -19.116 1.00 91.62 360 LYS A C 1
ATOM 2872 O O . LYS A 1 360 ? -1.096 -13.109 -19.026 1.00 91.62 360 LYS A O 1
ATOM 2877 N N . LYS A 1 361 ? -1.089 -10.975 -18.317 1.00 82.25 361 LYS A N 1
ATOM 2878 C CA . LYS A 1 361 ? -2.308 -11.099 -17.518 1.00 82.25 361 LYS A CA 1
ATOM 2879 C C . LYS A 1 361 ? -3.485 -10.871 -18.463 1.00 82.25 361 LYS A C 1
ATOM 2881 O O . LYS A 1 361 ? -3.525 -9.833 -19.122 1.00 82.25 361 LYS A O 1
ATOM 2886 N N . ASP A 1 362 ? -4.408 -11.828 -18.517 1.00 66.44 362 ASP A N 1
ATOM 2887 C CA . ASP A 1 362 ? -5.634 -11.691 -19.305 1.00 66.44 362 ASP A CA 1
ATOM 2888 C C . ASP A 1 362 ? -6.326 -10.359 -18.960 1.00 66.44 362 ASP A C 1
ATOM 2890 O O . ASP A 1 362 ? -6.374 -9.966 -17.794 1.00 66.44 362 ASP A O 1
ATOM 2894 N N . GLU A 1 363 ? -6.818 -9.661 -19.988 1.00 79.44 363 GLU A N 1
ATOM 2895 C CA . GLU A 1 363 ? -7.529 -8.370 -19.907 1.00 79.44 363 GLU A CA 1
ATOM 2896 C C . GLU A 1 363 ? -6.683 -7.129 -19.557 1.00 79.44 363 GLU A C 1
ATOM 2898 O O . GLU A 1 363 ? -7.226 -6.024 -19.548 1.00 79.44 363 GLU A O 1
ATOM 2903 N N . ALA A 1 364 ? -5.371 -7.255 -19.320 1.00 88.69 364 ALA A N 1
ATOM 2904 C CA . ALA A 1 364 ? -4.545 -6.095 -18.986 1.00 88.69 364 ALA A CA 1
ATOM 2905 C C . ALA A 1 364 ? -4.348 -5.149 -20.184 1.00 88.69 364 ALA A C 1
ATOM 2907 O O . ALA A 1 364 ? -3.784 -5.526 -21.215 1.00 88.69 364 ALA A O 1
ATOM 2908 N N . VAL A 1 365 ? -4.726 -3.881 -20.022 1.00 94.56 365 VAL A N 1
ATOM 2909 C CA . VAL A 1 365 ? -4.637 -2.870 -21.086 1.00 94.56 365 VAL A CA 1
ATOM 2910 C C . VAL A 1 365 ? -3.408 -1.990 -20.887 1.00 94.56 365 VAL A C 1
ATOM 2912 O O . VAL A 1 365 ? -3.202 -1.401 -19.823 1.00 94.56 365 VAL A O 1
ATOM 2915 N N . CYS A 1 366 ? -2.597 -1.855 -21.937 1.00 97.56 366 CYS A N 1
ATOM 2916 C CA . CYS A 1 366 ? -1.386 -1.038 -21.922 1.00 97.56 366 CYS A CA 1
ATOM 2917 C C . CYS A 1 366 ? -1.476 0.116 -22.924 1.00 97.56 366 CYS A C 1
ATOM 2919 O O . CYS A 1 366 ? -2.028 -0.037 -24.014 1.00 97.56 366 CYS A O 1
ATOM 2921 N N . ALA A 1 367 ? -0.876 1.254 -22.576 1.00 97.69 367 ALA A N 1
ATOM 2922 C CA . ALA A 1 367 ? -0.741 2.394 -23.473 1.00 97.69 367 ALA A CA 1
ATOM 2923 C C . ALA A 1 367 ? 0.693 2.940 -23.509 1.00 97.69 367 ALA A C 1
ATOM 2925 O O . ALA A 1 367 ? 1.406 2.939 -22.502 1.00 97.69 367 ALA A O 1
ATOM 2926 N N . PHE A 1 368 ? 1.096 3.454 -24.666 1.00 98.06 368 PHE A N 1
ATOM 2927 C CA . PHE A 1 368 ? 2.395 4.064 -24.911 1.00 98.06 368 PHE A CA 1
ATOM 2928 C C . PHE A 1 368 ? 2.214 5.467 -25.499 1.00 98.06 368 PHE A C 1
ATOM 2930 O O . PHE A 1 368 ? 1.634 5.647 -26.569 1.00 98.06 368 PHE A O 1
ATOM 2937 N N . ILE A 1 369 ? 2.712 6.472 -24.786 1.00 98.00 369 ILE A N 1
ATOM 2938 C CA . ILE A 1 369 ? 2.708 7.873 -25.196 1.00 98.00 369 ILE A CA 1
ATOM 2939 C C . ILE A 1 369 ? 4.091 8.189 -25.763 1.00 98.00 369 ILE A C 1
ATOM 2941 O O . ILE A 1 369 ? 5.038 8.420 -25.011 1.00 98.00 369 ILE A O 1
ATOM 2945 N N . ASP A 1 370 ? 4.195 8.143 -27.085 1.00 96.06 370 ASP A N 1
ATOM 2946 C CA . ASP A 1 370 ? 5.425 8.321 -27.853 1.00 96.06 370 ASP A CA 1
ATOM 2947 C C . ASP A 1 370 ? 5.594 9.795 -28.238 1.00 96.06 370 ASP A C 1
ATOM 2949 O O . ASP A 1 370 ? 5.215 10.221 -29.326 1.00 96.06 370 ASP A O 1
ATOM 2953 N N . ALA A 1 371 ? 6.120 10.587 -27.307 1.00 92.19 371 ALA A N 1
ATOM 2954 C CA . ALA A 1 371 ? 6.479 11.984 -27.535 1.00 92.19 371 ALA A CA 1
ATOM 2955 C C . ALA A 1 371 ? 7.813 12.136 -28.296 1.00 92.19 371 ALA A C 1
ATOM 2957 O O . ALA A 1 371 ? 8.078 13.197 -28.850 1.00 92.19 371 ALA A O 1
ATOM 2958 N N . GLU A 1 372 ? 8.666 11.104 -28.325 1.00 88.50 372 GLU A N 1
ATOM 2959 C CA . GLU A 1 372 ? 9.893 11.094 -29.140 1.00 88.50 372 GLU A CA 1
ATOM 2960 C C . GLU A 1 372 ? 9.649 10.675 -30.604 1.00 88.50 372 GLU A C 1
ATOM 2962 O O . GLU A 1 372 ? 10.557 10.805 -31.424 1.00 88.50 372 GLU A O 1
ATOM 2967 N N . HIS A 1 373 ? 8.441 10.210 -30.948 1.00 87.81 373 HIS A N 1
ATOM 2968 C CA . HIS A 1 373 ? 8.081 9.670 -32.268 1.00 87.81 373 HIS A CA 1
ATOM 2969 C C . HIS A 1 373 ? 9.037 8.562 -32.749 1.00 87.81 373 HIS A C 1
ATOM 2971 O O . HIS A 1 373 ? 9.385 8.490 -33.931 1.00 87.81 373 HIS A O 1
ATOM 2977 N N . ALA A 1 374 ? 9.499 7.720 -31.821 1.00 85.44 374 ALA A N 1
ATOM 2978 C CA . ALA A 1 374 ? 10.610 6.794 -32.038 1.00 85.44 374 ALA A CA 1
ATOM 2979 C C . ALA A 1 374 ? 10.253 5.317 -31.801 1.00 85.44 374 ALA A C 1
ATOM 2981 O O . ALA A 1 374 ? 11.138 4.457 -31.868 1.00 85.44 374 ALA A O 1
ATOM 2982 N N . ILE A 1 375 ? 8.988 4.990 -31.512 1.00 87.50 375 ILE A N 1
ATOM 2983 C CA . ILE A 1 375 ? 8.595 3.600 -31.261 1.00 87.50 375 ILE A CA 1
ATOM 2984 C C . ILE A 1 375 ? 8.615 2.756 -32.548 1.00 87.50 375 ILE A C 1
ATOM 2986 O O . ILE A 1 375 ? 7.975 3.076 -33.547 1.00 87.50 375 ILE A O 1
ATOM 2990 N N . ASP A 1 376 ? 9.322 1.624 -32.505 1.00 90.81 376 ASP A N 1
ATOM 2991 C CA . ASP A 1 376 ? 9.349 0.626 -33.579 1.00 90.81 376 ASP A CA 1
ATOM 2992 C C . ASP A 1 376 ? 8.452 -0.570 -33.212 1.00 90.81 376 ASP A C 1
ATOM 2994 O O . ASP A 1 376 ? 8.736 -1.331 -32.281 1.00 90.81 376 ASP A O 1
ATOM 2998 N N . ALA A 1 377 ? 7.366 -0.754 -33.970 1.00 91.25 377 ALA A N 1
ATOM 2999 C CA . ALA A 1 377 ? 6.408 -1.839 -33.769 1.00 91.25 377 ALA A CA 1
ATOM 3000 C C . ALA A 1 377 ? 7.005 -3.238 -34.018 1.00 91.25 377 ALA A C 1
ATOM 3002 O O . ALA A 1 377 ? 6.638 -4.195 -33.332 1.00 91.25 377 ALA A O 1
ATOM 3003 N N . HIS A 1 378 ? 7.940 -3.380 -34.965 1.00 92.25 378 HIS A N 1
ATOM 3004 C CA . HIS A 1 378 ? 8.625 -4.649 -35.217 1.00 92.25 378 HIS A CA 1
ATOM 3005 C C . HIS A 1 378 ? 9.528 -5.018 -34.045 1.00 92.25 378 HIS A C 1
ATOM 3007 O O . HIS A 1 378 ? 9.524 -6.169 -33.602 1.00 92.25 378 HIS A O 1
ATOM 3013 N N . TYR A 1 379 ? 10.260 -4.039 -33.513 1.00 92.56 379 TYR A N 1
ATOM 3014 C CA . TYR A 1 379 ? 11.093 -4.244 -32.335 1.00 92.56 379 TYR A CA 1
ATOM 3015 C C . TYR A 1 379 ? 10.249 -4.590 -31.104 1.00 92.56 379 TYR A C 1
ATOM 3017 O O . TYR A 1 379 ? 10.523 -5.588 -30.443 1.00 92.56 379 TYR A O 1
ATOM 3025 N N . ALA A 1 380 ? 9.173 -3.845 -30.835 1.00 94.62 380 ALA A N 1
ATOM 3026 C CA . ALA A 1 380 ? 8.262 -4.135 -29.727 1.00 94.62 380 ALA A CA 1
ATOM 3027 C C . ALA A 1 380 ? 7.667 -5.553 -29.820 1.00 94.62 380 ALA A C 1
ATOM 3029 O O . ALA A 1 380 ? 7.682 -6.294 -28.834 1.00 94.62 380 ALA A O 1
ATOM 3030 N N . LYS A 1 381 ? 7.242 -5.983 -31.016 1.00 95.00 381 LYS A N 1
ATOM 3031 C CA . LYS A 1 381 ? 6.747 -7.349 -31.247 1.00 95.00 381 LYS A CA 1
ATOM 3032 C C . LYS A 1 381 ? 7.816 -8.402 -30.958 1.00 95.00 381 LYS A C 1
ATOM 3034 O O . LYS A 1 381 ? 7.516 -9.428 -30.353 1.00 95.00 381 LYS A O 1
ATOM 3039 N N . ALA A 1 382 ? 9.064 -8.148 -31.353 1.00 92.44 382 ALA A N 1
ATOM 3040 C CA . ALA A 1 382 ? 10.184 -9.047 -31.079 1.00 92.44 382 ALA A CA 1
ATOM 3041 C C . ALA A 1 382 ? 10.484 -9.186 -29.572 1.00 92.44 382 ALA A C 1
ATOM 3043 O O . ALA A 1 382 ? 10.957 -10.233 -29.137 1.00 92.44 382 ALA A O 1
ATOM 3044 N N . LEU A 1 383 ? 10.150 -8.170 -28.768 1.00 93.19 383 LEU A N 1
ATOM 3045 C CA . LEU A 1 383 ? 10.228 -8.207 -27.303 1.00 93.19 383 LEU A CA 1
ATOM 3046 C C . LEU A 1 383 ? 9.028 -8.901 -26.631 1.00 93.19 383 LEU A C 1
ATOM 3048 O O . LEU A 1 383 ? 8.990 -9.003 -25.405 1.00 93.19 383 LEU A O 1
ATOM 3052 N N . GLY A 1 384 ? 8.057 -9.387 -27.411 1.00 92.62 384 GLY A N 1
ATOM 3053 C CA . GLY A 1 384 ? 6.869 -10.079 -26.908 1.00 92.62 384 GLY A CA 1
ATOM 3054 C C . GLY A 1 384 ? 5.697 -9.161 -26.564 1.00 92.62 384 GLY A C 1
ATOM 3055 O O . GLY A 1 384 ? 4.774 -9.606 -25.887 1.00 92.62 384 GLY A O 1
ATOM 3056 N N . VAL A 1 385 ? 5.719 -7.902 -27.009 1.00 95.94 385 VAL A N 1
ATOM 3057 C CA . VAL A 1 385 ? 4.567 -6.999 -26.891 1.00 95.94 385 VAL A CA 1
ATOM 3058 C C . VAL A 1 385 ? 3.487 -7.425 -27.882 1.00 95.94 385 VAL A C 1
ATOM 3060 O O . VAL A 1 385 ? 3.757 -7.606 -29.074 1.00 95.94 385 VAL A O 1
ATOM 3063 N N . ASN A 1 386 ? 2.251 -7.546 -27.404 1.00 95.00 386 ASN A N 1
ATOM 3064 C CA . ASN A 1 386 ? 1.089 -7.685 -28.264 1.00 95.00 386 ASN A CA 1
ATOM 3065 C C . ASN A 1 386 ? 0.740 -6.312 -28.857 1.00 95.00 386 ASN A C 1
ATOM 3067 O O . ASN A 1 386 ? 0.214 -5.438 -28.168 1.00 95.00 386 ASN A O 1
ATOM 3071 N N . ILE A 1 387 ? 1.086 -6.125 -30.131 1.00 94.44 387 ILE A N 1
ATOM 3072 C CA . ILE A 1 387 ? 0.914 -4.857 -30.852 1.00 94.44 387 ILE A CA 1
ATOM 3073 C C . ILE A 1 387 ? -0.558 -4.553 -31.135 1.00 94.44 387 ILE A C 1
ATOM 3075 O O . ILE A 1 387 ? -0.924 -3.385 -31.181 1.00 94.44 387 ILE A O 1
ATOM 3079 N N . GLU A 1 388 ? -1.397 -5.576 -31.314 1.00 91.56 388 GLU A N 1
ATOM 3080 C CA . GLU A 1 388 ? -2.818 -5.390 -31.644 1.00 91.56 388 GLU A CA 1
ATOM 3081 C C . GLU A 1 388 ? -3.586 -4.758 -30.475 1.00 91.56 388 GLU A C 1
ATOM 3083 O O . GLU A 1 388 ? -4.468 -3.931 -30.694 1.00 91.56 388 GLU A O 1
ATOM 3088 N N . ASP A 1 389 ? -3.163 -5.066 -29.246 1.00 92.12 389 ASP A N 1
ATOM 3089 C CA . ASP A 1 389 ? -3.787 -4.592 -28.007 1.00 92.12 389 ASP A CA 1
ATOM 3090 C C . ASP A 1 389 ? -3.007 -3.448 -27.324 1.00 92.12 389 ASP A C 1
ATOM 3092 O O . ASP A 1 389 ? -3.328 -3.053 -26.199 1.00 92.12 389 ASP A O 1
ATOM 3096 N N . LEU A 1 390 ? -1.959 -2.910 -27.965 1.00 95.31 390 LEU A N 1
ATOM 3097 C CA . LEU A 1 390 ? -1.198 -1.774 -27.440 1.00 95.31 390 LEU A CA 1
ATOM 3098 C C . LEU A 1 390 ? -1.756 -0.452 -27.977 1.00 95.31 390 LEU A C 1
ATOM 3100 O O . LEU A 1 390 ? -1.617 -0.133 -29.157 1.00 95.31 390 LEU A O 1
ATOM 3104 N N . TYR A 1 391 ? -2.291 0.381 -27.086 1.00 96.31 391 TYR A N 1
ATOM 3105 C CA . TYR A 1 391 ? -2.703 1.735 -27.446 1.00 96.31 391 TYR A CA 1
ATOM 3106 C C . TYR A 1 391 ? -1.479 2.639 -27.593 1.00 96.31 391 TYR A C 1
ATOM 3108 O O . TYR A 1 391 ? -0.692 2.772 -26.660 1.00 96.31 391 TYR A O 1
ATOM 3116 N N . VAL A 1 392 ? -1.326 3.304 -28.736 1.00 96.12 392 VAL A N 1
ATOM 3117 C CA . VAL A 1 392 ? -0.222 4.244 -28.978 1.00 96.12 392 VAL A CA 1
ATOM 3118 C C . VAL A 1 392 ? -0.779 5.635 -29.249 1.00 96.12 392 VAL A C 1
ATOM 3120 O O . VAL A 1 392 ? -1.736 5.794 -30.004 1.00 96.12 392 VAL A O 1
ATOM 3123 N N . SER A 1 393 ? -0.172 6.649 -28.637 1.00 95.94 393 SER A N 1
ATOM 3124 C CA . SER A 1 393 ? -0.472 8.055 -28.896 1.00 95.94 393 SER A CA 1
ATOM 3125 C C . SER A 1 393 ? 0.810 8.809 -29.203 1.00 95.94 393 SER A C 1
ATOM 3127 O O . SER A 1 393 ? 1.765 8.727 -28.436 1.00 95.94 393 SER A O 1
ATOM 3129 N N . GLN A 1 394 ? 0.787 9.601 -30.270 1.00 96.19 394 GLN A N 1
ATOM 3130 C CA . GLN A 1 394 ? 1.868 10.495 -30.681 1.00 96.19 394 GLN A CA 1
ATOM 3131 C C . GLN A 1 394 ? 1.385 11.946 -30.546 1.00 96.19 394 GLN A C 1
ATOM 3133 O O . GLN A 1 394 ? 0.719 12.446 -31.449 1.00 96.19 394 GLN A O 1
ATOM 3138 N N . PRO A 1 395 ? 1.591 12.577 -29.378 1.00 95.81 395 PRO A N 1
ATOM 3139 C CA . PRO A 1 395 ? 1.072 13.910 -29.094 1.00 95.81 395 PRO A CA 1
ATOM 3140 C C . PRO A 1 395 ? 1.926 15.013 -29.734 1.00 95.81 395 PRO A C 1
ATOM 3142 O O . PRO A 1 395 ? 3.146 14.916 -29.779 1.00 95.81 395 PRO A O 1
ATOM 3145 N N . ASP A 1 396 ? 1.275 16.106 -30.119 1.00 94.12 396 ASP A N 1
ATOM 3146 C CA . ASP A 1 396 ? 1.872 17.321 -30.674 1.00 94.12 396 ASP A CA 1
ATOM 3147 C C . ASP A 1 396 ? 2.506 18.217 -29.596 1.00 94.12 396 ASP A C 1
ATOM 3149 O O . ASP A 1 396 ? 3.372 19.030 -29.900 1.00 94.12 396 ASP A O 1
ATOM 3153 N N . SER A 1 397 ? 2.054 18.129 -28.334 1.00 96.12 397 SER A N 1
ATOM 3154 C CA . SER A 1 397 ? 2.569 18.957 -27.231 1.00 96.12 397 SER A CA 1
ATOM 3155 C C . SER A 1 397 ? 2.626 18.234 -25.887 1.00 96.12 397 SER A C 1
ATOM 3157 O O . SER A 1 397 ? 1.897 17.272 -25.630 1.00 96.12 397 SER A O 1
ATOM 3159 N N . GLY A 1 398 ? 3.445 18.756 -24.970 1.00 95.31 398 GLY A N 1
ATOM 3160 C CA . GLY A 1 398 ? 3.583 18.226 -23.615 1.00 95.31 398 GLY A CA 1
ATOM 3161 C C . GLY A 1 398 ? 2.275 18.251 -22.816 1.00 95.31 398 GLY A C 1
ATOM 3162 O O . GLY A 1 398 ? 1.966 17.295 -22.104 1.00 95.31 398 GLY A O 1
ATOM 3163 N N . GLU A 1 399 ? 1.476 19.314 -22.942 1.00 95.75 399 GLU A N 1
ATOM 3164 C CA . GLU A 1 399 ? 0.147 19.405 -22.326 1.00 95.75 399 GLU A CA 1
ATOM 3165 C C . GLU A 1 399 ? -0.782 18.307 -22.840 1.00 95.75 399 GLU A C 1
ATOM 3167 O O . GLU A 1 399 ? -1.428 17.633 -22.038 1.00 95.75 399 GLU A O 1
ATOM 3172 N N . GLN A 1 400 ? -0.819 18.104 -24.160 1.00 96.94 400 GLN A N 1
ATOM 3173 C CA . GLN A 1 400 ? -1.669 17.097 -24.788 1.00 96.94 400 GLN A CA 1
ATOM 3174 C C . GLN A 1 400 ? -1.257 15.687 -24.350 1.00 96.94 400 GLN A C 1
ATOM 3176 O O . GLN A 1 400 ? -2.113 14.899 -23.955 1.00 96.94 400 GLN A O 1
ATOM 3181 N N . ALA A 1 401 ? 0.045 15.388 -24.326 1.00 97.19 401 ALA A N 1
ATOM 3182 C CA . ALA A 1 401 ? 0.574 14.112 -23.847 1.00 97.19 401 ALA A CA 1
ATOM 3183 C C . ALA A 1 401 ? 0.103 13.788 -22.417 1.00 97.19 401 ALA A C 1
ATOM 3185 O O . ALA A 1 401 ? -0.363 12.682 -22.123 1.00 97.19 401 ALA A O 1
ATOM 3186 N N . LEU A 1 402 ? 0.196 14.771 -21.516 1.00 96.50 402 LEU A N 1
ATOM 3187 C CA . LEU A 1 402 ? -0.181 14.623 -20.110 1.00 96.50 402 LEU A CA 1
ATOM 3188 C C . LEU A 1 402 ? -1.705 14.557 -19.920 1.00 96.50 402 LEU A C 1
ATOM 3190 O O . LEU A 1 402 ? -2.169 13.836 -19.039 1.00 96.50 402 LEU A O 1
ATOM 3194 N N . GLU A 1 403 ? -2.488 15.257 -20.742 1.00 95.75 403 GLU A N 1
ATOM 3195 C CA . GLU A 1 403 ? -3.954 15.211 -20.716 1.00 95.75 403 GLU A CA 1
ATOM 3196 C C . GLU A 1 403 ? -4.509 13.878 -21.237 1.00 95.75 403 GLU A C 1
ATOM 3198 O O . GLU A 1 403 ? -5.425 13.313 -20.629 1.00 95.75 403 GLU A O 1
ATOM 3203 N N . ILE A 1 404 ? -3.914 13.333 -22.304 1.00 96.50 404 ILE A N 1
ATOM 3204 C CA . ILE A 1 404 ? -4.209 11.982 -22.800 1.00 96.50 404 ILE A CA 1
ATOM 3205 C C . ILE A 1 404 ? -3.902 10.961 -21.703 1.00 96.50 404 ILE A C 1
ATOM 3207 O O . ILE A 1 404 ? -4.767 10.164 -21.344 1.00 96.50 404 ILE A O 1
ATOM 3211 N N . THR A 1 405 ? -2.715 11.050 -21.096 1.00 96.75 405 THR A N 1
ATOM 3212 C CA . THR A 1 405 ? -2.297 10.179 -19.985 1.00 96.75 405 THR A CA 1
ATOM 3213 C C . THR A 1 405 ? -3.299 10.214 -18.825 1.00 96.75 405 THR A C 1
ATOM 3215 O O . THR A 1 405 ? -3.753 9.176 -18.349 1.00 96.75 405 THR A O 1
ATOM 3218 N N . ASP A 1 406 ? -3.689 11.408 -18.379 1.00 94.81 406 ASP A N 1
ATOM 3219 C CA . ASP A 1 406 ? -4.630 11.605 -17.271 1.00 94.81 406 ASP A CA 1
ATOM 3220 C C . ASP A 1 406 ? -6.037 11.077 -17.599 1.00 94.81 406 ASP A C 1
ATOM 3222 O O . ASP A 1 406 ? -6.713 10.506 -16.743 1.00 94.81 406 ASP A O 1
ATOM 3226 N N . THR A 1 407 ? -6.469 11.211 -18.853 1.00 95.44 407 THR A N 1
ATOM 3227 C CA . THR A 1 407 ? -7.754 10.681 -19.331 1.00 95.44 407 THR A CA 1
ATOM 3228 C C . THR A 1 407 ? -7.762 9.157 -19.361 1.00 95.44 407 THR A C 1
ATOM 3230 O O . THR A 1 407 ? -8.703 8.553 -18.844 1.00 95.44 407 THR A O 1
ATOM 3233 N N . LEU A 1 408 ? -6.694 8.537 -19.871 1.00 94.94 408 LEU A N 1
ATOM 3234 C CA . LEU A 1 408 ? -6.519 7.083 -19.859 1.00 94.94 408 LEU A CA 1
ATOM 3235 C C . LEU A 1 408 ? -6.555 6.533 -18.429 1.00 94.94 408 LEU A C 1
ATOM 3237 O O . LEU A 1 408 ? -7.331 5.627 -18.140 1.00 94.94 408 LEU A O 1
ATOM 3241 N N . ILE A 1 409 ? -5.809 7.137 -17.501 1.00 94.69 409 ILE A N 1
ATOM 3242 C CA . ILE A 1 409 ? -5.769 6.703 -16.095 1.00 94.69 409 ILE A CA 1
ATOM 3243 C C . ILE A 1 409 ? -7.136 6.870 -15.419 1.00 94.69 409 ILE A C 1
ATOM 3245 O O . ILE A 1 409 ? -7.588 5.985 -14.695 1.00 94.69 409 ILE A O 1
ATOM 3249 N N . ARG A 1 410 ? -7.827 7.995 -15.644 1.00 93.00 410 ARG A N 1
ATOM 3250 C CA . ARG A 1 410 ? -9.156 8.237 -15.058 1.00 93.00 410 ARG A CA 1
ATOM 3251 C C . ARG A 1 410 ? -10.240 7.300 -15.569 1.00 93.00 410 ARG A C 1
ATOM 3253 O O . ARG A 1 410 ? -11.224 7.118 -14.858 1.00 93.00 410 ARG A O 1
ATOM 3260 N N . SER A 1 411 ? -10.085 6.743 -16.769 1.00 93.12 411 SER A N 1
ATOM 3261 C CA . SER A 1 411 ? -11.037 5.763 -17.299 1.00 93.12 411 SER A CA 1
ATOM 3262 C C . SER A 1 411 ? -11.130 4.510 -16.419 1.00 93.12 411 SER A C 1
ATOM 3264 O O . SER A 1 411 ? -12.157 3.841 -16.424 1.00 93.12 411 SER A O 1
ATOM 3266 N N . GLY A 1 412 ? -10.069 4.205 -15.657 1.00 89.38 412 GLY A N 1
ATOM 3267 C CA . GLY A 1 412 ? -9.956 2.982 -14.862 1.00 89.38 412 GLY A CA 1
ATOM 3268 C C . GLY A 1 412 ? -9.754 1.716 -15.696 1.00 89.38 412 GLY A C 1
ATOM 3269 O O . GLY A 1 412 ? -9.712 0.636 -15.123 1.00 89.38 412 GLY A O 1
ATOM 3270 N N . ALA A 1 413 ? -9.629 1.845 -17.020 1.00 89.25 413 ALA A N 1
ATOM 3271 C CA . ALA A 1 413 ? -9.529 0.728 -17.953 1.00 89.25 413 ALA A CA 1
ATOM 3272 C C . ALA A 1 413 ? -8.090 0.417 -18.392 1.00 89.25 413 ALA A C 1
ATOM 3274 O O . ALA A 1 413 ? -7.910 -0.483 -19.196 1.00 89.25 413 ALA A O 1
ATOM 3275 N N . VAL A 1 414 ? -7.086 1.174 -17.929 1.00 94.50 414 VAL A N 1
ATOM 3276 C CA . VAL A 1 414 ? -5.676 1.006 -18.322 1.00 94.50 414 VAL A CA 1
ATOM 3277 C C . VAL A 1 414 ? -4.841 0.598 -17.114 1.00 94.50 414 VAL A C 1
ATOM 3279 O O . VAL A 1 414 ? -4.900 1.241 -16.068 1.00 94.50 414 VAL A O 1
ATOM 3282 N N . ASP A 1 415 ? -4.032 -0.444 -17.276 1.00 94.75 415 ASP A N 1
ATOM 3283 C CA . ASP A 1 415 ? -3.192 -1.033 -16.233 1.00 94.75 415 ASP A CA 1
ATOM 3284 C C . ASP A 1 415 ? -1.784 -0.442 -16.188 1.00 94.75 415 ASP A C 1
ATOM 3286 O O . ASP A 1 415 ? -1.180 -0.314 -15.116 1.00 94.75 415 ASP A O 1
ATOM 3290 N N . LEU A 1 416 ? -1.242 -0.106 -17.358 1.00 97.81 416 LEU A N 1
ATOM 3291 C CA . LEU A 1 416 ? 0.114 0.400 -17.516 1.00 97.81 416 LEU A CA 1
ATOM 3292 C C . LEU A 1 416 ? 0.173 1.448 -18.626 1.00 97.81 416 LEU A C 1
ATOM 3294 O O . LEU A 1 416 ? -0.186 1.185 -19.770 1.00 97.81 416 LEU A O 1
ATOM 3298 N N . VAL A 1 417 ? 0.698 2.623 -18.293 1.00 98.38 417 VAL A N 1
ATOM 3299 C CA . VAL A 1 417 ? 1.009 3.683 -19.253 1.00 98.38 417 VAL A CA 1
ATOM 3300 C C . VAL A 1 417 ? 2.509 3.943 -19.232 1.00 98.38 417 VAL A C 1
ATOM 3302 O O . VAL A 1 417 ? 3.091 4.154 -18.166 1.00 98.38 417 VAL A O 1
ATOM 3305 N N . VAL A 1 418 ? 3.138 3.959 -20.403 1.00 98.38 418 VAL A N 1
ATOM 3306 C CA . VAL A 1 418 ? 4.520 4.417 -20.593 1.00 98.38 418 VAL A CA 1
ATOM 3307 C C . VAL A 1 418 ? 4.495 5.759 -21.314 1.00 98.38 418 VAL A C 1
ATOM 3309 O O . VAL A 1 418 ? 3.778 5.906 -22.295 1.00 98.38 418 VAL A O 1
ATOM 3312 N N . LEU A 1 419 ? 5.278 6.729 -20.846 1.00 98.12 419 LEU A N 1
ATOM 3313 C CA . LEU A 1 419 ? 5.496 8.009 -21.516 1.00 98.12 419 LEU A CA 1
ATOM 3314 C C . LEU A 1 419 ? 6.973 8.141 -21.894 1.00 98.12 419 LEU A C 1
ATOM 3316 O O . LEU A 1 419 ? 7.831 8.251 -21.010 1.00 98.12 419 LEU A O 1
ATOM 3320 N N . ASP A 1 420 ? 7.248 8.150 -23.199 1.00 95.81 420 ASP A N 1
ATOM 3321 C CA . ASP A 1 420 ? 8.585 8.234 -23.793 1.00 95.81 420 ASP A CA 1
ATOM 3322 C C . ASP A 1 420 ? 8.726 9.518 -24.630 1.00 95.81 420 ASP A C 1
ATOM 3324 O O . ASP A 1 420 ? 8.145 9.622 -25.701 1.00 95.81 420 ASP A O 1
ATOM 3328 N N . SER A 1 421 ? 9.418 10.565 -24.184 1.00 92.38 421 SER A N 1
ATOM 3329 C CA . SER A 1 421 ? 10.069 10.743 -22.883 1.00 92.38 421 SER A CA 1
ATOM 3330 C C . SER A 1 421 ? 9.749 12.115 -22.291 1.00 92.38 421 SER A C 1
ATOM 3332 O O . SER A 1 421 ? 9.285 13.027 -22.973 1.00 92.38 421 SER A O 1
ATOM 3334 N N . VAL A 1 422 ? 10.039 12.303 -21.001 1.00 93.88 422 VAL A N 1
ATOM 3335 C CA . VAL A 1 422 ? 9.851 13.593 -20.311 1.00 93.88 422 VAL A CA 1
ATOM 3336 C C . VAL A 1 422 ? 10.608 14.723 -21.003 1.00 93.88 422 VAL A C 1
ATOM 3338 O O . VAL A 1 422 ? 10.139 15.856 -21.001 1.00 93.88 422 VAL A O 1
ATOM 3341 N N . ALA A 1 423 ? 11.773 14.436 -21.591 1.00 90.44 423 ALA A N 1
ATOM 3342 C CA . ALA A 1 423 ? 12.563 15.447 -22.281 1.00 90.44 423 ALA A CA 1
ATOM 3343 C C . ALA A 1 423 ? 11.841 16.000 -23.522 1.00 90.44 423 ALA A C 1
ATOM 3345 O O . ALA A 1 423 ? 12.024 17.175 -23.827 1.00 90.44 423 ALA A O 1
ATOM 3346 N N . ALA A 1 424 ? 10.994 15.190 -24.165 1.00 92.94 424 ALA A N 1
ATOM 3347 C CA . ALA A 1 424 ? 10.205 15.549 -25.341 1.00 92.94 424 ALA A CA 1
ATOM 3348 C C . ALA A 1 424 ? 8.837 16.178 -25.007 1.00 92.94 424 ALA A C 1
ATOM 3350 O O . ALA A 1 424 ? 8.092 16.556 -25.905 1.00 92.94 424 ALA A O 1
ATOM 3351 N N . LEU A 1 425 ? 8.495 16.346 -23.723 1.00 94.25 425 LEU A N 1
ATOM 3352 C CA . LEU A 1 425 ? 7.282 17.059 -23.311 1.00 94.25 425 LEU A CA 1
ATOM 3353 C C . LEU A 1 425 ? 7.473 18.573 -23.452 1.00 94.25 425 LEU A C 1
ATOM 3355 O O . LEU A 1 425 ? 7.648 19.279 -22.454 1.00 94.25 425 LEU A O 1
ATOM 3359 N N . VAL A 1 426 ? 7.480 19.056 -24.692 1.00 92.88 426 VAL A N 1
ATOM 3360 C CA . VAL A 1 426 ? 7.654 20.471 -25.026 1.00 92.88 426 VAL A CA 1
ATOM 3361 C C . VAL A 1 426 ? 6.309 21.198 -24.872 1.00 92.88 426 VAL A C 1
ATOM 3363 O O . VAL A 1 426 ? 5.323 20.789 -25.490 1.00 92.88 426 VAL A O 1
ATOM 3366 N N . PRO A 1 427 ? 6.211 22.236 -24.025 1.00 93.56 427 PRO A N 1
ATOM 3367 C CA . PRO A 1 427 ? 4.983 23.015 -23.871 1.00 93.56 427 PRO A CA 1
ATOM 3368 C C . PRO A 1 427 ? 4.553 23.702 -25.176 1.00 93.56 427 PRO A C 1
ATOM 3370 O O . PRO A 1 427 ? 5.403 24.152 -25.941 1.00 93.56 427 PRO A O 1
ATOM 3373 N N . ARG A 1 428 ? 3.244 23.883 -25.405 1.00 92.94 428 ARG A N 1
ATOM 3374 C CA . ARG A 1 428 ? 2.731 24.556 -26.626 1.00 92.94 428 ARG A CA 1
ATOM 3375 C C . ARG A 1 428 ? 3.337 25.930 -26.866 1.00 92.94 428 ARG A C 1
ATOM 3377 O O . ARG A 1 428 ? 3.720 26.232 -27.986 1.00 92.94 428 ARG A O 1
ATOM 3384 N N . ALA A 1 429 ? 3.466 26.735 -25.812 1.00 91.00 429 ALA A N 1
ATOM 3385 C CA . ALA A 1 429 ? 4.043 28.069 -25.943 1.00 91.00 429 ALA A CA 1
ATOM 3386 C C . ALA A 1 429 ? 5.508 28.033 -26.416 1.00 91.00 429 ALA A C 1
ATOM 3388 O O . ALA A 1 429 ? 5.954 28.987 -27.040 1.00 91.00 429 ALA A O 1
ATOM 3389 N N . GLU A 1 430 ? 6.244 26.949 -26.145 1.00 90.62 430 GLU A N 1
ATOM 3390 C CA . GLU A 1 430 ? 7.620 26.760 -26.621 1.00 90.62 430 GLU A CA 1
ATOM 3391 C C . GLU A 1 430 ? 7.645 26.310 -28.088 1.00 90.62 430 GLU A C 1
ATOM 3393 O O . GLU A 1 430 ? 8.497 26.764 -28.842 1.00 90.62 430 GLU A O 1
ATOM 3398 N N . LEU A 1 431 ? 6.678 25.488 -28.513 1.00 88.69 431 LEU A N 1
ATOM 3399 C CA . LEU A 1 431 ? 6.524 25.053 -29.910 1.00 88.69 431 LEU A CA 1
ATOM 3400 C C . LEU A 1 431 ? 6.048 26.174 -30.846 1.00 88.69 431 LEU A C 1
ATOM 3402 O O . LEU A 1 431 ? 6.456 26.222 -32.002 1.00 88.69 431 LEU A O 1
ATOM 3406 N N . GLU A 1 432 ? 5.167 27.049 -30.360 1.00 90.56 432 GLU A N 1
ATOM 3407 C CA . GLU A 1 432 ? 4.621 28.190 -31.110 1.00 90.56 432 GLU A CA 1
ATOM 3408 C C . GLU A 1 432 ? 5.543 29.424 -31.075 1.00 90.56 432 GLU A C 1
ATOM 3410 O O . GLU A 1 432 ? 5.334 30.366 -31.839 1.00 90.56 432 GLU A O 1
ATOM 3415 N N . GLY A 1 433 ? 6.533 29.435 -30.176 1.00 88.56 433 GLY A N 1
ATOM 3416 C CA . GLY A 1 433 ? 7.505 30.518 -30.023 1.00 88.56 433 GLY A CA 1
ATOM 3417 C C . GLY A 1 433 ? 8.625 30.485 -31.064 1.00 88.56 433 GLY A C 1
ATOM 3418 O O . GLY A 1 433 ? 8.803 29.512 -31.798 1.00 88.56 433 GLY A O 1
ATOM 3419 N N . GLU A 1 434 ? 9.421 31.553 -31.115 1.00 90.56 434 GLU A N 1
ATOM 3420 C CA . GLU A 1 434 ? 10.591 31.609 -31.993 1.00 90.56 434 GLU A CA 1
ATOM 3421 C C . GLU A 1 434 ? 11.829 30.996 -31.318 1.00 90.56 434 GLU A C 1
ATOM 3423 O O . GLU A 1 434 ? 12.014 31.046 -30.096 1.00 90.56 434 GLU A O 1
ATOM 3428 N N . MET A 1 435 ? 12.732 30.424 -32.122 1.00 85.81 435 MET A N 1
ATOM 3429 C CA . MET A 1 435 ? 14.008 29.916 -31.614 1.00 85.81 435 MET A CA 1
ATOM 3430 C C . MET A 1 435 ? 14.822 31.057 -30.990 1.00 85.81 435 MET A C 1
ATOM 3432 O O . MET A 1 435 ? 15.281 31.958 -31.688 1.00 85.81 435 MET A O 1
ATOM 3436 N N . GLY A 1 436 ? 15.053 30.981 -29.678 1.00 82.19 436 GLY A N 1
ATOM 3437 C CA . GLY A 1 436 ? 15.768 32.009 -28.913 1.00 82.19 436 GLY A CA 1
ATOM 3438 C C . GLY A 1 436 ? 14.905 32.727 -27.876 1.00 82.19 436 GLY A C 1
ATOM 3439 O O . GLY A 1 436 ? 15.457 33.433 -27.028 1.00 82.19 436 GLY A O 1
ATOM 3440 N N . ASP A 1 437 ? 13.588 32.498 -27.882 1.00 86.38 437 ASP A N 1
ATOM 3441 C CA . ASP A 1 437 ? 12.693 33.024 -26.857 1.00 86.38 437 ASP A CA 1
ATOM 3442 C C . ASP A 1 437 ? 13.054 32.495 -25.462 1.00 86.38 437 ASP A C 1
ATOM 3444 O O . ASP A 1 437 ? 13.235 31.298 -25.223 1.00 86.38 437 ASP A O 1
ATOM 3448 N N . GLN A 1 438 ? 13.144 33.408 -24.493 1.00 76.25 438 GLN A N 1
ATOM 3449 C CA . GLN A 1 438 ? 13.457 33.054 -23.111 1.00 76.25 438 GLN A CA 1
ATOM 3450 C C . GLN A 1 438 ? 12.221 32.513 -22.390 1.00 76.25 438 GLN A C 1
ATOM 3452 O O . GLN A 1 438 ? 11.497 33.244 -21.714 1.00 76.25 438 GLN A O 1
ATOM 3457 N N . GLN A 1 439 ? 12.012 31.203 -22.470 1.00 78.19 439 GLN A N 1
ATOM 3458 C CA . GLN A 1 439 ? 10.931 30.526 -21.756 1.00 78.19 439 GLN A CA 1
ATOM 3459 C C . GLN A 1 439 ? 11.462 29.805 -20.514 1.00 78.19 439 GLN A C 1
ATOM 3461 O O . GLN A 1 439 ? 11.824 28.630 -20.518 1.00 78.19 439 GLN A O 1
ATOM 3466 N N . ILE A 1 440 ? 11.543 30.538 -19.402 1.00 81.81 440 ILE A N 1
ATOM 3467 C CA . ILE A 1 440 ? 12.169 30.025 -18.180 1.00 81.81 440 ILE A CA 1
ATOM 3468 C C . ILE A 1 440 ? 11.265 28.981 -17.500 1.00 81.81 440 ILE A C 1
ATOM 3470 O O . ILE A 1 440 ? 10.181 29.289 -17.003 1.00 81.81 440 ILE A O 1
ATOM 3474 N N . ALA A 1 441 ? 11.774 27.748 -17.400 1.00 84.06 441 ALA A N 1
ATOM 3475 C CA . ALA A 1 441 ? 11.236 26.654 -16.581 1.00 84.06 441 ALA A CA 1
ATOM 3476 C C . ALA A 1 441 ? 9.787 26.223 -16.897 1.00 84.06 441 ALA A C 1
ATOM 3478 O O . ALA A 1 441 ? 9.099 25.672 -16.028 1.00 84.06 441 ALA A O 1
ATOM 3479 N N . LEU A 1 442 ? 9.320 26.433 -18.130 1.00 88.94 442 LEU A N 1
ATOM 3480 C CA . LEU A 1 442 ? 7.947 26.129 -18.532 1.00 88.94 442 LEU A CA 1
ATOM 3481 C C . LEU A 1 442 ? 7.623 24.629 -18.399 1.00 88.94 442 LEU A C 1
ATOM 3483 O O . LEU A 1 442 ? 6.657 24.264 -17.725 1.00 88.94 442 LEU A O 1
ATOM 3487 N N . GLN A 1 443 ? 8.506 23.758 -18.897 1.00 91.31 443 GLN A N 1
ATOM 3488 C CA . GLN A 1 443 ? 8.376 22.302 -18.766 1.00 91.31 443 GLN A CA 1
ATOM 3489 C C . GLN A 1 443 ? 8.311 21.839 -17.296 1.00 91.31 443 GLN A C 1
ATOM 3491 O O . GLN A 1 443 ? 7.490 20.999 -16.928 1.00 91.31 443 GLN A O 1
ATOM 3496 N N . ALA A 1 444 ? 9.128 22.417 -16.407 1.00 91.69 444 ALA A N 1
ATOM 3497 C CA . ALA A 1 444 ? 9.133 22.050 -14.987 1.00 91.69 444 ALA A CA 1
ATOM 3498 C C . ALA A 1 444 ? 7.818 22.423 -14.277 1.00 91.69 444 ALA A C 1
ATOM 3500 O O . ALA A 1 444 ? 7.337 21.688 -13.403 1.00 91.69 444 ALA A O 1
ATOM 3501 N N . ARG A 1 445 ? 7.216 23.559 -14.654 1.00 93.00 445 ARG A N 1
ATOM 3502 C CA . ARG A 1 445 ? 5.906 23.989 -14.144 1.00 93.00 445 ARG A CA 1
ATOM 3503 C C . ARG A 1 445 ? 4.795 23.068 -14.640 1.00 93.00 445 ARG A C 1
ATOM 3505 O O . ARG A 1 445 ? 3.990 22.627 -13.818 1.00 93.00 445 ARG A O 1
ATOM 3512 N N . LEU A 1 446 ? 4.807 22.729 -15.931 1.00 94.12 446 LEU A N 1
ATOM 3513 C CA . LEU A 1 446 ? 3.869 21.787 -16.545 1.00 94.12 446 LEU A CA 1
ATOM 3514 C C . LEU A 1 446 ? 3.892 20.431 -15.822 1.00 94.12 446 LEU A C 1
ATOM 3516 O O . LEU A 1 446 ? 2.860 19.971 -15.329 1.00 94.12 446 LEU A O 1
ATOM 3520 N N . MET A 1 447 ? 5.082 19.851 -15.642 1.00 95.62 447 MET A N 1
ATOM 3521 C CA . MET A 1 447 ? 5.263 18.587 -14.918 1.00 95.62 447 MET A CA 1
ATOM 3522 C C . MET A 1 447 ? 4.743 18.662 -13.479 1.00 95.62 447 MET A C 1
ATOM 3524 O O . MET A 1 447 ? 4.035 17.768 -13.017 1.00 95.62 447 MET A O 1
ATOM 3528 N N . SER A 1 448 ? 5.049 19.746 -12.761 1.00 93.44 448 SER A N 1
ATOM 3529 C CA . SER A 1 448 ? 4.597 19.933 -11.376 1.00 93.44 448 SER A CA 1
ATOM 3530 C C . SER A 1 448 ? 3.071 19.981 -11.257 1.00 93.44 448 SER A C 1
ATOM 3532 O O . SER A 1 448 ? 2.507 19.445 -10.298 1.00 93.44 448 SER A O 1
ATOM 3534 N N . GLN A 1 449 ? 2.397 20.618 -12.217 1.00 92.25 449 GLN A N 1
ATOM 3535 C CA . GLN A 1 449 ? 0.940 20.694 -12.263 1.00 92.25 449 GLN A CA 1
ATOM 3536 C C . GLN A 1 449 ? 0.317 19.340 -12.621 1.00 92.25 449 GLN A C 1
ATOM 3538 O O . GLN A 1 449 ? -0.630 18.913 -11.958 1.00 92.25 449 GLN A O 1
ATOM 3543 N N . ALA A 1 450 ? 0.859 18.654 -13.628 1.00 93.25 450 ALA A N 1
ATOM 3544 C CA . ALA A 1 450 ? 0.333 17.378 -14.096 1.00 93.25 450 ALA A CA 1
ATOM 3545 C C . ALA A 1 450 ? 0.484 16.267 -13.050 1.00 93.25 450 ALA A C 1
ATOM 3547 O O . ALA A 1 450 ? -0.495 15.606 -12.713 1.00 93.25 450 ALA A O 1
ATOM 3548 N N . LEU A 1 451 ? 1.666 16.118 -12.439 1.00 94.44 451 LEU A N 1
ATOM 3549 C CA . LEU A 1 451 ? 1.913 15.090 -11.417 1.00 94.44 451 LEU A CA 1
ATOM 3550 C C . LEU A 1 451 ? 0.984 15.232 -10.201 1.00 94.44 451 LEU A C 1
ATOM 3552 O O . LEU A 1 451 ? 0.546 14.229 -9.631 1.00 94.44 451 LEU A O 1
ATOM 3556 N N . ARG A 1 452 ? 0.624 16.470 -9.834 1.00 89.81 452 ARG A N 1
ATOM 3557 C CA . ARG A 1 452 ? -0.337 16.744 -8.756 1.00 89.81 452 ARG A CA 1
ATOM 3558 C C . ARG A 1 452 ? -1.734 16.203 -9.076 1.00 89.81 452 ARG A C 1
ATOM 3560 O O . ARG A 1 452 ? -2.395 15.701 -8.173 1.00 89.81 452 ARG A O 1
ATOM 3567 N N . LYS A 1 453 ? -2.172 16.290 -10.337 1.00 89.31 453 LYS A N 1
ATOM 3568 C CA . LYS A 1 453 ? -3.455 15.730 -10.795 1.00 89.31 453 LYS A CA 1
ATOM 3569 C C . LYS A 1 453 ? -3.390 14.203 -10.906 1.00 89.31 453 LYS A C 1
ATOM 3571 O O . LYS A 1 453 ? -4.241 13.512 -10.353 1.00 89.31 453 LYS A O 1
ATOM 3576 N N . LEU A 1 454 ? -2.334 13.685 -11.535 1.00 90.69 454 LEU A N 1
ATOM 3577 C CA . LEU A 1 454 ? -2.168 12.261 -11.843 1.00 90.69 454 LEU A CA 1
ATOM 3578 C C . LEU A 1 454 ? -2.089 11.372 -10.595 1.00 90.69 454 LEU A C 1
ATOM 3580 O O . LEU A 1 454 ? -2.638 10.274 -10.590 1.00 90.69 454 LEU A O 1
ATOM 3584 N N . THR A 1 455 ? -1.446 11.836 -9.518 1.00 85.62 455 THR A N 1
ATOM 3585 C CA . THR A 1 455 ? -1.211 11.010 -8.315 1.00 85.62 455 THR A CA 1
ATOM 3586 C C . THR A 1 455 ? -2.513 10.500 -7.684 1.00 85.62 455 THR A C 1
ATOM 3588 O O . THR A 1 455 ? -2.587 9.343 -7.273 1.00 85.62 455 THR A O 1
ATOM 3591 N N . GLY A 1 456 ? -3.551 11.342 -7.631 1.00 83.00 456 GLY A N 1
ATOM 3592 C CA . GLY A 1 456 ? -4.855 10.951 -7.089 1.00 83.00 456 GLY A CA 1
ATOM 3593 C C . GLY A 1 456 ? -5.596 9.953 -7.983 1.00 83.00 456 GLY A C 1
ATOM 3594 O O . GLY A 1 456 ? -6.215 9.021 -7.472 1.00 83.00 456 GLY A O 1
ATOM 3595 N N . SER A 1 457 ? -5.507 10.126 -9.305 1.00 88.00 457 SER A N 1
ATOM 3596 C CA . SER A 1 457 ? -6.131 9.239 -10.296 1.00 88.00 457 SER A CA 1
ATOM 3597 C C . SER A 1 457 ? -5.461 7.858 -10.333 1.00 88.00 457 SER A C 1
ATOM 3599 O O . SER A 1 457 ? -6.150 6.841 -10.387 1.00 88.00 457 SER A O 1
ATOM 3601 N N . LEU A 1 458 ? -4.128 7.803 -10.236 1.00 89.06 458 LEU A N 1
ATOM 3602 C CA . LEU A 1 458 ? -3.349 6.556 -10.257 1.00 89.06 458 LEU A CA 1
ATOM 3603 C C . LEU A 1 458 ? -3.681 5.646 -9.072 1.00 89.06 458 LEU A C 1
ATOM 3605 O O . LEU A 1 458 ? -3.929 4.458 -9.250 1.00 89.06 458 LEU A O 1
ATOM 3609 N N . SER A 1 459 ? -3.767 6.210 -7.864 1.00 82.62 459 SER A N 1
ATOM 3610 C CA . SER A 1 459 ? -4.075 5.419 -6.666 1.00 82.62 459 SER A CA 1
ATOM 3611 C C . SER A 1 459 ? -5.471 4.789 -6.693 1.00 82.62 459 SER A C 1
ATOM 3613 O O . SER A 1 459 ? -5.690 3.822 -5.972 1.00 82.62 459 SER A O 1
ATOM 3615 N N . LYS A 1 460 ? -6.416 5.352 -7.460 1.00 85.50 460 LYS A N 1
ATOM 3616 C CA . LYS A 1 460 ? -7.798 4.853 -7.564 1.00 85.50 460 LYS A CA 1
ATOM 3617 C C . LYS A 1 460 ? -7.992 3.863 -8.711 1.00 85.50 460 LYS A C 1
ATOM 3619 O O . LYS A 1 460 ? -8.839 2.989 -8.607 1.00 85.50 460 LYS A O 1
ATOM 3624 N N . SER A 1 461 ? -7.241 4.031 -9.796 1.00 87.62 461 SER A N 1
ATOM 3625 C CA . SER A 1 461 ? -7.325 3.191 -11.000 1.00 87.62 461 SER A CA 1
ATOM 3626 C C . SER A 1 461 ? -6.427 1.959 -10.945 1.00 87.62 461 SER A C 1
ATOM 3628 O O . SER A 1 461 ? -6.542 1.100 -11.805 1.00 87.62 461 SER A O 1
ATOM 3630 N N . HIS A 1 462 ? -5.499 1.882 -9.984 1.00 89.25 462 HIS A N 1
ATOM 3631 C CA . HIS A 1 462 ? -4.447 0.858 -9.940 1.00 89.25 462 HIS A CA 1
ATOM 3632 C C . HIS A 1 462 ? -3.541 0.820 -11.193 1.00 89.25 462 HIS A C 1
ATOM 3634 O O . HIS A 1 462 ? -2.720 -0.088 -11.340 1.00 89.25 462 HIS A O 1
ATOM 3640 N N . CYS A 1 463 ? -3.590 1.855 -12.038 1.00 95.00 463 CYS A N 1
ATOM 3641 C CA . CYS A 1 463 ? -2.710 2.014 -13.191 1.00 95.00 463 CYS A CA 1
ATOM 3642 C C . CYS A 1 463 ? -1.273 2.334 -12.748 1.00 95.00 463 CYS A C 1
ATOM 3644 O O . CYS A 1 463 ? -1.045 3.161 -11.862 1.00 95.00 463 CYS A O 1
ATOM 3646 N N . THR A 1 464 ? -0.281 1.718 -13.384 1.00 97.19 464 THR A N 1
ATOM 3647 C CA . THR A 1 464 ? 1.136 2.089 -13.246 1.00 97.19 464 THR A CA 1
ATOM 3648 C C . THR A 1 464 ? 1.495 3.107 -14.321 1.00 97.19 464 THR A C 1
ATOM 3650 O O . THR A 1 464 ? 1.154 2.908 -15.481 1.00 97.19 464 THR A O 1
ATOM 3653 N N . LEU A 1 465 ? 2.192 4.188 -13.968 1.00 98.31 465 LEU A N 1
ATOM 3654 C CA . LEU A 1 465 ? 2.678 5.177 -14.937 1.00 98.31 465 LEU A CA 1
ATOM 3655 C C . LEU A 1 465 ? 4.205 5.211 -14.934 1.00 98.31 465 LEU A C 1
ATOM 3657 O O . LEU A 1 465 ? 4.811 5.594 -13.932 1.00 98.31 465 LEU A O 1
ATOM 3661 N N . ILE A 1 466 ? 4.819 4.834 -16.052 1.00 98.62 466 ILE A N 1
ATOM 3662 C CA . ILE A 1 466 ? 6.267 4.863 -16.261 1.00 98.62 466 ILE A CA 1
ATOM 3663 C C . ILE A 1 466 ? 6.628 6.096 -17.085 1.00 98.62 466 ILE A C 1
ATOM 3665 O O . ILE A 1 466 ? 6.210 6.231 -18.229 1.00 98.62 466 ILE A O 1
ATOM 3669 N N . PHE A 1 467 ? 7.463 6.964 -16.527 1.00 98.50 467 PHE A N 1
ATOM 3670 C CA . PHE A 1 467 ? 8.131 8.025 -17.270 1.00 98.50 467 PHE A CA 1
ATOM 3671 C C . PHE A 1 467 ? 9.522 7.569 -17.690 1.00 98.50 467 PHE A C 1
ATOM 3673 O O . PHE A 1 467 ? 10.335 7.192 -16.838 1.00 98.50 467 PHE A O 1
ATOM 3680 N N . LEU A 1 468 ? 9.819 7.670 -18.982 1.00 98.12 468 LEU A N 1
ATOM 3681 C CA . LEU A 1 468 ? 11.183 7.579 -19.483 1.00 98.12 468 LEU A CA 1
ATOM 3682 C C . LEU A 1 468 ? 11.818 8.964 -19.465 1.00 98.12 468 LEU A C 1
ATOM 3684 O O . LEU A 1 468 ? 11.177 9.970 -19.773 1.00 98.12 468 LEU A O 1
ATOM 3688 N N . ASN A 1 469 ? 13.073 9.037 -19.030 1.00 97.12 469 ASN A N 1
ATOM 3689 C CA . ASN A 1 469 ? 13.768 10.309 -18.894 1.00 97.12 469 ASN A CA 1
ATOM 3690 C C . ASN A 1 469 ? 15.234 10.211 -19.316 1.00 97.12 469 ASN A C 1
ATOM 3692 O O . ASN A 1 469 ? 15.874 9.157 -19.255 1.00 97.12 469 ASN A O 1
ATOM 3696 N N . GLN A 1 470 ? 15.777 11.344 -19.733 1.00 93.62 470 GLN A N 1
ATOM 3697 C CA . GLN A 1 470 ? 17.158 11.471 -20.166 1.00 93.62 470 GLN A CA 1
ATOM 3698 C C . GLN A 1 470 ? 18.000 12.128 -19.069 1.00 93.62 470 GLN A C 1
ATOM 3700 O O . GLN A 1 470 ? 17.503 12.913 -18.255 1.00 93.62 470 GLN A O 1
ATOM 3705 N N . ILE A 1 471 ? 19.294 11.811 -19.058 1.00 92.81 471 ILE A N 1
ATOM 3706 C CA . ILE A 1 471 ? 20.266 12.495 -18.203 1.00 92.81 471 ILE A CA 1
ATOM 3707 C C . ILE A 1 471 ? 20.742 13.772 -18.911 1.00 92.81 471 ILE A C 1
ATOM 3709 O O . ILE A 1 471 ? 20.991 13.795 -20.117 1.00 92.81 471 ILE A O 1
ATOM 3713 N N . ARG A 1 472 ? 20.866 14.848 -18.139 1.00 90.50 472 ARG A N 1
ATOM 3714 C CA . ARG A 1 472 ? 21.487 16.126 -18.498 1.00 90.50 472 ARG A CA 1
ATOM 3715 C C . ARG A 1 472 ? 22.564 16.451 -17.466 1.00 90.50 472 ARG A C 1
ATOM 3717 O O . ARG A 1 472 ? 22.579 15.884 -16.375 1.00 90.50 472 ARG A O 1
ATOM 3724 N N . GLN A 1 473 ? 23.452 17.383 -17.787 1.00 89.56 473 GLN A N 1
ATOM 3725 C CA . GLN A 1 473 ? 24.458 17.873 -16.846 1.00 89.56 473 GLN A CA 1
ATOM 3726 C C . GLN A 1 473 ? 24.084 19.268 -16.353 1.00 89.56 473 GLN A C 1
ATOM 3728 O O . GLN A 1 473 ? 23.761 20.154 -17.144 1.00 89.56 473 GLN A O 1
ATOM 3733 N N . LYS A 1 474 ? 24.131 19.475 -15.037 1.00 86.50 474 LYS A N 1
ATOM 3734 C CA . LYS A 1 474 ? 23.968 20.795 -14.434 1.00 86.50 474 LYS A CA 1
ATOM 3735 C C . LYS A 1 474 ? 25.305 21.533 -14.472 1.00 86.50 474 LYS A C 1
ATOM 3737 O O . LYS A 1 474 ? 26.266 21.124 -13.824 1.00 86.50 474 LYS A O 1
ATOM 3742 N N . VAL A 1 475 ? 25.345 22.640 -15.209 1.00 84.19 475 VAL A N 1
ATOM 3743 C CA . VAL A 1 475 ? 26.526 23.511 -15.298 1.00 84.19 475 VAL A CA 1
ATOM 3744 C C . VAL A 1 475 ? 26.831 24.125 -13.923 1.00 84.19 475 VAL A C 1
ATOM 3746 O O . VAL A 1 475 ? 25.917 24.529 -13.203 1.00 84.19 475 VAL A O 1
ATOM 3749 N N . GLY A 1 476 ? 28.114 24.190 -13.556 1.00 83.69 476 GLY A N 1
ATOM 3750 C CA . GLY A 1 476 ? 28.584 24.858 -12.334 1.00 83.69 476 GLY A CA 1
ATOM 3751 C C . GLY A 1 476 ? 28.630 23.993 -11.067 1.00 83.69 476 GLY A C 1
ATOM 3752 O O . GLY A 1 476 ? 28.853 24.525 -9.982 1.00 83.69 476 GLY A O 1
ATOM 3753 N N . VAL A 1 477 ? 28.434 22.674 -11.167 1.00 83.44 477 VAL A N 1
ATOM 3754 C CA . VAL A 1 477 ? 28.623 21.746 -10.039 1.00 83.44 477 VAL A CA 1
ATOM 3755 C C . VAL A 1 477 ? 30.094 21.325 -9.965 1.00 83.44 477 VAL A C 1
ATOM 3757 O O . VAL A 1 477 ? 30.570 20.601 -10.832 1.00 83.44 477 VAL A O 1
ATOM 3760 N N . ILE A 1 478 ? 30.808 21.792 -8.934 1.00 82.25 478 ILE A N 1
ATOM 3761 C CA . ILE A 1 478 ? 32.236 21.485 -8.701 1.00 82.25 478 ILE A CA 1
ATOM 3762 C C . ILE A 1 478 ? 32.407 20.279 -7.752 1.00 82.25 478 ILE A C 1
ATOM 3764 O O . ILE A 1 478 ? 33.425 19.595 -7.795 1.00 82.25 478 ILE A O 1
ATOM 3768 N N . PHE A 1 479 ? 31.402 19.982 -6.918 1.00 72.38 479 PHE A N 1
ATOM 3769 C CA . PHE A 1 479 ? 31.420 18.878 -5.952 1.00 72.38 479 PHE A CA 1
ATOM 3770 C C . PHE A 1 479 ? 30.139 18.034 -6.053 1.00 72.38 479 PHE A C 1
ATOM 3772 O O . PHE A 1 479 ? 29.037 18.582 -6.100 1.00 72.38 479 PHE A O 1
ATOM 3779 N N . GLY A 1 480 ? 30.280 16.704 -6.057 1.00 83.31 480 GLY A N 1
ATOM 3780 C CA . GLY A 1 480 ? 29.177 15.748 -6.237 1.00 83.31 480 GLY A CA 1
ATOM 3781 C C . GLY A 1 480 ? 28.894 15.385 -7.704 1.00 83.31 480 GLY A C 1
ATOM 3782 O O . GLY A 1 480 ? 29.655 15.736 -8.602 1.00 83.31 480 GLY A O 1
ATOM 3783 N N . SER A 1 481 ? 27.804 14.648 -7.956 1.00 84.25 481 SER A N 1
ATOM 3784 C CA . SER A 1 481 ? 27.409 14.278 -9.326 1.00 84.25 481 SER A CA 1
ATOM 3785 C C . SER A 1 481 ? 26.723 15.454 -10.041 1.00 84.25 481 SER A C 1
ATOM 3787 O O . SER A 1 481 ? 25.742 15.984 -9.508 1.00 84.25 481 SER A O 1
ATOM 3789 N N . PRO A 1 482 ? 27.170 15.846 -11.251 1.00 88.56 482 PRO A N 1
ATOM 3790 C CA . PRO A 1 482 ? 26.528 16.893 -12.045 1.00 88.56 482 PRO A CA 1
ATOM 3791 C C . PRO A 1 482 ? 25.270 16.400 -12.779 1.00 88.56 482 PRO A C 1
ATOM 3793 O O . PRO A 1 482 ? 24.593 17.195 -13.431 1.00 88.56 482 PRO A O 1
ATOM 3796 N N . GLU A 1 483 ? 24.955 15.104 -12.721 1.00 90.62 483 GLU A N 1
ATOM 3797 C CA . GLU A 1 483 ? 23.847 14.514 -13.470 1.00 90.62 483 GLU A CA 1
ATOM 3798 C C . GLU A 1 483 ? 22.475 14.902 -12.889 1.00 90.62 483 GLU A C 1
ATOM 3800 O O . GLU A 1 483 ? 22.181 14.743 -11.700 1.00 90.62 483 GLU A O 1
ATOM 3805 N N . VAL A 1 484 ? 21.594 15.383 -13.764 1.00 92.31 484 VAL A N 1
ATOM 3806 C CA . VAL A 1 484 ? 20.202 15.739 -13.474 1.00 92.31 484 VAL A CA 1
ATOM 3807 C C . VAL A 1 484 ? 19.273 15.156 -14.539 1.00 92.31 484 VAL A C 1
ATOM 3809 O O . VAL A 1 484 ? 19.717 14.740 -15.602 1.00 92.31 484 VAL A O 1
ATOM 3812 N N . THR A 1 485 ? 17.976 15.108 -14.252 1.00 93.56 485 THR A N 1
ATOM 3813 C CA . THR A 1 485 ? 16.943 14.625 -15.178 1.00 93.56 485 THR A CA 1
ATOM 3814 C C . THR A 1 485 ? 16.093 15.794 -15.683 1.00 93.56 485 THR A C 1
ATOM 3816 O O . THR A 1 485 ? 15.955 16.801 -14.981 1.00 93.56 485 THR A O 1
ATOM 3819 N N . SER A 1 486 ? 15.532 15.678 -16.889 1.00 91.81 486 SER A N 1
ATOM 3820 C CA . SER A 1 486 ? 14.655 16.702 -17.484 1.00 91.81 486 SER A CA 1
ATOM 3821 C C . SER A 1 486 ? 13.305 16.809 -16.753 1.00 91.81 486 SER A C 1
ATOM 3823 O O . SER A 1 486 ? 12.939 15.924 -15.974 1.00 91.81 486 SER A O 1
ATOM 3825 N N . GLY A 1 487 ? 12.554 17.896 -16.987 1.00 88.12 487 GLY A N 1
ATOM 3826 C CA . GLY A 1 487 ? 11.228 18.110 -16.381 1.00 88.12 487 GLY A CA 1
ATOM 3827 C C . GLY A 1 487 ? 11.227 18.670 -14.950 1.00 88.12 487 GLY A C 1
ATOM 3828 O O . GLY A 1 487 ? 10.196 18.663 -14.274 1.00 88.12 487 GLY A O 1
ATOM 3829 N N . GLY A 1 488 ? 12.363 19.179 -14.467 1.00 88.88 488 GLY A N 1
ATOM 3830 C CA . GLY A 1 488 ? 12.494 19.753 -13.125 1.00 88.88 488 GLY A CA 1
ATOM 3831 C C . GLY A 1 488 ? 12.568 18.703 -12.008 1.00 88.88 488 GLY A C 1
ATOM 3832 O O . GLY A 1 488 ? 12.891 17.539 -12.228 1.00 88.88 488 GLY A O 1
ATOM 3833 N N . THR A 1 489 ? 12.306 19.111 -10.763 1.00 89.50 489 THR A N 1
ATOM 3834 C CA . THR A 1 489 ? 12.488 18.237 -9.586 1.00 89.50 489 THR A CA 1
ATOM 3835 C C . THR A 1 489 ? 11.232 17.466 -9.182 1.00 89.50 489 THR A C 1
ATOM 3837 O O . THR A 1 489 ? 11.337 16.511 -8.415 1.00 89.50 489 THR A O 1
ATOM 3840 N N . ALA A 1 490 ? 10.052 17.839 -9.686 1.00 91.88 490 ALA A N 1
ATOM 3841 C CA . ALA A 1 490 ? 8.776 17.281 -9.239 1.00 91.88 490 ALA A CA 1
ATOM 3842 C C . ALA A 1 490 ? 8.713 15.754 -9.405 1.00 91.88 490 ALA A C 1
ATOM 3844 O O . ALA A 1 490 ? 8.415 15.048 -8.439 1.00 91.88 490 ALA A O 1
ATOM 3845 N N . LEU A 1 491 ? 9.070 15.230 -10.583 1.00 94.88 491 LEU A N 1
ATOM 3846 C CA . LEU A 1 491 ? 9.020 13.792 -10.869 1.00 94.88 491 LEU A CA 1
ATOM 3847 C C . LEU A 1 491 ? 9.840 12.972 -9.863 1.00 94.88 491 LEU A C 1
ATOM 3849 O O . LEU A 1 491 ? 9.362 11.955 -9.363 1.00 94.88 491 LEU A O 1
ATOM 3853 N N . ARG A 1 492 ? 11.010 13.476 -9.446 1.00 92.94 492 ARG A N 1
ATOM 3854 C CA . ARG A 1 492 ? 11.853 12.839 -8.422 1.00 92.94 492 ARG A CA 1
ATOM 3855 C C . ARG A 1 492 ? 11.120 12.649 -7.094 1.00 92.94 492 ARG A C 1
ATOM 3857 O O . ARG A 1 492 ? 11.366 11.652 -6.416 1.00 92.94 492 ARG A O 1
ATOM 3864 N N . TYR A 1 493 ? 10.238 13.567 -6.697 1.00 91.69 493 TYR A N 1
ATOM 3865 C CA . TYR A 1 493 ? 9.475 13.474 -5.446 1.00 91.69 493 TYR A CA 1
ATOM 3866 C C . TYR A 1 493 ? 8.253 12.557 -5.575 1.00 91.69 493 TYR A C 1
ATOM 3868 O O . TYR A 1 493 ? 8.026 11.708 -4.697 1.00 91.69 493 TYR A O 1
ATOM 3876 N N . TYR A 1 494 ? 7.520 12.680 -6.684 1.00 95.00 494 TYR A N 1
ATOM 3877 C CA . TYR A 1 494 ? 6.295 11.920 -6.944 1.00 95.00 494 TYR A CA 1
ATOM 3878 C C . TYR A 1 494 ? 6.559 10.445 -7.269 1.00 95.00 494 TYR A C 1
ATOM 3880 O O . TYR A 1 494 ? 5.839 9.586 -6.759 1.00 95.00 494 TYR A O 1
ATOM 3888 N N . ALA A 1 495 ? 7.630 10.131 -8.006 1.00 96.69 495 ALA A N 1
ATOM 3889 C CA . ALA A 1 495 ? 8.002 8.756 -8.324 1.00 96.69 495 ALA A CA 1
ATOM 3890 C C . ALA A 1 495 ? 8.159 7.913 -7.046 1.00 96.69 495 ALA A C 1
ATOM 3892 O O . ALA A 1 495 ? 8.837 8.313 -6.089 1.00 96.69 495 ALA A O 1
ATOM 3893 N N . SER A 1 496 ? 7.505 6.753 -7.013 1.00 96.19 496 SER A N 1
ATOM 3894 C CA . SER A 1 496 ? 7.650 5.761 -5.942 1.00 96.19 496 SER A CA 1
ATOM 3895 C C . SER A 1 496 ? 8.905 4.921 -6.137 1.00 96.19 496 SER A C 1
ATOM 3897 O O . SER A 1 496 ? 9.579 4.613 -5.157 1.00 96.19 496 SER A O 1
ATOM 3899 N N . VAL A 1 497 ? 9.245 4.628 -7.392 1.00 97.81 497 VAL A N 1
ATOM 3900 C CA . VAL A 1 497 ? 10.472 3.933 -7.781 1.00 97.81 497 VAL A CA 1
ATOM 3901 C C . VAL A 1 497 ? 11.203 4.766 -8.829 1.00 97.81 497 VAL A C 1
ATOM 3903 O O . VAL A 1 497 ? 10.572 5.326 -9.726 1.00 97.81 497 VAL A O 1
ATOM 3906 N N . ARG A 1 498 ? 12.528 4.873 -8.702 1.00 98.25 498 ARG A N 1
ATOM 3907 C CA . ARG A 1 498 ? 13.399 5.470 -9.724 1.00 98.25 498 ARG A CA 1
ATOM 3908 C C . ARG A 1 498 ? 14.492 4.478 -10.092 1.00 98.25 498 ARG A C 1
ATOM 3910 O O . ARG A 1 498 ? 15.188 4.000 -9.196 1.00 98.25 498 ARG A O 1
ATOM 3917 N N . LEU A 1 499 ? 14.645 4.208 -11.383 1.00 98.50 499 LEU A N 1
ATOM 3918 C CA . LEU A 1 499 ? 15.605 3.263 -11.941 1.00 98.50 499 LEU A CA 1
ATOM 3919 C C . LEU A 1 499 ? 16.642 4.016 -12.781 1.00 98.50 499 LEU A C 1
ATOM 3921 O O . LEU A 1 499 ? 16.280 4.676 -13.752 1.00 98.50 499 LEU A O 1
ATOM 3925 N N . ASP A 1 500 ? 17.914 3.921 -12.393 1.00 98.00 500 ASP A N 1
ATOM 3926 C CA . ASP A 1 500 ? 19.063 4.410 -13.167 1.00 98.00 500 ASP A CA 1
ATOM 3927 C C . ASP A 1 500 ? 19.611 3.246 -13.993 1.00 98.00 500 ASP A C 1
ATOM 3929 O O . ASP A 1 500 ? 20.213 2.324 -13.436 1.00 98.00 500 ASP A O 1
ATOM 3933 N N . ILE A 1 501 ? 19.340 3.255 -15.297 1.00 98.12 501 ILE A N 1
ATOM 3934 C CA . ILE A 1 501 ? 19.727 2.191 -16.226 1.00 98.12 501 ILE A CA 1
ATOM 3935 C C . ILE A 1 501 ? 20.932 2.614 -17.068 1.00 98.12 501 ILE A C 1
ATOM 3937 O O . ILE A 1 501 ? 20.915 3.646 -17.750 1.00 98.12 501 ILE A O 1
ATOM 3941 N N . ARG A 1 502 ? 21.980 1.783 -17.057 1.00 97.06 502 ARG A N 1
ATOM 3942 C CA . ARG A 1 502 ? 23.243 2.020 -17.766 1.00 97.06 502 ARG A CA 1
ATOM 3943 C C . ARG A 1 502 ? 23.721 0.783 -18.508 1.00 97.06 502 ARG A C 1
ATOM 3945 O O . ARG A 1 502 ? 23.610 -0.339 -18.024 1.00 97.06 502 ARG A O 1
ATOM 3952 N N . ARG A 1 503 ? 24.339 1.029 -19.660 1.00 95.50 503 ARG A N 1
ATOM 3953 C CA . ARG A 1 503 ? 25.100 0.035 -20.418 1.00 95.50 503 ARG A CA 1
ATOM 3954 C C . ARG A 1 503 ? 26.494 -0.115 -19.807 1.00 95.50 503 ARG A C 1
ATOM 3956 O O . ARG A 1 503 ? 27.145 0.902 -19.572 1.00 95.50 503 ARG A O 1
ATOM 3963 N N . GLN A 1 504 ? 26.957 -1.346 -19.598 1.00 93.31 504 GLN A N 1
ATOM 3964 C CA . GLN A 1 504 ? 28.277 -1.630 -19.030 1.00 93.31 504 GLN A CA 1
ATOM 3965 C C . GLN A 1 504 ? 29.246 -2.188 -20.078 1.00 93.31 504 GLN A C 1
ATOM 3967 O O . GLN A 1 504 ? 30.080 -1.443 -20.591 1.00 93.31 504 GLN A O 1
ATOM 3972 N N . THR A 1 505 ? 29.145 -3.475 -20.411 1.00 93.50 505 THR A N 1
ATOM 3973 C CA . THR A 1 505 ? 30.035 -4.145 -21.370 1.00 93.50 505 THR A CA 1
ATOM 3974 C C . THR A 1 505 ? 29.272 -4.627 -22.603 1.00 93.50 505 THR A C 1
ATOM 3976 O O . THR A 1 505 ? 28.065 -4.853 -22.558 1.00 93.50 505 THR A O 1
ATOM 3979 N N . GLN A 1 506 ? 29.965 -4.746 -23.738 1.00 93.88 506 GLN A N 1
ATOM 3980 C CA . GLN A 1 506 ? 29.394 -5.316 -24.960 1.00 93.88 506 GLN A CA 1
ATOM 3981 C C . GLN A 1 506 ? 29.502 -6.839 -24.933 1.00 93.88 506 GLN A C 1
ATOM 3983 O O . GLN A 1 506 ? 30.572 -7.384 -24.666 1.00 93.88 506 GLN A O 1
ATOM 3988 N N . ILE A 1 507 ? 28.418 -7.516 -25.296 1.00 90.81 507 ILE A N 1
ATOM 3989 C CA . ILE A 1 507 ? 28.370 -8.969 -25.432 1.00 90.81 507 ILE A CA 1
ATOM 3990 C C . ILE A 1 507 ? 28.680 -9.313 -26.888 1.00 90.81 507 ILE A C 1
ATOM 3992 O O . ILE A 1 507 ? 28.010 -8.826 -27.804 1.00 90.81 507 ILE A O 1
ATOM 3996 N N . LYS A 1 508 ? 29.699 -10.149 -27.107 1.00 91.44 508 LYS A N 1
ATOM 3997 C CA . LYS A 1 508 ? 30.159 -10.556 -28.440 1.00 91.44 508 LYS A CA 1
ATOM 3998 C C . LYS A 1 508 ? 29.986 -12.052 -28.665 1.00 91.44 508 LYS A C 1
ATOM 4000 O O . LYS A 1 508 ? 30.211 -12.851 -27.758 1.00 91.44 508 LYS A O 1
ATOM 4005 N N . GLN A 1 509 ? 29.652 -12.421 -29.895 1.00 85.62 509 GLN A N 1
ATOM 4006 C CA . GLN A 1 509 ? 29.685 -13.795 -30.384 1.00 85.62 509 GLN A CA 1
ATOM 4007 C C . GLN A 1 509 ? 30.561 -13.829 -31.639 1.00 85.62 509 GLN A C 1
ATOM 4009 O O . GLN A 1 509 ? 30.163 -13.348 -32.699 1.00 85.62 509 GLN A O 1
ATOM 4014 N N . GLY A 1 510 ? 31.787 -14.342 -31.499 1.00 88.12 510 GLY A N 1
ATOM 4015 C CA . GLY A 1 510 ? 32.836 -14.111 -32.496 1.00 88.12 510 GLY A CA 1
ATOM 4016 C C . GLY A 1 510 ? 33.163 -12.617 -32.586 1.00 88.12 510 GLY A C 1
ATOM 4017 O O . GLY A 1 510 ? 33.382 -11.976 -31.557 1.00 88.12 510 GLY A O 1
ATOM 4018 N N . ASP A 1 511 ? 33.131 -12.061 -33.797 1.00 89.19 511 ASP A N 1
ATOM 4019 C CA . ASP A 1 511 ? 33.392 -10.636 -34.051 1.00 89.19 511 ASP A CA 1
ATOM 4020 C C . ASP A 1 511 ? 32.139 -9.746 -33.960 1.00 89.19 511 ASP A C 1
ATOM 4022 O O . ASP A 1 511 ? 32.247 -8.519 -33.892 1.00 89.19 511 ASP A O 1
ATOM 4026 N N . ALA A 1 512 ? 30.940 -10.336 -33.928 1.00 91.31 512 ALA A N 1
ATOM 4027 C CA . ALA A 1 512 ? 29.683 -9.594 -33.898 1.00 91.31 512 ALA A CA 1
ATOM 4028 C C . ALA A 1 512 ? 29.288 -9.199 -32.466 1.00 91.31 512 ALA A C 1
ATOM 4030 O O . ALA A 1 512 ? 29.313 -10.023 -31.549 1.00 91.31 512 ALA A O 1
ATOM 4031 N N . ILE A 1 513 ? 28.870 -7.942 -32.278 1.00 92.75 513 ILE A N 1
ATOM 4032 C CA . ILE A 1 513 ? 28.258 -7.470 -31.028 1.00 92.75 513 ILE A CA 1
ATOM 4033 C C . ILE A 1 513 ? 26.775 -7.835 -31.065 1.00 92.75 513 ILE A C 1
ATOM 4035 O O . ILE A 1 513 ? 26.034 -7.341 -31.912 1.00 92.75 513 ILE A O 1
ATOM 4039 N N . ILE A 1 514 ? 26.348 -8.685 -30.137 1.00 93.25 514 ILE A N 1
ATOM 4040 C CA . ILE A 1 514 ? 24.987 -9.239 -30.098 1.00 93.25 514 ILE A CA 1
ATOM 4041 C C . ILE A 1 514 ? 24.110 -8.614 -29.003 1.00 93.25 514 ILE A C 1
ATOM 4043 O O . ILE A 1 514 ? 22.898 -8.811 -28.991 1.00 93.25 514 ILE A O 1
ATOM 4047 N N . GLY A 1 515 ? 24.698 -7.849 -28.084 1.00 93.81 515 GLY A N 1
ATOM 4048 C CA . GLY A 1 515 ? 23.970 -7.210 -26.993 1.00 93.81 515 GLY A CA 1
ATOM 4049 C C . GLY A 1 515 ? 24.892 -6.474 -26.033 1.00 93.81 515 GLY A C 1
ATOM 4050 O O . GLY A 1 515 ? 26.076 -6.283 -26.321 1.00 93.81 515 GLY A O 1
ATOM 4051 N N . ASN A 1 516 ? 24.359 -6.083 -24.878 1.00 94.50 516 ASN A N 1
ATOM 4052 C CA . ASN A 1 516 ? 25.136 -5.464 -23.810 1.00 94.50 516 ASN A CA 1
ATOM 4053 C C . ASN A 1 516 ? 24.737 -5.984 -22.433 1.00 94.50 516 ASN A C 1
ATOM 4055 O O . ASN A 1 516 ? 23.556 -6.192 -22.156 1.00 94.50 516 ASN A O 1
ATOM 4059 N N . GLU A 1 517 ? 25.718 -6.066 -21.545 1.00 95.50 517 GLU A N 1
ATOM 4060 C CA . GLU A 1 517 ? 25.477 -6.161 -20.113 1.00 95.50 517 GLU A CA 1
ATOM 4061 C C . GLU A 1 517 ? 24.877 -4.832 -19.633 1.00 95.50 517 GLU A C 1
ATOM 4063 O O . GLU A 1 517 ? 25.415 -3.743 -19.888 1.00 95.50 517 GLU A O 1
ATOM 4068 N N . THR A 1 518 ? 23.737 -4.924 -18.961 1.00 96.81 518 THR A N 1
ATOM 4069 C CA . THR A 1 518 ? 22.957 -3.787 -18.483 1.00 96.81 518 THR A CA 1
ATOM 4070 C C . THR A 1 518 ? 22.922 -3.799 -16.964 1.00 96.81 518 THR A C 1
ATOM 4072 O O . THR A 1 518 ? 22.724 -4.835 -16.331 1.00 96.81 518 THR A O 1
ATOM 4075 N N . VAL A 1 519 ? 23.106 -2.622 -16.373 1.00 97.56 519 VAL A N 1
ATOM 4076 C CA . VAL A 1 519 ? 23.053 -2.408 -14.928 1.00 97.56 519 VAL A CA 1
ATOM 4077 C C . VAL A 1 519 ? 21.916 -1.455 -14.622 1.00 97.56 519 VAL A C 1
ATOM 4079 O O . VAL A 1 519 ? 21.863 -0.350 -15.164 1.00 97.56 519 VAL A O 1
ATOM 4082 N N . VAL A 1 520 ? 21.031 -1.864 -13.719 1.00 98.25 520 VAL A N 1
ATOM 4083 C CA . VAL A 1 520 ? 19.935 -1.032 -13.226 1.00 98.25 520 VAL A CA 1
ATOM 4084 C C . VAL A 1 520 ? 20.104 -0.826 -11.730 1.00 98.25 520 VAL A C 1
ATOM 4086 O O . VAL A 1 520 ? 20.042 -1.772 -10.947 1.00 98.25 520 VAL A O 1
ATOM 4089 N N . LYS A 1 521 ? 20.302 0.424 -11.312 1.00 97.75 521 LYS A N 1
ATOM 4090 C CA . LYS A 1 521 ? 20.328 0.809 -9.898 1.00 97.75 521 LYS A CA 1
ATOM 4091 C C . LYS A 1 521 ? 18.957 1.329 -9.480 1.00 97.75 521 LYS A C 1
ATOM 4093 O O . LYS A 1 521 ? 18.435 2.273 -10.076 1.00 97.75 521 LYS A O 1
ATOM 4098 N N . VAL A 1 522 ? 18.407 0.778 -8.399 1.00 96.88 522 VAL A N 1
ATOM 4099 C CA . VAL A 1 522 ? 17.169 1.268 -7.778 1.00 96.88 522 VAL A CA 1
ATOM 4100 C C . VAL A 1 522 ? 17.482 2.547 -6.993 1.00 96.88 522 VAL A C 1
ATOM 4102 O O . VAL A 1 522 ? 17.681 2.540 -5.782 1.00 96.88 522 VAL A O 1
ATOM 4105 N N . ALA A 1 523 ? 17.589 3.676 -7.693 1.00 95.75 523 ALA A N 1
ATOM 4106 C CA . ALA A 1 523 ? 17.980 4.970 -7.131 1.00 95.75 523 ALA A CA 1
ATOM 4107 C C . ALA A 1 523 ? 16.977 5.527 -6.104 1.00 95.75 523 ALA A C 1
ATOM 4109 O O . ALA A 1 523 ? 17.334 6.377 -5.288 1.00 95.75 523 ALA A O 1
ATOM 4110 N N . LYS A 1 524 ? 15.720 5.072 -6.145 1.00 96.50 524 LYS A N 1
ATOM 4111 C CA . LYS A 1 524 ? 14.690 5.367 -5.143 1.00 96.50 524 LYS A CA 1
ATOM 4112 C C . LYS A 1 524 ? 13.700 4.212 -5.078 1.00 96.50 524 LYS A C 1
ATOM 4114 O O . LYS A 1 524 ? 13.293 3.716 -6.124 1.00 96.50 524 LYS A O 1
ATOM 4119 N N . ASN A 1 525 ? 13.262 3.864 -3.874 1.00 93.38 525 ASN A N 1
ATOM 4120 C CA . ASN A 1 525 ? 12.186 2.911 -3.633 1.00 93.38 525 ASN A CA 1
ATOM 4121 C C . ASN A 1 525 ? 11.420 3.338 -2.371 1.00 93.38 525 ASN A C 1
ATOM 4123 O O . ASN A 1 525 ? 12.031 3.543 -1.328 1.00 93.38 525 ASN A O 1
ATOM 4127 N N . LYS A 1 526 ? 10.103 3.557 -2.483 1.00 92.44 526 LYS A N 1
ATOM 4128 C CA . LYS A 1 526 ? 9.223 3.899 -1.345 1.00 92.44 526 LYS A CA 1
ATOM 4129 C C . LYS A 1 526 ? 8.566 2.672 -0.697 1.00 92.44 526 LYS A C 1
ATOM 4131 O O . LYS A 1 526 ? 7.826 2.850 0.263 1.00 92.44 526 LYS A O 1
ATOM 4136 N N . LEU A 1 527 ? 8.739 1.481 -1.270 1.00 89.19 527 LEU A N 1
ATOM 4137 C CA . LEU A 1 527 ? 8.015 0.269 -0.874 1.00 89.19 527 LEU A CA 1
ATOM 4138 C C . LEU A 1 527 ? 8.933 -0.831 -0.329 1.00 89.19 527 LEU A C 1
ATOM 4140 O O . LEU A 1 527 ? 8.461 -1.701 0.388 1.00 89.19 527 LEU A O 1
ATOM 4144 N N . ALA A 1 528 ? 10.226 -0.780 -0.644 1.00 89.12 528 ALA A N 1
ATOM 4145 C CA . ALA A 1 528 ? 11.255 -1.647 -0.080 1.00 89.12 528 ALA A CA 1
ATOM 4146 C C . ALA A 1 528 ? 12.604 -0.913 -0.040 1.00 89.12 528 ALA A C 1
ATOM 4148 O O . ALA A 1 528 ? 12.702 0.250 -0.443 1.00 89.12 528 ALA A O 1
ATOM 4149 N N . SER A 1 529 ? 13.647 -1.595 0.441 1.00 84.62 529 SER A N 1
ATOM 4150 C CA . SER A 1 529 ? 14.990 -1.021 0.563 1.00 84.62 529 SER A CA 1
ATOM 4151 C C . SER A 1 529 ? 15.531 -0.533 -0.799 1.00 84.62 529 SER A C 1
ATOM 4153 O O . SER A 1 529 ? 15.544 -1.305 -1.766 1.00 84.62 529 SER A O 1
ATOM 4155 N N . PRO A 1 530 ? 15.939 0.745 -0.921 1.00 85.25 530 PRO A N 1
ATOM 4156 C CA . PRO A 1 530 ? 16.514 1.292 -2.147 1.00 85.25 530 PRO A CA 1
ATOM 4157 C C . PRO A 1 530 ? 17.983 0.872 -2.345 1.00 85.25 530 PRO A C 1
ATOM 4159 O O . PRO A 1 530 ? 18.580 0.175 -1.534 1.00 85.25 530 PRO A O 1
ATOM 4162 N N . PHE A 1 531 ? 18.586 1.338 -3.440 1.00 90.62 531 PHE A N 1
ATOM 4163 C CA . PHE A 1 531 ? 20.012 1.228 -3.787 1.00 90.62 531 PHE A CA 1
ATOM 4164 C C . PHE A 1 531 ? 20.538 -0.159 -4.152 1.00 90.62 531 PHE A C 1
ATOM 4166 O O . PHE A 1 531 ? 21.705 -0.272 -4.531 1.00 90.62 531 PHE A O 1
ATOM 4173 N N . LYS A 1 532 ? 19.678 -1.179 -4.151 1.00 92.25 532 LYS A N 1
ATOM 4174 C CA . LYS A 1 532 ? 19.975 -2.464 -4.786 1.00 92.25 532 LYS A CA 1
ATOM 4175 C C . LYS A 1 532 ? 20.276 -2.276 -6.279 1.00 92.25 532 LYS A C 1
ATOM 4177 O O . LYS A 1 532 ? 19.785 -1.343 -6.928 1.00 92.25 532 LYS A O 1
ATOM 4182 N N . ILE A 1 533 ? 21.112 -3.163 -6.808 1.00 94.81 533 ILE A N 1
ATOM 4183 C CA . ILE A 1 533 ? 21.580 -3.150 -8.194 1.00 94.81 533 ILE A CA 1
ATOM 4184 C C . ILE A 1 533 ? 21.210 -4.484 -8.831 1.00 94.81 533 ILE A C 1
ATOM 4186 O O . ILE A 1 533 ? 21.527 -5.532 -8.276 1.00 94.81 533 ILE A O 1
ATOM 4190 N N . ALA A 1 534 ? 20.583 -4.428 -10.000 1.00 96.25 534 ALA A N 1
ATOM 4191 C CA . ALA A 1 534 ? 20.347 -5.577 -10.859 1.00 96.25 534 ALA A CA 1
ATOM 4192 C C . ALA A 1 534 ? 21.306 -5.540 -12.051 1.00 96.25 534 ALA A C 1
ATOM 4194 O O . ALA A 1 534 ? 21.595 -4.466 -12.590 1.00 96.25 534 ALA A O 1
ATOM 4195 N N . ARG A 1 535 ? 21.807 -6.713 -12.441 1.00 96.12 535 ARG A N 1
ATOM 4196 C CA . ARG A 1 535 ? 22.692 -6.905 -13.592 1.00 96.12 535 ARG A CA 1
ATOM 4197 C C . ARG A 1 535 ? 22.108 -8.004 -14.455 1.00 96.12 535 ARG A C 1
ATOM 4199 O O . ARG A 1 535 ? 21.817 -9.078 -13.939 1.00 96.12 535 ARG A O 1
ATOM 4206 N N . PHE A 1 536 ? 21.942 -7.723 -15.737 1.00 96.00 536 PHE A N 1
ATOM 4207 C CA . PHE A 1 536 ? 21.405 -8.686 -16.687 1.00 96.00 536 PHE A CA 1
ATOM 4208 C C . PHE A 1 536 ? 21.847 -8.354 -18.108 1.00 96.00 536 PHE A C 1
ATOM 4210 O O . PHE A 1 536 ? 22.167 -7.210 -18.443 1.00 96.00 536 PHE A O 1
ATOM 4217 N N . ASP A 1 537 ? 21.839 -9.374 -18.956 1.00 95.25 537 ASP A N 1
ATOM 4218 C CA . ASP A 1 537 ? 22.211 -9.257 -20.358 1.00 95.25 537 ASP A CA 1
ATOM 4219 C C . ASP A 1 537 ? 21.002 -8.778 -21.178 1.00 95.25 537 ASP A C 1
ATOM 4221 O O . ASP A 1 537 ? 19.888 -9.282 -21.032 1.00 95.25 537 ASP A O 1
ATOM 4225 N N . MET A 1 538 ? 21.208 -7.790 -22.051 1.00 94.69 538 MET A N 1
ATOM 4226 C CA . MET A 1 538 ? 20.196 -7.283 -22.979 1.00 94.69 538 MET A CA 1
ATOM 4227 C C . MET A 1 538 ? 20.650 -7.544 -24.417 1.00 94.69 538 MET A C 1
ATOM 4229 O O . MET A 1 538 ? 21.612 -6.945 -24.902 1.00 94.69 538 MET A O 1
ATOM 4233 N N . ILE A 1 539 ? 19.962 -8.460 -25.095 1.00 94.56 539 ILE A N 1
ATOM 4234 C CA . ILE A 1 539 ? 20.294 -8.948 -26.436 1.00 94.56 539 ILE A CA 1
ATOM 4235 C C . ILE A 1 539 ? 19.479 -8.186 -27.478 1.00 94.56 539 ILE A C 1
ATOM 4237 O O . ILE A 1 539 ? 18.259 -8.036 -27.360 1.00 94.56 539 ILE A O 1
ATOM 4241 N N . TYR A 1 540 ? 20.146 -7.709 -28.527 1.00 90.62 540 TYR A N 1
ATOM 4242 C CA . TYR A 1 540 ? 19.482 -6.945 -29.579 1.00 90.62 540 TYR A CA 1
ATOM 4243 C C . TYR A 1 540 ? 18.427 -7.796 -30.296 1.00 90.62 540 TYR A C 1
ATOM 4245 O O . TYR A 1 540 ? 18.668 -8.950 -30.648 1.00 90.62 540 TYR A O 1
ATOM 4253 N N . GLY A 1 541 ? 17.232 -7.229 -30.466 1.00 87.81 541 GLY A N 1
ATOM 4254 C CA . GLY A 1 541 ? 16.081 -7.902 -31.078 1.00 87.81 541 GLY A CA 1
ATOM 4255 C C . GLY A 1 541 ? 15.435 -9.006 -30.230 1.00 87.81 541 GLY A C 1
ATOM 4256 O O . GLY A 1 541 ? 14.464 -9.597 -30.684 1.00 87.81 541 GLY A O 1
ATOM 4257 N N . LYS A 1 542 ? 15.946 -9.294 -29.023 1.00 89.81 542 LYS A N 1
ATOM 4258 C CA . LYS A 1 542 ? 15.372 -10.293 -28.098 1.00 89.81 542 LYS A CA 1
ATOM 4259 C C . LYS A 1 542 ? 15.028 -9.727 -26.719 1.00 89.81 542 LYS A C 1
ATOM 4261 O O . LYS A 1 542 ? 14.221 -10.315 -26.010 1.00 89.81 542 LYS A O 1
ATOM 4266 N N . GLY A 1 543 ? 15.621 -8.598 -26.335 1.00 93.12 543 GLY A N 1
ATOM 4267 C CA . GLY A 1 543 ? 15.372 -7.960 -25.045 1.00 93.12 543 GLY A CA 1
ATOM 4268 C C . GLY A 1 543 ? 16.204 -8.548 -23.917 1.00 93.12 543 GLY A C 1
ATOM 4269 O O . GLY A 1 543 ? 17.372 -8.884 -24.104 1.00 93.12 543 GLY A O 1
ATOM 4270 N N . ILE A 1 544 ? 15.608 -8.615 -22.729 1.00 95.31 544 ILE A N 1
ATOM 4271 C CA . ILE A 1 544 ? 16.256 -9.119 -21.515 1.00 95.31 544 ILE A CA 1
ATOM 4272 C C . ILE A 1 544 ? 16.460 -10.634 -21.631 1.00 95.31 544 ILE A C 1
ATOM 4274 O O . ILE A 1 544 ? 15.524 -11.388 -21.898 1.00 95.31 544 ILE A O 1
ATOM 4278 N N . ASP A 1 545 ? 17.692 -11.084 -21.411 1.00 94.25 545 ASP A N 1
ATOM 4279 C CA . ASP A 1 545 ? 18.076 -12.488 -21.507 1.00 94.25 545 ASP A CA 1
ATOM 4280 C C . ASP A 1 545 ? 17.772 -13.261 -20.217 1.00 94.25 545 ASP A C 1
ATOM 4282 O O . ASP A 1 545 ? 18.638 -13.486 -19.366 1.00 94.25 545 ASP A O 1
ATOM 4286 N N . ARG A 1 546 ? 16.519 -13.706 -20.097 1.00 91.62 546 ARG A N 1
ATOM 4287 C CA . ARG A 1 546 ? 16.018 -14.412 -18.907 1.00 91.62 546 ARG A CA 1
ATOM 4288 C C . ARG A 1 546 ? 16.800 -15.686 -18.577 1.00 91.62 546 ARG A C 1
ATOM 4290 O O . ARG A 1 546 ? 16.952 -16.018 -17.408 1.00 91.62 546 ARG A O 1
ATOM 4297 N N . MET A 1 547 ? 17.304 -16.403 -19.581 1.00 92.75 547 MET A N 1
ATOM 4298 C CA . MET A 1 547 ? 18.022 -17.668 -19.359 1.00 92.75 547 MET A CA 1
ATOM 4299 C C . MET A 1 547 ? 19.395 -17.435 -18.735 1.00 92.75 547 MET A C 1
ATOM 4301 O O . MET A 1 547 ? 19.822 -18.196 -17.869 1.00 92.75 547 MET A O 1
ATOM 4305 N N . SER A 1 548 ? 20.064 -16.355 -19.138 1.00 93.12 548 SER A N 1
ATOM 4306 C CA . SER A 1 548 ? 21.310 -15.918 -18.511 1.00 93.12 548 SER A CA 1
ATOM 4307 C C . SER A 1 548 ? 21.086 -15.494 -17.056 1.00 93.12 548 SER A C 1
ATOM 4309 O O . SER A 1 548 ? 21.855 -15.898 -16.186 1.00 93.12 548 SER A O 1
ATOM 4311 N N . GLU A 1 549 ? 19.995 -14.775 -16.767 1.00 93.81 549 GLU A N 1
ATOM 4312 C CA . GLU A 1 549 ? 19.628 -14.419 -15.388 1.00 93.81 549 GLU A CA 1
ATOM 4313 C C . GLU A 1 549 ? 19.332 -15.645 -14.517 1.00 93.81 549 GLU A C 1
ATOM 4315 O O . GLU A 1 549 ? 19.801 -15.715 -13.383 1.00 93.81 549 GLU A O 1
ATOM 4320 N N . LEU A 1 550 ? 18.578 -16.619 -15.037 1.00 93.75 550 LEU A N 1
ATOM 4321 C CA . LEU A 1 550 ? 18.279 -17.861 -14.318 1.00 93.75 550 LEU A CA 1
ATOM 4322 C C . LEU A 1 550 ? 19.544 -18.661 -14.016 1.00 93.75 550 LEU A C 1
ATOM 4324 O O . LEU A 1 550 ? 19.669 -19.215 -12.926 1.00 93.75 550 LEU A O 1
ATOM 4328 N N . LEU A 1 551 ? 20.492 -18.704 -14.954 1.00 93.81 551 LEU A N 1
ATOM 4329 C CA . LEU A 1 551 ? 21.770 -19.376 -14.752 1.00 93.81 551 LEU A CA 1
ATOM 4330 C C . LEU A 1 551 ? 22.592 -18.699 -13.643 1.00 93.81 551 LEU A C 1
ATOM 4332 O O . LEU A 1 551 ? 23.136 -19.384 -12.774 1.00 93.81 551 LEU A O 1
ATOM 4336 N N . ASP A 1 552 ? 22.665 -17.367 -13.656 1.00 92.25 552 ASP A N 1
ATOM 4337 C CA . ASP A 1 552 ? 23.418 -16.590 -12.668 1.00 92.25 552 ASP A CA 1
ATOM 4338 C C . ASP A 1 552 ? 22.809 -16.685 -11.271 1.00 92.25 552 ASP A C 1
ATOM 4340 O O . ASP A 1 552 ? 23.505 -17.040 -10.318 1.00 92.25 552 ASP A O 1
ATOM 4344 N N . LEU A 1 553 ? 21.501 -16.443 -11.156 1.00 92.12 553 LEU A N 1
ATOM 4345 C CA . LEU A 1 553 ? 20.778 -16.562 -9.891 1.00 92.12 553 LEU A CA 1
ATOM 4346 C C . LEU A 1 553 ? 20.770 -18.005 -9.385 1.00 92.12 553 LEU A C 1
ATOM 4348 O O . LEU A 1 553 ? 21.016 -18.238 -8.206 1.00 92.12 553 LEU A O 1
ATOM 4352 N N . GLY A 1 554 ? 20.556 -18.985 -10.264 1.00 92.62 554 GLY A N 1
ATOM 4353 C CA . GLY A 1 554 ? 20.603 -20.401 -9.909 1.00 92.62 554 GLY A CA 1
ATOM 4354 C C . GLY A 1 554 ? 21.971 -20.815 -9.371 1.00 92.62 554 GLY A C 1
ATOM 4355 O O . GLY A 1 554 ? 22.043 -21.563 -8.399 1.00 92.62 554 GLY A O 1
ATOM 4356 N N . THR A 1 555 ? 23.055 -20.279 -9.937 1.00 92.62 555 THR A N 1
ATOM 4357 C CA . THR A 1 555 ? 24.411 -20.514 -9.418 1.00 92.62 555 THR A CA 1
ATOM 4358 C C . THR A 1 555 ? 24.618 -19.821 -8.071 1.00 92.62 555 THR A C 1
ATOM 4360 O O . THR A 1 555 ? 25.157 -20.416 -7.142 1.00 92.62 555 THR A O 1
ATOM 4363 N N . GLN A 1 556 ? 24.173 -18.569 -7.941 1.00 90.69 556 GLN A N 1
ATOM 4364 C CA . GLN A 1 556 ? 24.310 -17.783 -6.713 1.00 90.69 556 GLN A CA 1
ATOM 4365 C C . GLN A 1 556 ? 23.536 -18.385 -5.530 1.00 90.69 556 GLN A C 1
ATOM 4367 O O . GLN A 1 556 ? 24.021 -18.338 -4.402 1.00 90.69 556 GLN A O 1
ATOM 4372 N N . HIS A 1 557 ? 22.354 -18.949 -5.782 1.00 90.25 557 HIS A N 1
ATOM 4373 C CA . HIS A 1 557 ? 21.460 -19.506 -4.763 1.00 90.25 557 HIS A CA 1
ATOM 4374 C C . HIS A 1 557 ? 21.584 -21.028 -4.600 1.00 90.25 557 HIS A C 1
ATOM 4376 O O . HIS A 1 557 ? 20.763 -21.640 -3.925 1.00 90.25 557 HIS A O 1
ATOM 4382 N N . GLY A 1 558 ? 22.609 -21.650 -5.193 1.00 90.12 558 GLY A N 1
ATOM 4383 C CA . GLY A 1 558 ? 22.907 -23.067 -4.974 1.00 90.12 558 GLY A CA 1
ATOM 4384 C C . GLY A 1 558 ? 21.891 -24.039 -5.585 1.00 90.12 558 GLY A C 1
ATOM 4385 O O . GLY A 1 558 ? 21.743 -25.146 -5.083 1.00 90.12 558 GLY A O 1
ATOM 4386 N N . LEU A 1 559 ? 21.199 -23.644 -6.659 1.00 90.25 559 LEU A N 1
ATOM 4387 C CA . LEU A 1 559 ? 20.353 -24.529 -7.478 1.00 90.25 559 LEU A CA 1
ATOM 4388 C C . LEU A 1 559 ? 21.118 -25.110 -8.679 1.00 90.25 559 LEU A C 1
ATOM 4390 O O . LEU A 1 559 ? 20.751 -26.154 -9.223 1.00 90.25 559 LEU A O 1
ATOM 4394 N N . ILE A 1 560 ? 22.192 -24.432 -9.092 1.00 93.25 560 ILE A N 1
ATOM 4395 C CA . ILE A 1 560 ? 23.088 -24.836 -10.175 1.00 93.25 560 ILE A CA 1
ATOM 4396 C C . ILE A 1 560 ? 24.513 -24.881 -9.624 1.00 93.25 560 ILE A C 1
ATOM 4398 O O . ILE A 1 560 ? 25.020 -23.896 -9.091 1.00 93.25 560 ILE A O 1
ATOM 4402 N N . ASN A 1 561 ? 25.180 -26.019 -9.785 1.00 91.88 561 ASN A N 1
ATOM 4403 C CA . ASN A 1 561 ? 26.577 -26.181 -9.417 1.00 91.88 561 ASN A CA 1
ATOM 4404 C C . ASN A 1 561 ? 27.486 -25.707 -10.548 1.00 91.88 561 ASN A C 1
ATOM 4406 O O . ASN A 1 561 ? 27.268 -26.010 -11.723 1.00 91.88 561 ASN A O 1
ATOM 4410 N N . ARG A 1 562 ? 28.557 -24.999 -10.178 1.00 92.56 562 ARG A N 1
ATOM 4411 C CA . ARG A 1 562 ? 29.616 -24.586 -11.099 1.00 92.56 562 ARG A CA 1
ATOM 4412 C C . ARG A 1 562 ? 30.971 -25.116 -10.637 1.00 92.56 562 ARG A C 1
ATOM 4414 O O . ARG A 1 562 ? 31.551 -24.612 -9.679 1.00 92.56 562 ARG A O 1
ATOM 4421 N N . SER A 1 563 ? 31.521 -26.079 -11.375 1.00 89.94 563 SER A N 1
ATOM 4422 C CA . SER A 1 563 ? 32.858 -26.642 -11.142 1.00 89.94 563 SER A CA 1
ATOM 4423 C C . SER A 1 563 ? 33.815 -26.183 -12.244 1.00 89.94 563 SER A C 1
ATOM 4425 O O . SER A 1 563 ? 33.891 -26.753 -13.335 1.00 89.94 563 SER A O 1
ATOM 4427 N N . GLY A 1 564 ? 34.530 -25.086 -11.981 1.00 89.62 564 GLY A N 1
ATOM 4428 C CA . GLY A 1 564 ? 35.383 -24.427 -12.970 1.00 89.62 564 GLY A CA 1
ATOM 4429 C C . GLY A 1 564 ? 34.569 -23.854 -14.136 1.00 89.62 564 GLY A C 1
ATOM 4430 O O . GLY A 1 564 ? 33.847 -22.864 -13.982 1.00 89.62 564 GLY A O 1
ATOM 4431 N N . ALA A 1 565 ? 34.705 -24.469 -15.314 1.00 90.12 565 ALA A N 1
ATOM 4432 C CA . ALA A 1 565 ? 33.954 -24.106 -16.517 1.00 90.12 565 ALA A CA 1
ATOM 4433 C C . ALA A 1 565 ? 32.675 -24.939 -16.720 1.00 90.12 565 ALA A C 1
ATOM 4435 O O . ALA A 1 565 ? 31.925 -24.647 -17.645 1.00 90.12 565 ALA A O 1
ATOM 4436 N N . TRP A 1 566 ? 32.427 -25.971 -15.913 1.00 92.25 566 TRP A N 1
ATOM 4437 C CA . TRP A 1 566 ? 31.275 -26.864 -16.064 1.00 92.25 566 TRP A CA 1
ATOM 4438 C C . TRP A 1 566 ? 30.096 -26.430 -15.195 1.00 92.25 566 TRP A C 1
ATOM 4440 O O . TRP A 1 566 ? 30.301 -26.049 -14.043 1.00 92.25 566 TRP A O 1
ATOM 4450 N N . TYR A 1 567 ? 28.888 -26.518 -15.754 1.00 94.75 567 TYR A N 1
ATOM 4451 C CA . TYR A 1 567 ? 27.619 -26.300 -15.056 1.00 94.75 567 TYR A CA 1
ATOM 4452 C C . TYR A 1 567 ? 26.844 -27.618 -14.947 1.00 94.75 567 TYR A C 1
ATOM 4454 O O . TYR A 1 567 ? 26.768 -28.368 -15.928 1.00 94.75 567 TYR A O 1
ATOM 4462 N N . SER A 1 568 ? 26.251 -27.883 -13.785 1.00 93.88 568 SER A N 1
ATOM 4463 C CA . SER A 1 568 ? 25.376 -29.034 -13.532 1.00 93.88 568 SER A CA 1
ATOM 4464 C C . SER A 1 568 ? 24.210 -28.669 -12.611 1.00 93.88 568 SER A C 1
ATOM 4466 O O . SER A 1 568 ? 24.297 -27.729 -11.822 1.00 93.88 568 SER A O 1
ATOM 4468 N N . LEU A 1 569 ? 23.104 -29.405 -12.714 1.00 90.75 569 LEU A N 1
ATOM 4469 C CA . LEU A 1 569 ? 21.961 -29.255 -11.809 1.00 90.75 569 LEU A CA 1
ATOM 4470 C C . LEU A 1 569 ? 22.287 -29.846 -10.434 1.00 90.75 569 LEU A C 1
ATOM 4472 O O . LEU A 1 569 ? 22.914 -30.897 -10.350 1.00 90.75 569 LEU A O 1
ATOM 4476 N N . VAL A 1 570 ? 21.840 -29.202 -9.355 1.00 88.00 570 VAL A N 1
ATOM 4477 C CA . VAL A 1 570 ? 22.116 -29.679 -7.986 1.00 88.00 570 VAL A CA 1
ATOM 4478 C C . VAL A 1 570 ? 21.285 -30.911 -7.620 1.00 88.00 570 VAL A C 1
ATOM 4480 O O . VAL A 1 570 ? 21.795 -31.810 -6.963 1.00 88.00 570 VAL A O 1
ATOM 4483 N N . GLU A 1 571 ? 20.032 -30.990 -8.076 1.00 82.38 571 GLU A N 1
ATOM 4484 C CA . GLU A 1 571 ? 19.094 -32.062 -7.700 1.00 82.38 571 GLU A CA 1
ATOM 4485 C C . GLU A 1 571 ? 19.557 -33.462 -8.140 1.00 82.38 571 GLU A C 1
ATOM 4487 O O . GLU A 1 571 ? 19.358 -34.439 -7.422 1.00 82.38 571 GLU A O 1
ATOM 4492 N N . ASN A 1 572 ? 20.169 -33.572 -9.322 1.00 85.25 572 ASN A N 1
ATOM 4493 C CA . ASN A 1 572 ? 20.514 -34.855 -9.944 1.00 85.25 572 ASN A CA 1
ATOM 4494 C C . ASN A 1 572 ? 21.923 -34.897 -10.562 1.00 85.25 572 ASN A C 1
ATOM 4496 O O . ASN A 1 572 ? 22.225 -35.824 -11.311 1.00 85.25 572 ASN A O 1
ATOM 4500 N N . GLU A 1 573 ? 22.752 -33.880 -10.309 1.00 85.75 573 GLU A N 1
ATOM 4501 C CA . GLU A 1 573 ? 24.100 -33.713 -10.876 1.00 85.75 573 GLU A CA 1
ATOM 4502 C C . GLU A 1 573 ? 24.163 -33.756 -12.417 1.00 85.75 573 GLU A C 1
ATOM 4504 O O . GLU A 1 573 ? 25.239 -33.908 -13.002 1.00 85.75 573 GLU A O 1
ATOM 4509 N N . ALA A 1 574 ? 23.030 -33.585 -13.111 1.00 87.12 574 ALA A N 1
ATOM 4510 C CA . ALA A 1 574 ? 22.988 -33.687 -14.564 1.00 87.12 574 ALA A CA 1
ATOM 4511 C C . ALA A 1 574 ? 23.806 -32.555 -15.218 1.00 87.12 574 ALA A C 1
ATOM 4513 O O . ALA A 1 574 ? 23.626 -31.381 -14.868 1.00 87.12 574 ALA A O 1
ATOM 4514 N N . PRO A 1 575 ? 24.696 -32.865 -16.181 1.00 90.31 575 PRO A N 1
ATOM 4515 C CA . PRO A 1 575 ? 25.547 -31.865 -16.810 1.00 90.31 575 PRO A CA 1
ATOM 4516 C C . PRO A 1 575 ? 24.738 -30.965 -17.751 1.00 90.31 575 PRO A C 1
ATOM 4518 O O . PRO A 1 575 ? 24.120 -31.438 -18.701 1.00 90.31 575 PRO A O 1
ATOM 4521 N N . MET A 1 576 ? 24.814 -29.651 -17.533 1.00 90.94 576 MET A N 1
ATOM 4522 C CA . MET A 1 576 ? 24.209 -28.630 -18.401 1.00 90.94 576 MET A CA 1
ATOM 4523 C C . MET A 1 576 ? 25.163 -28.199 -19.525 1.00 90.94 576 MET A C 1
ATOM 4525 O O . MET A 1 576 ? 24.740 -27.712 -20.570 1.00 90.94 576 MET A O 1
ATOM 4529 N N . GLY A 1 577 ? 26.473 -28.374 -19.318 1.00 91.44 577 GLY A N 1
ATOM 4530 C CA . GLY A 1 577 ? 27.503 -28.154 -20.333 1.00 91.44 577 GLY A CA 1
ATOM 4531 C C . GLY A 1 577 ? 28.699 -27.335 -19.850 1.00 91.44 577 GLY A C 1
ATOM 4532 O O . GLY A 1 577 ? 28.735 -26.804 -18.740 1.00 91.44 577 GLY A O 1
ATOM 4533 N N . GLN A 1 578 ? 29.709 -27.242 -20.718 1.00 92.75 578 GLN A N 1
ATOM 4534 C CA . GLN A 1 578 ? 30.936 -26.489 -20.463 1.00 92.75 578 GLN A CA 1
ATOM 4535 C C . GLN A 1 578 ? 30.819 -25.052 -20.994 1.00 92.75 578 GLN A C 1
ATOM 4537 O O . GLN A 1 578 ? 30.739 -24.825 -22.203 1.00 92.75 578 GLN A O 1
ATOM 4542 N N . GLY A 1 579 ? 30.865 -24.084 -20.084 1.00 89.88 579 GLY A N 1
ATOM 4543 C CA . GLY A 1 579 ? 30.786 -22.652 -20.351 1.00 89.88 579 GLY A CA 1
ATOM 4544 C C . GLY A 1 579 ? 29.355 -22.108 -20.341 1.00 89.88 579 GLY A C 1
ATOM 4545 O O . GLY A 1 579 ? 28.396 -22.820 -20.640 1.00 89.88 579 GLY A O 1
ATOM 4546 N N . ARG A 1 580 ? 29.227 -20.806 -20.037 1.00 89.12 580 ARG A N 1
ATOM 4547 C CA . ARG A 1 580 ? 27.943 -20.086 -19.899 1.00 89.12 580 ARG A CA 1
ATOM 4548 C C . ARG A 1 580 ? 27.035 -20.273 -21.118 1.00 89.12 580 ARG A C 1
ATOM 4550 O O . ARG A 1 580 ? 25.860 -20.564 -20.962 1.00 89.12 580 ARG A O 1
ATOM 4557 N N . ALA A 1 581 ? 27.591 -20.171 -22.328 1.00 88.00 581 ALA A N 1
ATOM 4558 C CA . ALA A 1 581 ? 26.821 -20.278 -23.568 1.00 88.00 581 ALA A CA 1
ATOM 4559 C C . ALA A 1 581 ? 26.165 -21.659 -23.759 1.00 88.00 581 ALA A C 1
ATOM 4561 O O . ALA A 1 581 ? 25.013 -21.730 -24.176 1.00 88.00 581 ALA A O 1
ATOM 4562 N N . LYS A 1 582 ? 26.869 -22.754 -23.430 1.00 91.50 582 LYS A N 1
ATOM 4563 C CA . LYS A 1 582 ? 26.310 -24.112 -23.548 1.00 91.50 582 LYS A CA 1
ATOM 4564 C C . LYS A 1 582 ? 25.280 -24.395 -22.456 1.00 91.50 582 LYS A C 1
ATOM 4566 O O . LYS A 1 582 ? 24.228 -24.939 -22.762 1.00 91.50 582 LYS A O 1
ATOM 4571 N N . ALA A 1 583 ? 25.552 -23.969 -21.222 1.00 92.25 583 ALA A N 1
ATOM 4572 C CA . ALA A 1 583 ? 24.605 -24.099 -20.114 1.00 92.25 583 ALA A CA 1
ATOM 4573 C C . ALA A 1 583 ? 23.311 -23.304 -20.362 1.00 92.25 583 ALA A C 1
ATOM 4575 O O . ALA A 1 583 ? 22.218 -23.780 -20.072 1.00 92.25 583 ALA A O 1
ATOM 4576 N N . LYS A 1 584 ? 23.426 -22.119 -20.969 1.00 91.44 584 LYS A N 1
ATOM 4577 C CA . LYS A 1 584 ? 22.275 -21.336 -21.423 1.00 91.44 584 LYS A CA 1
ATOM 4578 C C . LYS A 1 584 ? 21.475 -22.077 -22.500 1.00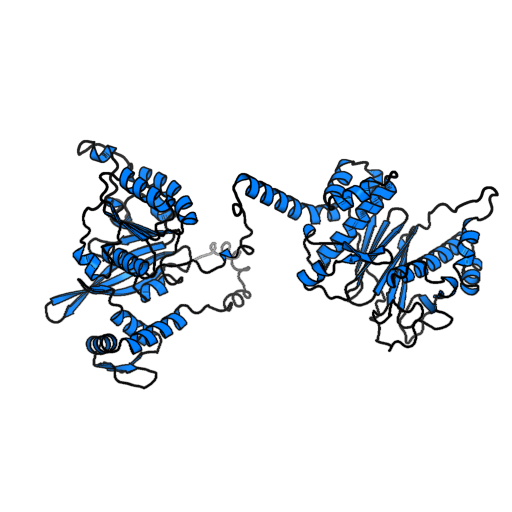 91.44 584 LYS A C 1
ATOM 4580 O O . LYS A 1 584 ? 20.266 -22.207 -22.361 1.00 91.44 584 LYS A O 1
ATOM 4585 N N . ALA A 1 585 ? 22.140 -22.590 -23.538 1.00 91.69 585 ALA A N 1
ATOM 4586 C CA . ALA A 1 585 ? 21.477 -23.344 -24.605 1.00 91.69 585 ALA A CA 1
ATOM 4587 C C . ALA A 1 585 ? 20.752 -24.595 -24.073 1.00 91.69 585 ALA A C 1
ATOM 4589 O O . ALA A 1 585 ? 19.701 -24.969 -24.586 1.00 91.69 585 ALA A O 1
ATOM 4590 N N . PHE A 1 586 ? 21.282 -25.219 -23.016 1.00 93.94 586 PHE A N 1
ATOM 4591 C CA . PHE A 1 586 ? 20.601 -26.298 -22.306 1.00 93.94 586 PHE A CA 1
ATOM 4592 C C . PHE A 1 586 ? 19.279 -25.827 -21.675 1.00 93.94 586 PHE A C 1
ATOM 4594 O O . PHE A 1 586 ? 18.254 -26.467 -21.884 1.00 93.94 586 PHE A O 1
ATOM 4601 N N . LEU A 1 587 ?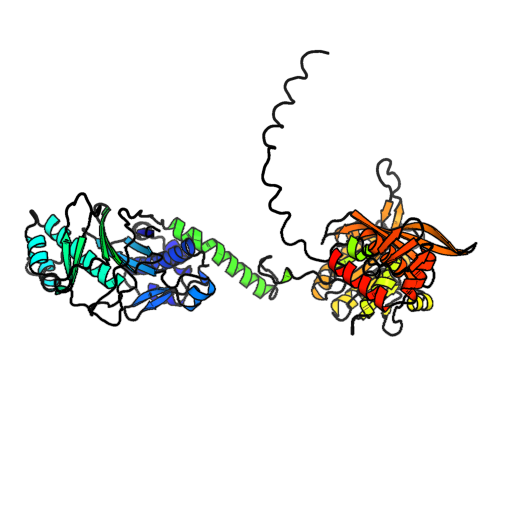 19.264 -24.692 -20.964 1.00 92.50 587 LEU A N 1
ATOM 4602 C CA . LEU A 1 587 ? 18.028 -24.136 -20.388 1.00 92.50 587 LEU A CA 1
ATOM 4603 C C . LEU A 1 587 ? 17.007 -23.720 -21.459 1.00 92.50 587 LEU A C 1
ATOM 4605 O O . LEU A 1 587 ? 15.810 -23.891 -21.255 1.00 92.50 587 LEU A O 1
ATOM 4609 N N . GLU A 1 588 ? 17.469 -23.218 -22.607 1.00 91.31 588 GLU A N 1
ATOM 4610 C CA . GLU A 1 588 ? 16.601 -22.900 -23.751 1.00 91.31 588 GLU A CA 1
ATOM 4611 C C . GLU A 1 588 ? 15.944 -24.154 -24.356 1.00 91.31 588 GLU A C 1
ATOM 4613 O O . GLU A 1 588 ? 14.806 -24.082 -24.815 1.00 91.31 588 GLU A O 1
ATOM 4618 N N . LEU A 1 589 ? 16.636 -25.300 -24.352 1.00 93.62 589 LEU A N 1
ATOM 4619 C CA . LEU A 1 589 ? 16.116 -26.571 -24.873 1.00 93.62 589 LEU A CA 1
ATOM 4620 C C . LEU A 1 589 ? 15.192 -27.293 -23.875 1.00 93.62 589 LEU A C 1
ATOM 4622 O O . LEU A 1 589 ? 14.311 -28.047 -24.287 1.00 93.62 589 LEU A O 1
ATOM 4626 N N . HIS A 1 590 ? 15.390 -27.064 -22.576 1.00 93.00 590 HIS A N 1
ATOM 4627 C CA . HIS A 1 590 ? 14.685 -27.734 -21.480 1.00 93.00 590 HIS A CA 1
ATOM 4628 C C . HIS A 1 590 ? 13.843 -26.739 -20.665 1.00 93.00 590 HIS A C 1
ATOM 4630 O O . HIS A 1 590 ? 14.156 -26.408 -19.517 1.00 93.00 590 HIS A O 1
ATOM 4636 N N . GLU A 1 591 ? 12.757 -26.250 -21.271 1.00 91.50 591 GLU A N 1
ATOM 4637 C CA . GLU A 1 591 ? 11.880 -25.225 -20.683 1.00 91.50 591 GLU A CA 1
ATOM 4638 C C . GLU A 1 591 ? 11.236 -25.670 -19.355 1.00 91.50 591 GLU A C 1
ATOM 4640 O O . GLU A 1 591 ? 11.000 -24.855 -18.463 1.00 91.50 591 GLU A O 1
ATOM 4645 N N . ASP A 1 592 ? 10.968 -26.965 -19.193 1.00 93.56 592 ASP A N 1
ATOM 4646 C CA . ASP A 1 592 ? 10.433 -27.555 -17.966 1.00 93.56 592 ASP A CA 1
ATOM 4647 C C . ASP A 1 592 ? 11.409 -27.421 -16.788 1.00 93.56 592 ASP A C 1
ATOM 4649 O O . ASP A 1 592 ? 11.006 -27.046 -15.684 1.00 93.56 592 ASP A O 1
ATOM 4653 N N . ILE A 1 593 ? 12.700 -27.656 -17.033 1.00 92.00 593 ILE A N 1
ATOM 4654 C CA . ILE A 1 593 ? 13.765 -27.472 -16.044 1.00 92.00 593 ILE A CA 1
ATOM 4655 C C . ILE A 1 593 ? 13.934 -25.984 -15.731 1.00 92.00 593 ILE A C 1
ATOM 4657 O O . ILE A 1 593 ? 13.989 -25.608 -14.560 1.00 92.00 593 ILE A O 1
ATOM 4661 N N . ALA A 1 594 ? 13.956 -25.126 -16.754 1.00 91.56 594 ALA A N 1
ATOM 4662 C CA . ALA A 1 594 ? 14.067 -23.681 -16.565 1.00 91.56 594 ALA A CA 1
ATOM 4663 C C . ALA A 1 594 ? 12.922 -23.123 -15.699 1.00 91.56 594 ALA A C 1
ATOM 4665 O O . ALA A 1 594 ? 13.175 -22.343 -14.782 1.00 91.56 594 ALA A O 1
ATOM 4666 N N . LYS A 1 595 ? 11.678 -23.576 -15.923 1.00 92.25 595 LYS A N 1
ATOM 4667 C CA . LYS A 1 595 ? 10.510 -23.203 -15.105 1.00 92.25 595 LYS A CA 1
ATOM 4668 C C . LYS A 1 595 ? 10.625 -23.678 -13.661 1.00 92.25 595 LYS A C 1
ATOM 4670 O O . LYS A 1 595 ? 10.292 -22.917 -12.758 1.00 92.25 595 LYS A O 1
ATOM 4675 N N . LYS A 1 596 ? 11.105 -24.905 -13.429 1.00 92.44 596 LYS A N 1
ATOM 4676 C CA . LYS A 1 596 ? 11.342 -25.417 -12.069 1.00 92.44 596 LYS A CA 1
ATOM 4677 C C . LYS A 1 596 ? 12.371 -24.569 -11.324 1.00 92.44 596 LYS A C 1
ATOM 4679 O O . LYS A 1 596 ? 12.101 -24.151 -10.205 1.00 92.44 596 LYS A O 1
ATOM 4684 N N . ILE A 1 597 ? 13.501 -24.263 -11.966 1.00 91.88 597 ILE A N 1
ATOM 4685 C CA . ILE A 1 597 ? 14.543 -23.404 -11.386 1.00 91.88 597 ILE A CA 1
ATOM 4686 C C . ILE A 1 597 ? 13.987 -22.005 -11.107 1.00 91.88 597 ILE A C 1
ATOM 4688 O O . ILE A 1 597 ? 14.200 -21.476 -10.020 1.00 91.88 597 ILE A O 1
ATOM 4692 N N . GLU A 1 598 ? 13.251 -21.412 -12.053 1.00 91.44 598 GLU A N 1
ATOM 4693 C CA . GLU A 1 598 ? 12.620 -20.106 -11.849 1.00 91.44 598 GLU A CA 1
ATOM 4694 C C . GLU A 1 598 ? 11.666 -20.124 -10.650 1.00 91.44 598 GLU A C 1
ATOM 4696 O O . GLU A 1 598 ? 11.712 -19.206 -9.834 1.00 91.44 598 GLU A O 1
ATOM 4701 N N . GLN A 1 599 ? 10.826 -21.154 -10.523 1.00 91.06 599 GLN A N 1
ATOM 4702 C CA . GLN A 1 599 ? 9.888 -21.267 -9.411 1.00 91.06 599 GLN A CA 1
ATOM 4703 C C . GLN A 1 599 ? 10.624 -21.384 -8.074 1.00 91.06 599 GLN A C 1
ATOM 4705 O O . GLN A 1 599 ? 10.357 -20.594 -7.178 1.00 91.06 599 GLN A O 1
ATOM 4710 N N . SER A 1 600 ? 11.616 -22.273 -7.966 1.00 90.56 600 SER A N 1
ATOM 4711 C CA . SER A 1 600 ? 12.419 -22.409 -6.743 1.00 90.56 600 SER A CA 1
ATOM 4712 C C . SER A 1 600 ? 13.170 -21.124 -6.385 1.00 90.56 600 SER A C 1
ATOM 4714 O O . SER A 1 600 ? 13.255 -20.766 -5.211 1.00 90.56 600 SER A O 1
ATOM 4716 N N . LEU A 1 601 ? 13.683 -20.390 -7.381 1.00 90.75 601 LEU A N 1
ATOM 4717 C CA . LEU A 1 601 ? 14.266 -19.066 -7.158 1.00 90.75 601 LEU A CA 1
ATOM 4718 C C . LEU A 1 601 ? 13.216 -18.081 -6.657 1.00 90.75 601 LEU A C 1
ATOM 4720 O O . LEU A 1 601 ? 13.495 -17.336 -5.729 1.00 90.75 601 LEU A O 1
ATOM 4724 N N . ARG A 1 602 ? 12.017 -18.054 -7.242 1.00 88.00 602 ARG A N 1
ATOM 4725 C CA . ARG A 1 602 ? 10.952 -17.152 -6.794 1.00 88.00 602 ARG A CA 1
ATOM 4726 C C . ARG A 1 602 ? 10.529 -17.447 -5.361 1.00 88.00 602 ARG A C 1
ATOM 4728 O O . ARG A 1 602 ? 10.386 -16.504 -4.592 1.00 88.00 602 ARG A O 1
ATOM 4735 N N . ASP A 1 603 ? 10.394 -18.716 -5.007 1.00 88.00 603 ASP A N 1
ATOM 4736 C CA . ASP A 1 603 ? 10.066 -19.125 -3.644 1.00 88.00 603 ASP A CA 1
ATOM 4737 C C . ASP A 1 603 ? 11.178 -18.656 -2.689 1.00 88.00 603 ASP A C 1
ATOM 4739 O O . ASP A 1 603 ? 10.917 -17.898 -1.765 1.00 88.00 603 ASP A O 1
ATOM 4743 N N . THR A 1 604 ? 12.447 -18.926 -3.009 1.00 86.75 604 THR A N 1
ATOM 4744 C CA . THR A 1 604 ? 13.599 -18.502 -2.184 1.00 86.75 604 THR A CA 1
ATOM 4745 C C . THR A 1 604 ? 13.750 -16.976 -2.066 1.00 86.75 604 THR A C 1
ATOM 4747 O O . THR A 1 604 ? 14.145 -16.459 -1.024 1.00 86.75 604 THR A O 1
ATOM 4750 N N . LEU A 1 605 ? 13.502 -16.235 -3.150 1.00 84.44 605 LEU A N 1
ATOM 4751 C CA . LEU A 1 605 ? 13.763 -14.792 -3.239 1.00 84.44 605 LEU A CA 1
ATOM 4752 C C . LEU A 1 605 ? 12.593 -13.928 -2.752 1.00 84.44 605 LEU A C 1
ATOM 4754 O O . LEU A 1 605 ? 12.805 -12.757 -2.427 1.00 84.44 605 LEU A O 1
ATOM 4758 N N . PHE A 1 606 ? 11.371 -14.470 -2.754 1.00 81.38 606 PHE A N 1
ATOM 4759 C CA . PHE A 1 606 ? 10.136 -13.749 -2.422 1.00 81.38 606 PHE A CA 1
ATOM 4760 C C . PHE A 1 606 ? 9.323 -14.400 -1.280 1.00 81.38 606 PHE A C 1
ATOM 4762 O O . PHE A 1 606 ? 8.201 -13.947 -0.998 1.00 81.38 606 PHE A O 1
ATOM 4769 N N . GLU A 1 607 ? 9.866 -15.422 -0.606 1.00 67.25 607 GLU A N 1
ATOM 4770 C CA . GLU A 1 607 ? 9.383 -15.887 0.699 1.00 67.25 607 GLU A CA 1
ATOM 4771 C C . GLU A 1 607 ? 9.534 -14.787 1.757 1.00 67.25 607 GLU A C 1
ATOM 4773 O O . GLU A 1 607 ? 10.476 -13.992 1.760 1.00 67.25 607 GLU A O 1
ATOM 4778 N N . GLU A 1 608 ? 8.534 -14.695 2.633 1.00 47.81 608 GLU A N 1
ATOM 4779 C CA . GLU A 1 608 ? 8.493 -13.686 3.684 1.00 47.81 608 GLU A CA 1
ATOM 4780 C C . GLU A 1 608 ? 9.653 -13.899 4.663 1.00 47.81 608 GLU A C 1
ATOM 4782 O O . GLU A 1 608 ? 9.832 -15.018 5.149 1.00 47.81 608 GLU A O 1
ATOM 4787 N N . PRO A 1 609 ? 10.381 -12.845 5.075 1.00 35.62 609 PRO A N 1
ATOM 4788 C CA . PRO A 1 609 ? 10.991 -12.892 6.384 1.00 35.62 609 PRO A CA 1
ATOM 4789 C C . PRO A 1 609 ? 9.830 -12.933 7.379 1.00 35.62 609 PRO A C 1
ATOM 4791 O O . PRO A 1 609 ? 9.192 -11.916 7.661 1.00 35.62 609 PRO A O 1
ATOM 4794 N N . ALA A 1 610 ? 9.513 -14.128 7.877 1.00 30.81 610 ALA A N 1
ATOM 4795 C CA . ALA A 1 610 ? 8.759 -14.279 9.106 1.00 30.81 610 ALA A CA 1
ATOM 4796 C C . ALA A 1 610 ? 9.459 -13.411 10.155 1.00 30.81 610 ALA A C 1
ATOM 4798 O O . ALA A 1 610 ? 10.602 -13.697 10.475 1.00 30.81 610 ALA A O 1
ATOM 4799 N N . LEU A 1 611 ? 8.801 -12.328 10.581 1.00 33.53 611 LEU A N 1
ATOM 4800 C CA . LEU A 1 611 ? 9.010 -11.517 11.792 1.00 33.53 611 LEU A CA 1
ATOM 4801 C C . LEU A 1 611 ? 10.181 -11.951 12.712 1.00 33.53 611 LEU A C 1
ATOM 4803 O O . LEU A 1 611 ? 9.947 -12.332 13.855 1.00 33.53 611 LEU A O 1
ATOM 4807 N N . ALA A 1 612 ? 11.428 -11.891 12.239 1.00 28.64 612 ALA A N 1
ATOM 4808 C CA . ALA A 1 612 ? 12.607 -12.338 12.991 1.00 28.64 612 ALA A CA 1
ATOM 4809 C C . ALA A 1 612 ? 13.617 -11.211 13.250 1.00 28.64 612 ALA A C 1
ATOM 4811 O O . ALA A 1 612 ? 14.459 -11.350 14.129 1.00 28.64 612 ALA A O 1
ATOM 4812 N N . ASP A 1 613 ? 13.476 -10.055 12.596 1.00 32.09 613 ASP A N 1
ATOM 4813 C CA . ASP A 1 613 ? 14.434 -8.946 12.730 1.00 32.09 613 ASP A CA 1
ATOM 4814 C C . ASP A 1 613 ? 13.936 -7.795 13.629 1.00 32.09 613 ASP A C 1
ATOM 4816 O O . ASP A 1 613 ? 14.461 -6.688 13.566 1.00 32.09 613 ASP A O 1
ATOM 4820 N N . MET A 1 614 ? 12.927 -8.019 14.484 1.00 33.03 614 MET A N 1
ATOM 4821 C CA . MET A 1 614 ? 12.463 -7.003 15.454 1.00 33.03 614 MET A CA 1
ATOM 4822 C C . MET A 1 614 ? 12.805 -7.308 16.924 1.00 33.03 614 MET A C 1
ATOM 4824 O O . MET A 1 614 ? 12.458 -6.507 17.786 1.00 33.03 614 MET A O 1
ATOM 4828 N N . GLU A 1 615 ? 13.518 -8.398 17.230 1.00 31.80 615 GLU A N 1
ATOM 4829 C CA . GLU A 1 615 ? 13.909 -8.742 18.615 1.00 31.80 615 GLU A CA 1
ATOM 4830 C C . GLU A 1 615 ? 15.424 -8.680 18.906 1.00 31.80 615 GLU A C 1
ATOM 4832 O O . GLU A 1 615 ? 15.842 -9.080 19.988 1.00 31.80 615 GLU A O 1
ATOM 4837 N N . GLN A 1 616 ? 16.265 -8.134 18.013 1.00 31.56 616 GLN A N 1
ATOM 4838 C CA . GLN A 1 616 ? 17.719 -8.022 18.271 1.00 31.56 616 GLN A CA 1
ATOM 4839 C C . GLN A 1 616 ? 18.341 -6.617 18.197 1.00 31.56 616 GLN A C 1
ATOM 4841 O O . GLN A 1 616 ? 19.558 -6.492 18.272 1.00 31.56 616 GLN A O 1
ATOM 4846 N N . GLU A 1 617 ? 17.546 -5.547 18.191 1.00 32.56 617 GLU A N 1
ATOM 4847 C CA . GLU A 1 617 ? 18.046 -4.193 18.496 1.00 32.56 617 GLU A CA 1
ATOM 4848 C C . GLU A 1 617 ? 17.261 -3.605 19.673 1.00 32.56 617 GLU A C 1
ATOM 4850 O O . GLU A 1 617 ? 16.415 -2.725 19.536 1.00 32.56 617 GLU A O 1
ATOM 4855 N N . GLY A 1 618 ? 17.507 -4.165 20.856 1.00 32.69 618 GLY A N 1
ATOM 4856 C CA . GLY A 1 618 ? 16.874 -3.742 22.103 1.00 32.69 618 GLY A CA 1
ATOM 4857 C C . GLY A 1 618 ? 17.755 -3.909 23.335 1.00 32.69 618 GLY A C 1
ATOM 4858 O O . GLY A 1 618 ? 17.217 -3.925 24.433 1.00 32.69 618 GLY A O 1
ATOM 4859 N N . THR A 1 619 ? 19.073 -4.045 23.173 1.00 34.75 619 THR A N 1
ATOM 4860 C CA . THR A 1 619 ? 20.060 -4.032 24.267 1.00 34.75 619 THR A CA 1
ATOM 4861 C C . THR A 1 619 ? 21.431 -3.652 23.704 1.00 34.75 619 THR A C 1
ATOM 4863 O O . THR A 1 619 ? 22.102 -4.499 23.124 1.00 34.75 619 THR A O 1
ATOM 4866 N N . ASP A 1 620 ? 21.792 -2.371 23.758 1.00 32.03 620 ASP A N 1
ATOM 4867 C CA . ASP A 1 620 ? 22.980 -1.892 24.488 1.00 32.03 620 ASP A CA 1
ATOM 4868 C C . ASP A 1 620 ? 23.322 -0.436 24.127 1.00 32.03 620 ASP A C 1
ATOM 4870 O O . ASP A 1 620 ? 23.557 -0.073 22.977 1.00 32.03 620 ASP A O 1
ATOM 4874 N N . ASP A 1 621 ? 23.344 0.378 25.182 1.00 40.56 621 ASP A N 1
ATOM 4875 C CA . ASP A 1 621 ? 24.313 1.433 25.468 1.00 40.56 621 ASP A CA 1
ATOM 4876 C C . ASP A 1 621 ? 24.673 2.446 24.371 1.00 40.56 621 ASP A C 1
ATOM 4878 O O . ASP A 1 621 ? 25.756 2.443 23.787 1.00 40.56 621 ASP A O 1
ATOM 4882 N N . SER A 1 622 ? 23.835 3.479 24.247 1.00 32.53 622 SER A N 1
ATOM 4883 C CA . SER A 1 622 ? 24.291 4.789 23.769 1.00 32.53 622 SER A CA 1
ATOM 4884 C C . SER A 1 622 ? 23.596 5.947 24.494 1.00 32.53 622 SER A C 1
ATOM 4886 O O . SER A 1 622 ? 22.949 6.786 23.873 1.00 32.53 622 SER A O 1
ATOM 4888 N N . GLU A 1 623 ? 23.730 6.015 25.821 1.00 34.31 623 GLU A N 1
ATOM 4889 C CA . GLU A 1 623 ? 23.334 7.204 26.601 1.00 34.31 623 GLU A CA 1
ATOM 4890 C C . GLU A 1 623 ? 24.474 7.810 27.441 1.00 34.31 623 GLU A C 1
ATOM 4892 O O . GLU A 1 623 ? 24.235 8.643 28.307 1.00 34.31 623 GLU A O 1
ATOM 4897 N N . ASN A 1 624 ? 25.744 7.478 27.162 1.00 35.75 624 ASN A N 1
ATOM 4898 C CA . ASN A 1 624 ? 26.872 8.024 27.935 1.00 35.75 624 ASN A CA 1
ATOM 4899 C C . ASN A 1 624 ? 28.126 8.403 27.120 1.00 35.75 624 ASN A C 1
ATOM 4901 O O . ASN A 1 624 ? 29.250 8.232 27.586 1.00 35.75 624 ASN A O 1
ATOM 4905 N N . ALA A 1 625 ? 27.953 8.960 25.914 1.00 31.80 625 ALA A N 1
ATOM 4906 C CA . ALA A 1 625 ? 29.079 9.399 25.072 1.00 31.80 625 ALA A CA 1
ATOM 4907 C C . ALA A 1 625 ? 29.012 10.860 24.575 1.00 31.80 625 ALA A C 1
ATOM 4909 O O . ALA A 1 625 ? 29.812 11.244 23.732 1.00 31.80 625 ALA A O 1
ATOM 4910 N N . ALA A 1 626 ? 28.110 11.703 25.098 1.00 33.25 626 ALA A N 1
ATOM 4911 C CA . ALA A 1 626 ? 27.931 13.080 24.601 1.00 33.25 626 ALA A CA 1
ATOM 4912 C C . ALA A 1 626 ? 28.223 14.203 25.622 1.00 33.25 626 ALA A C 1
ATOM 4914 O O . ALA A 1 626 ? 27.830 15.343 25.398 1.00 33.25 626 ALA A O 1
ATOM 4915 N N . VAL A 1 627 ? 28.918 13.926 26.737 1.00 35.34 627 VAL A N 1
ATOM 4916 C CA . VAL A 1 627 ? 29.263 14.958 27.751 1.00 35.34 627 VAL A CA 1
ATOM 4917 C C . VAL A 1 627 ? 30.755 14.944 28.139 1.00 35.34 627 VAL A C 1
ATOM 4919 O O . VAL A 1 627 ? 31.129 15.401 29.212 1.00 35.34 627 VAL A O 1
ATOM 4922 N N . LYS A 1 628 ? 31.654 14.426 27.288 1.00 33.12 628 LYS A N 1
ATOM 4923 C CA . LYS A 1 628 ? 33.091 14.325 27.635 1.00 33.12 628 LYS A CA 1
ATOM 4924 C C . LYS A 1 628 ? 34.110 14.825 26.606 1.00 33.12 628 LYS A C 1
ATOM 4926 O O . LYS A 1 628 ? 35.292 14.587 26.806 1.00 33.12 628 LYS A O 1
ATOM 4931 N N . GLU A 1 629 ? 33.709 15.588 25.590 1.00 32.38 629 GLU A N 1
ATOM 4932 C CA . GLU A 1 629 ? 34.660 16.138 24.598 1.00 32.38 629 GLU A CA 1
ATOM 4933 C C . GLU A 1 629 ? 34.817 17.671 24.592 1.00 32.38 629 GLU A C 1
ATOM 4935 O O . GLU A 1 629 ? 35.458 18.216 23.704 1.00 32.38 629 GLU A O 1
ATOM 4940 N N . GLU A 1 630 ? 34.350 18.388 25.623 1.00 33.53 630 GLU A N 1
ATOM 4941 C CA . GLU A 1 630 ? 34.554 19.851 25.736 1.00 33.53 630 GLU A CA 1
ATOM 4942 C C . GLU A 1 630 ? 35.401 20.309 26.944 1.00 33.53 630 GLU A C 1
ATOM 4944 O O . GLU A 1 630 ? 35.370 21.481 27.314 1.00 33.53 630 GLU A O 1
ATOM 4949 N N . GLN A 1 631 ? 36.212 19.431 27.558 1.00 36.38 631 GLN A N 1
ATOM 4950 C CA . GLN A 1 631 ? 37.095 19.832 28.676 1.00 36.38 631 GLN A CA 1
ATOM 4951 C C . GLN A 1 631 ? 38.590 19.478 28.575 1.00 36.38 631 GLN A C 1
ATOM 4953 O O . GLN A 1 631 ? 39.324 19.817 29.497 1.00 36.38 631 GLN A O 1
ATOM 4958 N N . GLU A 1 632 ? 39.102 18.924 27.468 1.00 36.62 632 GLU A N 1
ATOM 4959 C CA . GLU A 1 632 ? 40.536 18.557 27.374 1.00 36.62 632 GLU A CA 1
ATOM 4960 C C . GLU A 1 632 ? 41.293 19.096 26.142 1.00 36.62 632 GLU A C 1
ATOM 4962 O O . GLU A 1 632 ? 42.308 18.537 25.743 1.00 36.62 632 GLU A O 1
ATOM 4967 N N . SER A 1 633 ? 40.893 20.241 25.572 1.00 35.78 633 SER A N 1
ATOM 4968 C CA . SER A 1 633 ? 41.725 20.960 24.579 1.00 35.78 633 SER A CA 1
ATOM 4969 C C . SER A 1 633 ? 42.293 22.298 25.072 1.00 35.78 633 SER A C 1
ATOM 4971 O O . SER A 1 633 ? 42.672 23.156 24.275 1.00 35.78 633 SER A O 1
ATOM 4973 N N . VAL A 1 634 ? 42.400 22.478 26.390 1.00 44.72 634 VAL A N 1
ATOM 4974 C CA . VAL A 1 634 ? 43.266 23.495 26.999 1.00 44.72 634 VAL A CA 1
ATOM 4975 C C . V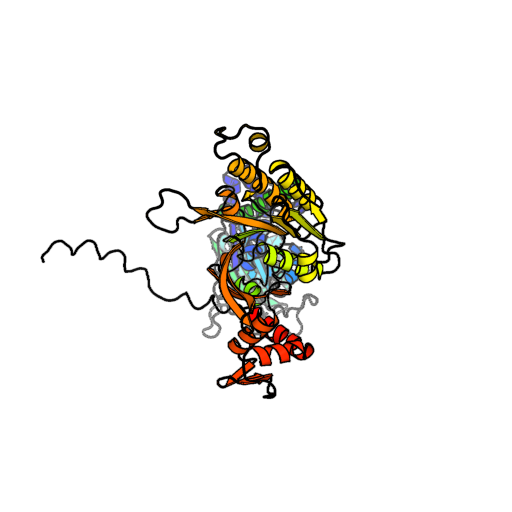AL A 1 634 ? 44.219 22.766 27.936 1.00 44.72 634 VAL A C 1
ATOM 4977 O O . VAL A 1 634 ? 43.919 22.625 29.111 1.00 44.72 634 VAL A O 1
ATOM 4980 N N . ILE A 1 635 ? 45.309 22.236 27.372 1.00 39.53 635 ILE A N 1
ATOM 4981 C CA . ILE A 1 635 ? 46.669 22.072 27.925 1.00 39.53 635 ILE A CA 1
ATOM 4982 C C . ILE A 1 635 ? 47.448 21.230 26.895 1.00 39.53 635 ILE A C 1
ATOM 4984 O O . ILE A 1 635 ? 47.214 20.038 26.766 1.00 39.53 635 ILE A O 1
ATOM 4988 N N . SER A 1 636 ? 48.331 21.905 26.145 1.00 34.38 636 SER A N 1
ATOM 4989 C CA . SER A 1 636 ? 49.549 21.406 25.463 1.00 34.38 636 SER A CA 1
ATOM 4990 C C . SER A 1 636 ? 49.527 19.968 24.906 1.00 34.38 636 SER A C 1
ATOM 4992 O O . SER A 1 636 ? 49.572 19.004 25.665 1.00 34.38 636 SER A O 1
ATOM 4994 N N . SER A 1 637 ? 49.707 19.729 23.608 1.00 34.50 637 SER A N 1
ATOM 4995 C CA . SER A 1 637 ? 50.933 20.016 22.838 1.00 34.50 637 SER A CA 1
ATOM 4996 C C . SER A 1 637 ? 50.704 19.677 21.371 1.00 34.50 637 SER A C 1
ATOM 4998 O O . SER A 1 637 ? 50.014 18.657 21.143 1.00 34.50 637 SER A O 1
#

Radius of gyration: 40.19 Å; chains: 1; bounding box: 97×68×109 Å

InterPro domains:
  IPR003593 AAA+ ATPase domain [SM00382] (333-505)
  IPR008278 4'-phosphopantetheinyl transferase domain [PF01648] (118-237)
  IPR013765 DNA recombination and repair protein RecA [MF_00268] (280-608)
  IPR013765 DNA recombination and repair protein RecA [PR00142] (370-399)
  IPR013765 DNA recombination and repair protein RecA [PR00142] (404-433)
  IPR013765 DNA recombination and repair protein RecA [PR00142] (442-471)
  IPR013765 DNA recombination and repair protein RecA [PR00142] (487-515)
  IPR013765 DNA recombination and repair protein RecA [PR00142] (520-549)
  IPR013765 DNA recombination and repair protein RecA [PR00142] (576-593)
  IPR013765 DNA recombination and repair protein RecA [PTHR45900] (276-617)
  IPR013765 DNA recombination and repair protein RecA [TIGR02012] (280-602)
  IPR020587 DNA recombination and repair protein RecA, monomer-monomer interface [PS50163] (476-549)
  IPR020588 DNA recombination and repair protein RecA-like, ATP-binding domain [PS50162] (311-471)
  IPR023400 DNA recombination and repair protein RecA, C-terminal, superfamily [SSF54752] (546-603)
  IPR027417 P-loop containing nucleoside triphosphate hydrolase [G3DSA:3.40.50.300] (309-614)
  IPR027417 P-loop containing nucleoside triphosphate hydrolase [SSF52540] (282-544)
  IPR037143 4'-phosphopantetheinyl transferase domain superfamily [G3DSA:3.90.470.20] (26-246)
  IPR037143 4'-phosphopantetheinyl transferase domain superfamily [G3DSA:3.90.470.20] (116-241)
  IPR037143 4'-phosphopantetheinyl transferase domain superfamily [SSF56214] (4-109)
  IPR037143 4'-phosphopantetheinyl transferase domain superfamily [SSF56214] (118-243)

pLDDT: mean 81.66, std 17.91, range [28.64, 98.62]

Sequence (637 aa):
MAPHAWFVDIQPLLSTGTCAEKQKLLLMLPSHEQLQVSRFLNEKHALLALLSRLLQRTLIHLQLNIPYQDIEISRSHGQKPHLSRATMKQYNVPSEWNYNVSHDGTLVVIVSDDVDLVGVDIVDLQRPQILNSAGKIGLYHSFKNRFTDSEWAYIMEATNQTESTRRLYELWSLKEAYIKAVGVGMRLELQKCEFKHCEINENDHKIGWRMRLEGRICKEWQYLSNKLNERYIVSIAMGSQSFNSERVYPERIRAQSLHTATNIVWKEITIQELMRNAHKKSALAMAIRQIESSFGKGSVMQLGSAKIAERVETISTGSLTLDYALGIGGLPRGRIIEIYGPESSGKTTLALSCIAQAQKKDEAVCAFIDAEHAIDAHYAKALGVNIEDLYVSQPDSGEQALEITDTLIRSGAVDLVVLDSVAALVPRAELEGEMGDQQIALQARLMSQALRKLTGSLSKSHCTLIFLNQIRQKVGVIFGSPEVTSGGTALRYYASVRLDIRRQTQIKQGDAIIGNETVVKVAKNKLASPFKIARFDMIYGKGIDRMSELLDLGTQHGLINRSGAWYSLVENEAPMGQGRAKAKAFLELHEDIAKKIEQSLRDTLFEEPALADMEQEGTDDSENAAVKEEQESVISS

Foldseek 3Di:
DFKAKEKEFCVVVVPPVPPPLVVLLLVLDPPVLSVVLVPDPDPLSSSLSSVQVLVVLVCCCVPLVQASVLFDWDADPLRFIFTDPVSCVVSVQDPQKGKGWEDDDRMIMMIIDRFWQKFKYKDFLPPDQDQDPVRDRPPCVVCVQLEEPVLQVVLVPDPDPSSSSVSSVQLVRQLRGVCSSLSLHPPARNHQKHKDADDDDPPPPDGAIWIGGNNHTPPQKDKDWDDPDPTMIMIMIIGGPQPDSVDSDDDDDDDDDDDDNRDHDYHYDYSVNSSVPSPPVVVVVVVVVVQCVVPNPPSDDDPVVDPVVPQQDAQALLFQLVLLLLVSRHHGFLAEEEEEEAPPLCLVLSLLLSQLRQPVPPQAAEEEECLVVDDDPLLSVLQRHPSVRYHYHHDPALLRSLVVVLVVLQVLRHAEYEYPALQSRHHPCRVPDDPPDDDPLPLLVSLLVSLVSSSVSRNVSRHYYYHYWYWDAQPPDPDDGRTDTPNPCNSVVRGQWYKYKGFDAFDDDVPDGFWTWMKIARCHHNNDDHGGIGIFTQGRSNGTLRLLSLQVLCPVVVQWDDDPQWIAGPVPRHTQDGHSVSVSVSCVVCVVVSVVSVVVSCCVSNPDPPPDPPPPPPDDDDPPDPPPDPPPPPDDD

Organism: NCBI:txid65357

Secondary structure (DSSP, 8-state):
-PPEEEEEESHHHHHH--HHHHHHHHHTS-HHHHHHHTT-SSHHHHHHHHHHHHHHHHHHHHHH---TTT--EEE-TT--EEE-HHHHHHTT--TT-EEEEEEETTEEEEEEESSSEEEEEEEETTSPP---TTSS-HHHHHHGGGS-HHHHHHHHT-SSHHHHHHHHHHHHHHHHHHHHHHT-GGGS-GGGEEEEEE---TTT---EEEEEETTEE-TTEEEEEEESSSSEEEEEEEE-TT--TT-SS-S----PPPP------EEE--HHHHHHHHHHHHHHHHHHHHHHHHH-TTSS--TTTSGGGS---EE--S-HHHHHHTSSSSEETTSEEEEEESTTSSHHHHHHHHHHHHTTSTT--EEEEESSS---HHHHHHTT--STTEEEE--SSHHHHHHHHHHHHHHT--SEEEEE-GGG---HHHHSS-TT---TTHHHHHHHHHHHHHHHHHHHH--EEEEEEEEEE-TT--SS--EEESS-SHHHHH-SEEEEEEEEEEEEETTEEEEEEEEEEEEEESSS----EEEEEEETTTEE-HHHHHHHHHHHTTSEEEETTEEEETTT--EEEESHHHHHHHHHH-HHHHHHHHHHHHHHHHS---S-SSSSSS----SSSSSSSSSSSSS--